Protein AF-A0AAD9DCM7-F1 (afdb_monomer)

Mean predicted aligned error: 10.01 Å

Secondary structure (DSSP, 8-state):
----PPPPPP-----TT-GGGS-HHHHHHHHTTS-HHHHHHHHHHHHHT--STTHHHHHHHHH-S--SEEEGGGS-HHHHTT--HHHHHHHHHHTTHHHH-SEEE-TT-TT--SGGGGGGTT-SS--EEE---S-TTS-S--SSPP---HHHHHHHHHHHHTSTT----EEEPPTHHHHSS-HHHHHHHHHHHHHHHHHT---B-TTT-PBPPTTS-SB-SSSSS-PBSSB-TTT--B--TT-B-TTS-BSEEE-TTT--EEETTT--EEEBTTT--EEETTT--EEEPPSTT---EEEHHHHHH-SSEEEBTTT--EEETTTS---EE-TTT--EE-HHHHHTSSSPPPB-TTT--B--HHHHHHHGGGS-EEETTTTEEE-HHHHHHHHH-TT-TT--HHHHHHHHHHHHHHHHHHHHHHHHHHHHHHHHHHHHHHHHHHHHHHHHHHHHHHHHHHTT-

Foldseek 3Di:
DDDPDDDDDDDDPPPPDDPLPDDLVVLLVVLVVDDLVVLLLSLLVSVVVDPDPVSQVSLCSSNDQAAQEDALVVPDLVVLCPDELSSLLSSCVSNLCLERYQEYASASNQAYQALSCQSVQQRQRHAEYEPLNHDQQAFSDDVPHGNHDCVRHLNRVCRQLPDDNRNHLYYHHRLVVLVDPPLPSVVVSQVSVQVSVLVVDFAAAPQPRDTEDSPDRQQDSPDSLRAGPQAANPPRHGHHQCDADPVSHGQWDAAPGHRGIHGCVVFDWAAAPQPRGIHTCSNFDWAQADAPPRRHTHTPVCVVVVPQWAAAPPPRGIHGPPPHDQPDAQPPPRHTHYPVVQVVDPDHFQAQPPPRGGHDPVRQVVCPLQHFDAQPQPRGTHGQVVLLVVVPPPPPPPPGPSSCVSNVVVVVVVVVVVVVVVVVVVVVVVVVVVVVVVVVVVVVVVVVVVVVVVVVVVVVD

Sequence (461 aa):
MISKRRRLLSDASLDAGCLSGLPNGILTHVANYLDAPSRLFFAAALATHQNTTASDERNTAIVGNEWSTLDFGDIEEHLAIKLSDGDISAVLTCIDAVNRLKTLKLTNCINIIGVGLEPLRGSTIIEQIDLSLVEKYQSPWLSPKPPISCELVLPILDSIIEREGCSLRHVQFPSVWSERGERVQFEQFIGRYNEMISRGGIINCAKCNTRLPEYVSWIDNSGIDRIQNYTCYECLKYYCEFCTDDNDRCMLRYCSLCERKLCLGCQNYEECIGCGIYTCVGCTDFTDCSGSGCDADICEDCIASGEYSEKCWKCERYFCHENCVLSNRCDSCKKNCCDDCEEEYEYDWPYCTDCGDRFCDDCNEKKGTDAIQICDGCDTSCCGDCRVSICKEEESNEKCGGCFQLAGPLLLKENKKVQKENTEVKAENKTLKDQIGGLKDYNNFLKEQLRWAQVKEQSRK

Organism: NCBI:txid267567

pLDDT: mean 88.78, std 11.37, range [37.81, 98.69]

Nearest PDB structures (foldseek):
  6o60-assembly1_C  TM=4.100E-01  e=1.387E-02  Homo sapiens
  1zbd-assembly1_B  TM=6.931E-01  e=3.114E-01  Rattus norvegicus
  3fc3-assembly1_B  TM=2.364E-01  e=2.685E+00  Helicobacter pylori J99

Radius of gyration: 41.9 Å; Cα contacts (8 Å, |Δi|>4): 709; chains: 1; bounding box: 140×84×94 Å

Solvent-accessible surface area (backbone atoms only — not comparable to full-atom values): 25791 Å² total; per-residue (Å²): 138,86,82,82,78,79,82,79,85,78,85,72,89,64,74,88,78,54,76,78,74,56,57,64,73,58,51,28,56,56,25,72,76,42,57,70,65,57,17,37,52,53,36,28,62,50,45,76,75,44,98,48,92,75,46,61,68,52,30,41,58,35,57,52,90,85,50,46,64,48,55,38,65,81,39,64,58,83,56,27,42,69,40,42,30,68,53,47,27,41,40,36,52,60,64,44,28,29,79,46,27,26,32,44,32,40,15,35,36,48,60,27,42,34,69,20,53,55,52,44,50,55,21,40,54,31,31,35,42,35,52,40,31,39,55,89,42,35,55,44,81,57,87,74,71,62,63,57,35,64,86,52,34,47,66,35,55,48,40,19,64,72,37,84,77,39,43,67,74,48,69,44,66,39,56,68,64,64,75,42,90,65,46,67,65,53,53,51,47,50,52,53,51,38,50,46,58,64,69,74,51,92,55,45,15,74,85,81,62,48,70,55,72,89,84,59,62,43,45,41,89,84,57,81,75,59,46,55,51,52,39,19,73,82,81,68,45,36,43,47,86,87,38,51,49,101,82,71,44,52,41,58,42,61,17,75,55,39,66,45,32,36,24,59,92,79,44,58,71,46,54,18,70,62,78,70,47,36,32,40,65,78,50,53,73,65,46,71,27,42,31,87,87,29,92,44,33,35,37,58,68,42,54,73,67,48,81,33,36,49,57,20,75,82,81,66,46,37,30,34,78,88,77,22,67,76,61,43,60,18,67,82,80,69,48,34,40,39,43,68,70,45,69,75,39,100,57,78,74,49,41,14,76,82,83,63,49,31,33,46,67,74,56,29,62,72,42,54,76,56,14,55,46,70,21,92,69,72,73,49,31,31,28,31,68,60,43,42,51,62,68,64,49,89,79,63,90,76,74,43,71,43,54,51,64,64,28,47,66,54,54,52,53,51,50,53,49,52,51,50,52,51,51,51,54,52,50,52,53,48,53,51,51,52,51,53,48,54,54,50,53,53,50,52,52,52,52,51,53,49,50,54,52,51,52,56,54,60,75,73,109

Structure (mmCIF, N/CA/C/O backbone):
data_AF-A0AAD9DCM7-F1
#
_entry.id   AF-A0AAD9DCM7-F1
#
loop_
_atom_site.group_PDB
_atom_site.id
_atom_site.type_symbol
_atom_site.label_atom_id
_atom_site.label_alt_id
_atom_site.label_comp_id
_atom_site.label_asym_id
_atom_site.label_entity_id
_atom_site.label_seq_id
_atom_site.pdbx_PDB_ins_code
_atom_site.Cartn_x
_atom_site.Cartn_y
_atom_site.Cartn_z
_atom_site.occupancy
_atom_site.B_iso_or_equiv
_atom_site.auth_seq_id
_atom_site.auth_comp_id
_atom_site.auth_asym_id
_atom_site.auth_atom_id
_atom_site.pdbx_PDB_model_num
ATOM 1 N N . MET A 1 1 ? -67.978 -12.266 26.313 1.00 41.12 1 MET A N 1
ATOM 2 C CA . MET A 1 1 ? -67.142 -11.410 25.443 1.00 41.12 1 MET A CA 1
ATOM 3 C C . MET A 1 1 ? -66.936 -10.066 26.134 1.00 41.12 1 MET A C 1
ATOM 5 O O . MET A 1 1 ? -67.815 -9.219 26.074 1.00 41.12 1 MET A O 1
ATOM 9 N N . ILE A 1 2 ? -65.837 -9.899 26.874 1.00 37.81 2 ILE A N 1
ATOM 10 C CA . ILE A 1 2 ? -65.522 -8.651 27.587 1.00 37.81 2 ILE A CA 1
ATOM 11 C C . ILE A 1 2 ? -64.537 -7.868 26.717 1.00 37.81 2 ILE A C 1
ATOM 13 O O . ILE A 1 2 ? -63.355 -8.195 26.650 1.00 37.81 2 ILE A O 1
ATOM 17 N N . SER A 1 3 ? -65.054 -6.864 26.008 1.00 46.50 3 SER A N 1
ATOM 18 C CA . SER A 1 3 ? -64.266 -5.925 25.209 1.00 46.50 3 SER A CA 1
ATOM 19 C C . SER A 1 3 ? -63.602 -4.912 26.143 1.00 46.50 3 SER A C 1
ATOM 21 O O . SER A 1 3 ? -64.242 -4.006 26.679 1.00 46.50 3 SER A O 1
ATOM 23 N N . LYS A 1 4 ? -62.308 -5.116 26.401 1.00 53.84 4 LYS A N 1
ATOM 24 C CA . LYS A 1 4 ? -61.486 -4.273 27.274 1.00 53.84 4 LYS A CA 1
ATOM 25 C C . LYS A 1 4 ? -61.055 -3.027 26.486 1.00 53.84 4 LYS A C 1
ATOM 27 O O . LYS A 1 4 ? -60.000 -3.009 25.860 1.00 53.84 4 LYS A O 1
ATOM 32 N N . ARG A 1 5 ? -61.901 -1.989 26.485 1.00 46.97 5 ARG A N 1
ATOM 33 C CA . ARG A 1 5 ? -61.580 -0.661 25.928 1.00 46.97 5 ARG A CA 1
ATOM 34 C C . ARG A 1 5 ? -60.418 -0.034 26.706 1.00 46.97 5 ARG A C 1
ATOM 36 O O . ARG A 1 5 ? -60.536 0.247 27.897 1.00 46.97 5 ARG A O 1
ATOM 43 N N . ARG A 1 6 ? -59.300 0.184 26.011 1.00 53.19 6 ARG A N 1
ATOM 44 C CA . ARG A 1 6 ? -58.124 0.919 26.488 1.00 53.19 6 ARG A CA 1
ATOM 45 C C . ARG A 1 6 ? -58.521 2.403 26.613 1.00 53.19 6 ARG A C 1
ATOM 47 O O . ARG A 1 6 ? -58.959 2.997 25.632 1.00 53.19 6 ARG A O 1
ATOM 54 N N . ARG A 1 7 ? -58.460 2.966 27.829 1.00 52.69 7 ARG A N 1
ATOM 55 C CA . ARG A 1 7 ? -58.708 4.398 28.090 1.00 52.69 7 ARG A CA 1
ATOM 56 C C . ARG A 1 7 ? -57.617 5.218 27.397 1.00 52.69 7 ARG A C 1
ATOM 58 O O . ARG A 1 7 ? -56.444 5.017 27.692 1.00 52.69 7 ARG A O 1
ATOM 65 N N . LEU A 1 8 ? -58.019 6.115 26.501 1.00 47.25 8 LEU A N 1
ATOM 66 C CA . LEU A 1 8 ? -57.182 7.203 26.003 1.00 47.25 8 LEU A CA 1
ATOM 67 C C . LEU A 1 8 ? -57.157 8.281 27.093 1.00 47.25 8 LEU A C 1
ATOM 69 O O . LEU A 1 8 ? -58.210 8.793 27.471 1.00 47.25 8 LEU A O 1
ATOM 73 N N . LEU A 1 9 ? -55.977 8.535 27.656 1.00 50.62 9 LEU A N 1
ATOM 74 C CA . LEU A 1 9 ? -55.740 9.654 28.563 1.00 50.62 9 LEU A CA 1
ATOM 75 C C . LEU A 1 9 ? -55.678 10.943 27.739 1.00 50.62 9 LEU A C 1
ATOM 77 O O . LEU A 1 9 ? -54.959 11.015 26.745 1.00 50.62 9 LEU A O 1
ATOM 81 N N . SER A 1 10 ? -56.475 11.916 28.162 1.00 56.56 10 SER A N 1
ATOM 82 C CA . SER A 1 10 ? -56.578 13.274 27.640 1.00 56.56 10 SER A CA 1
ATOM 83 C C . SER A 1 10 ? -55.504 14.194 28.231 1.00 56.56 10 SER A C 1
ATOM 85 O O . SER A 1 10 ? -55.254 14.141 29.435 1.00 56.56 10 SER A O 1
ATOM 87 N N . ASP A 1 11 ? -54.972 15.071 27.379 1.00 50.59 11 ASP A N 1
ATOM 88 C CA . ASP A 1 11 ? -54.426 16.404 27.674 1.00 50.59 11 ASP A CA 1
ATOM 89 C C . ASP A 1 11 ? -53.269 16.531 28.675 1.00 50.59 11 ASP A C 1
ATOM 91 O O . ASP A 1 11 ? -53.305 17.328 29.611 1.00 50.59 11 ASP A O 1
ATOM 95 N N . ALA A 1 12 ? -52.163 15.844 28.387 1.00 52.44 12 ALA A N 1
ATOM 96 C CA . ALA A 1 12 ? -50.858 16.466 28.582 1.00 52.44 12 ALA A CA 1
ATOM 97 C C . ALA A 1 12 ? -50.414 17.017 27.226 1.00 52.44 12 ALA A C 1
ATOM 99 O O . ALA A 1 12 ? -50.459 16.294 26.231 1.00 52.44 12 ALA A O 1
ATOM 100 N N . SER A 1 13 ? -50.009 18.286 27.199 1.00 52.44 13 SER A N 1
ATOM 101 C CA . SER A 1 13 ? -49.301 18.939 26.096 1.00 52.44 13 SER A CA 1
ATOM 102 C C . SER A 1 13 ? -48.001 18.180 25.811 1.00 52.44 13 SER A C 1
ATOM 104 O O . SER A 1 13 ? -46.923 18.589 26.233 1.00 52.44 13 SER A O 1
ATOM 106 N N . LEU A 1 14 ? -48.118 17.021 25.164 1.00 53.78 14 LEU A N 1
ATOM 107 C CA . LEU A 1 14 ? -47.014 16.308 24.555 1.00 53.78 14 LEU A CA 1
ATOM 108 C C . LEU A 1 14 ? -46.424 17.280 23.548 1.00 53.78 14 LEU A C 1
ATOM 110 O O . LEU A 1 14 ? -47.112 17.690 22.614 1.00 53.78 14 LEU A O 1
ATOM 114 N N . ASP A 1 15 ? -45.176 17.663 23.772 1.00 58.38 15 ASP A N 1
ATOM 115 C CA . ASP A 1 15 ? -44.344 18.307 22.769 1.00 58.38 15 ASP A CA 1
ATOM 116 C C . ASP A 1 15 ? -44.228 17.300 21.610 1.00 58.38 15 ASP A C 1
ATOM 118 O O . ASP A 1 15 ? -43.404 16.384 21.616 1.00 58.38 15 ASP A O 1
ATOM 122 N N . ALA A 1 16 ? -45.204 17.351 20.699 1.00 55.16 16 ALA A N 1
ATOM 123 C CA . ALA A 1 16 ? -45.665 16.227 19.878 1.00 55.16 16 ALA A CA 1
ATOM 124 C C . ALA A 1 16 ? -44.704 15.841 18.739 1.00 55.16 16 ALA A C 1
ATOM 126 O O . ALA A 1 16 ? -45.111 15.201 17.772 1.00 55.16 16 ALA A O 1
ATOM 127 N N . GLY A 1 17 ? -43.433 16.221 18.841 1.00 72.06 17 GLY A N 1
ATOM 128 C CA . GLY A 1 17 ? -42.429 16.015 17.803 1.00 72.06 17 GLY A CA 1
ATOM 129 C C . GLY A 1 17 ? -41.129 15.366 18.267 1.00 72.06 17 GLY A C 1
ATOM 130 O O . GLY A 1 17 ? -40.273 15.120 17.424 1.00 72.06 17 GLY A O 1
ATOM 131 N N . CYS A 1 18 ? -40.933 15.082 19.560 1.00 85.00 18 CYS A N 1
ATOM 132 C CA . CYS A 1 18 ? -39.640 14.570 20.016 1.00 85.00 18 CYS A CA 1
ATOM 133 C C . CYS A 1 18 ? -39.575 13.034 19.975 1.00 85.00 18 CYS A C 1
ATOM 135 O O . CYS A 1 18 ? -40.264 12.348 20.733 1.00 85.00 18 CYS A O 1
ATOM 137 N N . LEU A 1 19 ? -38.681 12.493 19.136 1.00 88.12 19 LEU A N 1
ATOM 138 C CA . LEU A 1 19 ? -38.328 11.063 19.070 1.00 88.12 19 LEU A CA 1
ATOM 139 C C . LEU A 1 19 ? -37.982 10.475 20.449 1.00 88.12 19 LEU A C 1
ATOM 141 O O . LEU A 1 19 ? -38.237 9.301 20.720 1.00 88.12 19 LEU A O 1
ATOM 145 N N . SER A 1 20 ? -37.449 11.304 21.349 1.00 86.06 20 SER A N 1
ATOM 146 C CA . SER A 1 20 ? -37.069 10.902 22.701 1.00 86.06 20 SER A CA 1
ATOM 147 C C . SER A 1 20 ? -38.276 10.498 23.573 1.00 86.06 20 SER A C 1
ATOM 149 O O . SER A 1 20 ? -38.116 9.690 24.491 1.00 86.06 20 SER A O 1
ATOM 151 N N . GLY A 1 21 ? -39.491 10.953 23.240 1.00 87.62 21 GLY A N 1
ATOM 152 C CA . GLY A 1 21 ? -40.739 10.600 23.927 1.00 87.62 21 GLY A CA 1
ATOM 153 C C . GLY A 1 21 ? -41.370 9.272 23.490 1.00 87.62 21 GLY A C 1
ATOM 154 O O . GLY A 1 21 ? -42.356 8.841 24.091 1.00 87.62 21 GLY A O 1
ATOM 155 N N . LEU A 1 22 ? -40.834 8.610 22.458 1.00 90.50 22 LEU A N 1
ATOM 156 C CA . LEU A 1 22 ? -41.362 7.325 22.000 1.00 90.50 22 LEU A CA 1
ATOM 157 C C . LEU A 1 22 ? -41.047 6.195 23.003 1.00 90.50 22 LEU A C 1
ATOM 159 O O . LEU A 1 22 ? -39.959 6.175 23.583 1.00 90.50 22 LEU A O 1
ATOM 163 N N . PRO A 1 23 ? -41.959 5.218 23.191 1.00 91.88 23 PRO A N 1
ATOM 164 C CA . PRO A 1 23 ? -41.690 4.033 24.003 1.00 91.88 23 PRO A CA 1
ATOM 165 C C . PRO A 1 23 ? -40.478 3.240 23.497 1.00 91.88 23 PRO A C 1
ATOM 167 O O . PRO A 1 23 ? -40.344 3.034 22.289 1.00 91.88 23 PRO A O 1
ATOM 170 N N . ASN A 1 24 ? -39.672 2.694 24.418 1.00 90.81 24 ASN A N 1
ATOM 171 C CA . ASN A 1 24 ? -38.471 1.906 24.095 1.00 90.81 24 ASN A CA 1
ATOM 172 C C . ASN A 1 24 ? -38.749 0.799 23.067 1.00 90.81 24 ASN A C 1
ATOM 174 O O . ASN A 1 24 ? -37.969 0.622 22.144 1.00 90.81 24 ASN A O 1
ATOM 178 N N . GLY A 1 25 ? -39.899 0.120 23.153 1.00 93.56 25 GLY A N 1
ATOM 179 C CA . GLY A 1 25 ? -40.259 -0.933 22.198 1.00 93.56 25 GLY A CA 1
ATOM 180 C C . GLY A 1 25 ? -40.368 -0.460 20.742 1.00 93.56 25 GLY A C 1
ATOM 181 O O . GLY A 1 25 ? -40.024 -1.217 19.841 1.00 93.56 25 GLY A O 1
ATOM 182 N N . ILE A 1 26 ? -40.801 0.785 20.497 1.00 94.50 26 ILE A N 1
ATOM 183 C CA . ILE A 1 26 ? -40.846 1.353 19.138 1.00 94.50 26 ILE A CA 1
ATOM 184 C C . ILE A 1 26 ? -39.430 1.672 18.664 1.00 94.50 26 ILE A C 1
ATOM 186 O O . ILE A 1 26 ? -39.080 1.360 17.532 1.00 94.50 26 ILE A O 1
ATOM 190 N N . LEU A 1 27 ? -38.605 2.254 19.532 1.00 93.88 27 LEU A N 1
ATOM 191 C CA . LEU A 1 27 ? -37.237 2.644 19.191 1.00 93.88 27 LEU A CA 1
ATOM 192 C C . LEU A 1 27 ? -36.345 1.436 18.935 1.00 93.88 27 LEU A C 1
ATOM 194 O O . LEU A 1 27 ? -35.644 1.418 17.934 1.00 93.88 27 LEU A O 1
ATOM 198 N N . THR A 1 28 ? -36.434 0.402 19.771 1.00 94.69 28 THR A N 1
ATOM 199 C CA . THR A 1 28 ? -35.785 -0.892 19.534 1.00 94.69 28 THR A CA 1
ATOM 200 C C . THR A 1 28 ? -36.262 -1.512 18.222 1.00 94.69 28 THR A C 1
ATOM 202 O O . THR A 1 28 ? -35.458 -2.039 17.461 1.00 94.69 28 THR A O 1
ATOM 205 N N . HIS A 1 29 ? -37.562 -1.430 17.915 1.00 94.81 29 HIS A N 1
ATOM 206 C CA . HIS A 1 29 ? -38.079 -1.950 16.652 1.00 94.81 29 HIS A CA 1
ATOM 207 C C . HIS A 1 29 ? -37.510 -1.201 15.441 1.00 94.81 29 HIS A C 1
ATOM 209 O O . HIS A 1 29 ? -37.085 -1.855 14.497 1.00 94.81 29 HIS A O 1
ATOM 215 N N . VAL A 1 30 ? -37.446 0.135 15.486 1.00 94.88 30 VAL A N 1
ATOM 216 C CA . VAL A 1 30 ? -36.814 0.958 14.438 1.00 94.88 30 VAL A CA 1
ATOM 217 C C . VAL A 1 30 ? -35.326 0.638 14.318 1.00 94.88 30 VAL A C 1
ATOM 219 O O . VAL A 1 30 ? -34.834 0.442 13.212 1.00 94.88 30 VAL A O 1
ATOM 222 N N . ALA A 1 31 ? -34.625 0.523 15.446 1.00 94.56 31 ALA A N 1
ATOM 223 C CA . ALA A 1 31 ? -33.201 0.221 15.484 1.00 94.56 31 ALA A CA 1
ATOM 224 C C . ALA A 1 31 ? -32.876 -1.114 14.809 1.00 94.56 31 ALA A C 1
ATOM 226 O O . ALA A 1 31 ? -31.879 -1.208 14.113 1.00 94.56 31 ALA A O 1
ATOM 227 N N . ASN A 1 32 ? -33.740 -2.124 14.917 1.00 94.56 32 ASN A N 1
ATOM 228 C CA . ASN A 1 32 ? -33.523 -3.412 14.251 1.00 94.56 32 ASN A CA 1
ATOM 229 C C . ASN A 1 32 ? -33.534 -3.350 12.710 1.00 94.56 32 ASN A C 1
ATOM 231 O O . ASN A 1 32 ? -33.184 -4.344 12.079 1.00 94.56 32 ASN A O 1
ATOM 235 N N . TYR A 1 33 ? -33.938 -2.226 12.106 1.00 94.88 33 TYR A N 1
ATOM 236 C CA . TYR A 1 33 ? -33.823 -1.987 10.661 1.00 94.88 33 TYR A CA 1
ATOM 237 C C . TYR A 1 33 ? -32.547 -1.238 10.265 1.00 94.88 33 TYR A C 1
ATOM 239 O O . TYR A 1 33 ? -32.288 -1.081 9.075 1.00 94.88 33 TYR A O 1
ATOM 247 N N . LEU A 1 34 ? -31.782 -0.751 11.240 1.00 91.81 34 LEU A N 1
ATOM 248 C CA . LEU A 1 34 ? -30.513 -0.074 11.026 1.00 91.81 34 LEU A CA 1
ATOM 249 C C . LEU A 1 34 ? -29.375 -1.096 11.114 1.00 91.81 34 LEU A C 1
ATOM 251 O O . LEU A 1 34 ? -29.446 -2.054 11.892 1.00 91.81 34 LEU A O 1
ATOM 255 N N . ASP A 1 35 ? -28.311 -0.879 10.343 1.00 89.00 35 ASP A N 1
ATOM 256 C CA . ASP A 1 35 ? -27.053 -1.594 10.551 1.00 89.00 35 ASP A CA 1
ATOM 257 C C . ASP A 1 35 ? -26.491 -1.320 11.959 1.00 89.00 35 ASP A C 1
ATOM 259 O O . ASP A 1 35 ? -26.980 -0.462 12.704 1.00 89.00 35 ASP A O 1
ATOM 263 N N . ALA A 1 36 ? -25.482 -2.094 12.364 1.00 90.19 36 ALA A N 1
ATOM 264 C CA . ALA A 1 36 ? -24.915 -1.959 13.696 1.00 90.19 36 ALA A CA 1
ATOM 265 C C . ALA A 1 36 ? -24.455 -0.511 13.978 1.00 90.19 36 ALA A C 1
ATOM 267 O O . ALA A 1 36 ? -25.058 0.095 14.872 1.00 90.19 36 ALA A O 1
ATOM 268 N N . PRO A 1 37 ? -23.495 0.084 13.246 1.00 88.06 37 PRO A N 1
ATOM 269 C CA . PRO A 1 37 ? -23.051 1.452 13.520 1.00 88.06 37 PRO A CA 1
ATOM 270 C C . PRO A 1 37 ? -24.189 2.480 13.578 1.00 88.06 37 PRO A C 1
ATOM 272 O O . PRO A 1 37 ? -24.259 3.279 14.513 1.00 88.06 37 PRO A O 1
ATOM 275 N N . SER A 1 38 ? -25.144 2.415 12.651 1.00 89.56 38 SER A N 1
ATOM 276 C CA . SER A 1 38 ? -26.306 3.303 12.591 1.00 89.56 38 SER A CA 1
ATOM 277 C C . SER A 1 38 ? -27.196 3.199 13.833 1.00 89.56 38 SER A C 1
ATOM 279 O O . SER A 1 38 ? -27.680 4.222 14.325 1.00 89.56 38 SER A O 1
ATOM 281 N N . ARG A 1 39 ? -27.385 1.998 14.407 1.00 93.31 39 ARG A N 1
ATOM 282 C CA . ARG A 1 39 ? -28.079 1.837 15.706 1.00 93.31 39 ARG A CA 1
ATOM 283 C C . ARG A 1 39 ? -27.366 2.575 16.826 1.00 93.31 39 ARG A C 1
ATOM 285 O O . ARG A 1 39 ? -28.019 3.133 17.709 1.00 93.31 39 ARG A O 1
ATOM 292 N N . LEU A 1 40 ? -26.041 2.561 16.792 1.00 91.75 40 LEU A N 1
ATOM 293 C CA . LEU A 1 40 ? -25.211 3.171 17.811 1.00 91.75 40 LEU A CA 1
ATOM 294 C C . LEU A 1 40 ? -25.327 4.700 17.747 1.00 91.75 40 LEU A C 1
ATOM 296 O O . LEU A 1 40 ? -25.637 5.318 18.764 1.00 91.75 40 LEU A O 1
ATOM 300 N N . PHE A 1 41 ? -25.223 5.309 16.562 1.00 91.69 41 PHE A N 1
ATOM 301 C CA . PHE A 1 41 ? -25.473 6.751 16.413 1.00 91.69 41 PHE A CA 1
ATOM 302 C C . PHE A 1 41 ? -26.903 7.136 16.759 1.00 91.69 41 PHE A C 1
ATOM 304 O O . PHE A 1 41 ? -27.122 8.170 17.386 1.00 91.69 41 PHE A O 1
ATOM 311 N N . PHE A 1 42 ? -27.879 6.303 16.398 1.00 92.75 42 PHE A N 1
ATOM 312 C CA . PHE A 1 42 ? -29.267 6.536 16.775 1.00 92.75 42 PHE A CA 1
ATOM 313 C C . PHE A 1 42 ? -29.439 6.571 18.301 1.00 92.75 42 PHE A C 1
ATOM 315 O O . PHE A 1 42 ? -30.091 7.473 18.829 1.00 92.75 42 PHE A O 1
ATOM 322 N N . ALA A 1 43 ? -28.813 5.641 19.026 1.00 92.81 43 ALA A N 1
ATOM 323 C CA . ALA A 1 43 ? -28.828 5.635 20.485 1.00 92.81 43 ALA A CA 1
ATOM 324 C C . ALA A 1 43 ? -28.056 6.818 21.089 1.00 92.81 43 ALA A C 1
ATOM 326 O O . ALA A 1 43 ? -28.580 7.492 21.974 1.00 92.81 43 ALA A O 1
ATOM 327 N N . ALA A 1 44 ? -26.861 7.122 20.576 1.00 91.19 44 ALA A N 1
ATOM 328 C CA . ALA A 1 44 ? -26.052 8.252 21.028 1.00 91.19 44 ALA A CA 1
ATOM 329 C C . ALA A 1 44 ? -26.798 9.587 20.847 1.00 91.19 44 ALA A C 1
ATOM 331 O O . ALA A 1 44 ? -26.871 10.384 21.781 1.00 91.19 44 ALA A O 1
ATOM 332 N N . ALA A 1 45 ? -27.444 9.796 19.697 1.00 91.12 45 ALA A N 1
ATOM 333 C CA . ALA A 1 45 ? -28.259 10.979 19.429 1.00 91.12 45 ALA A CA 1
ATOM 334 C C . ALA A 1 45 ? -29.493 11.075 20.344 1.00 91.12 45 ALA A C 1
ATOM 336 O O . ALA A 1 45 ? -29.910 12.168 20.720 1.00 91.12 45 ALA A O 1
ATOM 337 N N . LEU A 1 46 ? -30.094 9.947 20.737 1.00 90.44 46 LEU A N 1
ATOM 338 C CA . LEU A 1 46 ? -31.179 9.949 21.724 1.00 90.44 46 LEU A CA 1
ATOM 339 C C . LEU A 1 46 ? -30.674 10.273 23.136 1.00 90.44 46 LEU A C 1
ATOM 341 O O . LEU A 1 46 ? -31.385 10.943 23.891 1.00 90.44 46 LEU A O 1
ATOM 345 N N . ALA A 1 47 ? -29.464 9.825 23.479 1.00 87.31 47 ALA A N 1
ATOM 346 C CA . ALA A 1 47 ? -28.847 10.044 24.781 1.00 87.31 47 ALA A CA 1
ATOM 347 C C . ALA A 1 47 ? -28.418 11.506 24.991 1.00 87.31 47 ALA A C 1
ATOM 349 O O . ALA A 1 47 ? -28.633 12.047 26.073 1.00 87.31 47 ALA A O 1
ATOM 350 N N . THR A 1 48 ? -27.899 12.189 23.963 1.00 82.94 48 THR A N 1
ATOM 351 C CA . THR A 1 48 ? -27.488 13.607 24.067 1.00 82.94 48 THR A CA 1
ATOM 352 C C . THR A 1 48 ? -28.646 14.549 24.407 1.00 82.94 48 THR A C 1
ATOM 354 O O . THR A 1 48 ? -28.434 15.607 24.998 1.00 82.94 48 THR A O 1
ATOM 357 N N . HIS A 1 49 ? -29.885 14.167 24.091 1.00 80.81 49 HIS A N 1
ATOM 358 C CA . HIS A 1 49 ? -31.081 14.939 24.432 1.00 80.81 49 HIS A CA 1
ATOM 359 C C . HIS A 1 49 ? -31.635 14.655 25.834 1.00 80.81 49 HIS A C 1
ATOM 361 O O . HIS A 1 49 ? -32.508 15.388 26.307 1.00 80.81 49 HIS A O 1
ATOM 367 N N . GLN A 1 50 ? -31.164 13.605 26.508 1.00 73.75 50 GLN A N 1
ATOM 368 C CA . GLN A 1 50 ? -31.686 13.163 27.795 1.00 73.75 50 GLN A CA 1
ATOM 369 C C . GLN A 1 50 ? -30.607 13.300 28.871 1.00 73.75 50 GLN A C 1
ATOM 371 O O . GLN A 1 50 ? -29.810 12.397 29.089 1.00 73.75 50 GLN A O 1
ATOM 376 N N . ASN A 1 51 ? -30.638 14.399 29.631 1.00 69.00 51 ASN A N 1
ATOM 377 C CA . ASN A 1 51 ? -29.796 14.615 30.825 1.00 69.00 51 ASN A CA 1
ATOM 378 C C . ASN A 1 51 ? -30.109 13.645 31.993 1.00 69.00 51 ASN A C 1
ATOM 380 O O . ASN A 1 51 ? -29.885 13.974 33.158 1.00 69.00 51 ASN A O 1
ATOM 384 N N . THR A 1 52 ? -30.705 12.481 31.732 1.00 60.00 52 THR A N 1
ATOM 385 C CA . THR A 1 52 ? -31.245 11.590 32.759 1.00 60.00 52 THR A CA 1
ATOM 386 C C . THR A 1 52 ? -30.506 10.264 32.822 1.00 60.00 52 THR A C 1
ATOM 388 O O . THR A 1 52 ? -30.349 9.575 31.821 1.00 60.00 52 THR A O 1
ATOM 391 N N . THR A 1 53 ? -30.180 9.855 34.045 1.00 58.81 53 THR A N 1
ATOM 392 C CA . THR A 1 53 ? -29.545 8.583 34.430 1.00 58.81 53 THR A CA 1
ATOM 393 C C . THR A 1 53 ? -30.359 7.321 34.095 1.00 58.81 53 THR A C 1
ATOM 395 O O . THR A 1 53 ? -29.860 6.219 34.265 1.00 58.81 53 THR A O 1
ATOM 398 N N . ALA A 1 54 ? -31.589 7.450 33.579 1.00 57.50 54 ALA A N 1
ATOM 399 C CA . ALA A 1 54 ? -32.397 6.339 33.052 1.00 57.50 54 ALA A CA 1
ATOM 400 C C . ALA A 1 54 ? -31.966 5.873 31.636 1.00 57.50 54 ALA A C 1
ATOM 402 O O . ALA A 1 54 ? -32.648 5.060 31.012 1.00 57.50 54 ALA A O 1
ATOM 403 N N . SER A 1 55 ? -30.858 6.421 31.125 1.00 63.41 55 SER A N 1
ATOM 404 C CA . SER A 1 55 ? -30.303 6.216 29.780 1.00 63.41 55 SER A CA 1
ATOM 405 C C . SER A 1 55 ? -29.869 4.766 29.512 1.00 63.41 55 SER A C 1
ATOM 407 O O . SER A 1 55 ? -30.050 4.261 28.403 1.00 63.41 55 SER A O 1
ATOM 409 N N . ASP A 1 56 ? -29.384 4.050 30.530 1.00 73.75 56 ASP A N 1
ATOM 410 C CA . ASP A 1 56 ? -28.642 2.800 30.315 1.00 73.75 56 ASP A CA 1
ATOM 411 C C . ASP A 1 56 ? -29.518 1.640 29.823 1.00 73.75 56 ASP A C 1
ATOM 413 O O . ASP A 1 56 ? -29.158 0.956 28.862 1.00 73.75 56 ASP A O 1
ATOM 417 N N . GLU A 1 57 ? -30.706 1.434 30.404 1.00 84.50 57 GLU A N 1
ATOM 418 C CA . GLU A 1 57 ? -31.613 0.361 29.961 1.00 84.50 57 GLU A CA 1
ATOM 419 C C . GLU A 1 57 ? -32.122 0.603 28.535 1.00 84.50 57 GLU A C 1
ATOM 421 O O . GLU A 1 57 ? -32.265 -0.328 27.739 1.00 84.50 57 GLU A O 1
ATOM 426 N N . ARG A 1 58 ? -32.387 1.869 28.200 1.00 87.75 58 ARG A N 1
ATOM 427 C CA . ARG A 1 58 ? -32.896 2.259 26.885 1.00 87.75 58 ARG A CA 1
ATOM 428 C C . ARG A 1 58 ? -31.825 2.113 25.813 1.00 87.75 58 ARG A C 1
ATOM 430 O O . ARG A 1 58 ? -32.111 1.534 24.768 1.00 87.75 58 ARG A O 1
ATOM 437 N N . ASN A 1 59 ? -30.613 2.590 26.077 1.00 89.00 59 ASN A N 1
ATOM 438 C CA . ASN A 1 59 ? -29.490 2.451 25.156 1.00 89.00 59 ASN A CA 1
ATOM 439 C C . ASN A 1 59 ? -29.158 0.980 24.937 1.00 89.00 59 ASN A C 1
ATOM 441 O O . ASN A 1 59 ? -29.083 0.540 23.795 1.00 89.00 59 ASN A O 1
ATOM 445 N N . THR A 1 60 ? -29.104 0.186 26.008 1.00 88.81 60 THR A N 1
ATOM 446 C CA . THR A 1 60 ? -28.875 -1.261 25.905 1.00 88.81 60 THR A CA 1
ATOM 447 C C . THR A 1 60 ? -29.939 -1.943 25.038 1.00 88.81 60 THR A C 1
ATOM 449 O O . THR A 1 60 ? -29.611 -2.792 24.211 1.00 88.81 60 THR A O 1
ATOM 452 N N . ALA A 1 61 ? -31.210 -1.541 25.154 1.00 90.31 61 ALA A N 1
ATOM 453 C CA . ALA A 1 61 ? -32.298 -2.095 24.347 1.00 90.31 61 ALA A CA 1
ATOM 454 C C . ALA A 1 61 ? -32.263 -1.683 22.862 1.00 90.31 61 ALA A C 1
ATOM 456 O O . ALA A 1 61 ? -32.831 -2.389 22.031 1.00 90.31 61 ALA A O 1
ATOM 457 N N . ILE A 1 62 ? -31.664 -0.541 22.519 1.00 92.31 62 ILE A N 1
ATOM 458 C CA . ILE A 1 62 ? -31.547 -0.047 21.134 1.00 92.31 62 ILE A CA 1
ATOM 459 C C . ILE A 1 62 ? -30.295 -0.618 20.468 1.00 92.31 62 ILE A C 1
ATOM 461 O O . ILE A 1 62 ? -30.347 -1.106 19.341 1.00 92.31 62 ILE A O 1
ATOM 465 N N . VAL A 1 63 ? -29.177 -0.547 21.183 1.00 91.81 63 VAL A N 1
ATOM 466 C CA . VAL A 1 63 ? -27.838 -0.864 20.691 1.00 91.81 63 VAL A CA 1
ATOM 467 C C . VAL A 1 63 ? -27.610 -2.375 20.696 1.00 91.81 63 VAL A C 1
ATOM 469 O O . VAL A 1 63 ? -27.008 -2.918 19.773 1.00 91.81 63 VAL A O 1
ATOM 472 N N . GLY A 1 64 ? -28.154 -3.085 21.686 1.00 89.88 64 GLY A N 1
ATOM 473 C CA . GLY A 1 64 ? -27.990 -4.525 21.848 1.00 89.88 64 GLY A CA 1
ATOM 474 C C . GLY A 1 64 ? -26.755 -4.916 22.666 1.00 89.88 64 GLY A C 1
ATOM 475 O O . GLY A 1 64 ? -26.022 -4.083 23.208 1.00 89.88 64 GLY A O 1
ATOM 476 N N . ASN A 1 65 ? -26.533 -6.228 22.781 1.00 85.19 65 ASN A N 1
ATOM 477 C CA . ASN A 1 65 ? -25.542 -6.779 23.708 1.00 85.19 65 ASN A CA 1
ATOM 478 C C . ASN A 1 65 ? -24.166 -7.082 23.086 1.00 85.19 65 ASN A C 1
ATOM 480 O O . ASN A 1 65 ? -23.207 -7.309 23.824 1.00 85.19 65 ASN A O 1
ATOM 484 N N . GLU A 1 66 ? -24.033 -7.034 21.764 1.00 86.88 66 GLU A N 1
ATOM 485 C CA . GLU A 1 66 ? -22.880 -7.586 21.044 1.00 86.88 66 GLU A CA 1
ATOM 486 C C . GLU A 1 66 ? -22.028 -6.476 20.418 1.00 86.88 66 GLU A C 1
ATOM 488 O O . GLU A 1 66 ? -22.185 -6.143 19.250 1.00 86.88 66 GLU A O 1
ATOM 493 N N . TRP A 1 67 ? -21.130 -5.896 21.223 1.00 93.56 67 TRP A N 1
ATOM 494 C CA . TRP A 1 67 ? -20.269 -4.769 20.831 1.00 93.56 67 TRP A CA 1
ATOM 495 C C . TRP A 1 67 ? -18.803 -5.011 21.176 1.00 93.56 67 TRP A C 1
ATOM 497 O O . TRP A 1 67 ? -18.123 -4.154 21.731 1.00 93.56 67 TRP A O 1
ATOM 507 N N . SER A 1 68 ? -18.309 -6.211 20.868 1.00 96.50 68 SER A N 1
ATOM 508 C CA . SER A 1 68 ? -16.889 -6.524 21.043 1.00 96.50 68 SER A CA 1
ATOM 509 C C . SER A 1 68 ? -16.003 -5.804 20.028 1.00 96.50 68 SER A C 1
ATOM 511 O O . SER A 1 68 ? -14.828 -5.592 20.304 1.00 96.50 68 SER A O 1
ATOM 513 N N . THR A 1 69 ? -16.548 -5.419 18.877 1.00 96.69 69 THR A N 1
ATOM 514 C CA . THR A 1 69 ? -15.817 -4.750 17.801 1.00 96.69 69 THR A CA 1
ATOM 515 C C . THR A 1 69 ? -16.604 -3.529 17.357 1.00 96.69 69 THR A C 1
ATOM 517 O O . THR A 1 69 ? -17.810 -3.617 17.140 1.00 96.69 69 THR A O 1
ATOM 520 N N . LEU A 1 70 ? -15.913 -2.400 17.240 1.00 96.56 70 LEU A N 1
ATOM 521 C CA . LEU A 1 70 ? -16.432 -1.161 16.686 1.00 96.56 70 LEU A CA 1
ATOM 522 C C . LEU A 1 70 ? -15.432 -0.663 15.648 1.00 96.56 70 LEU A C 1
ATOM 524 O O . LEU A 1 70 ? -14.332 -0.229 15.997 1.00 96.56 70 LEU A O 1
ATOM 528 N N . ASP A 1 71 ? -15.828 -0.749 14.385 1.00 96.81 71 ASP A N 1
ATOM 529 C CA . ASP A 1 71 ? -15.079 -0.232 13.250 1.00 96.81 71 ASP A CA 1
ATOM 530 C C . ASP A 1 71 ? -15.888 0.892 12.601 1.00 96.81 71 ASP A C 1
ATOM 532 O O . ASP A 1 71 ? -17.022 0.689 12.169 1.00 96.81 71 ASP A O 1
ATOM 536 N N . PHE A 1 72 ? -15.330 2.101 12.570 1.00 96.31 72 PHE A N 1
ATOM 537 C CA . PHE A 1 72 ? -15.989 3.237 11.926 1.00 96.31 72 PHE A CA 1
ATOM 538 C C . PHE A 1 72 ? -15.937 3.158 10.389 1.00 96.31 72 PHE A C 1
ATOM 540 O O . PHE A 1 72 ? -16.655 3.903 9.726 1.00 96.31 72 PHE A O 1
ATOM 547 N N . GLY A 1 73 ? -15.173 2.215 9.824 1.00 95.25 73 GLY A N 1
ATOM 548 C CA . GLY A 1 73 ? -15.217 1.868 8.403 1.00 95.25 73 GLY A CA 1
ATOM 549 C C . GLY A 1 73 ? -16.514 1.173 7.976 1.00 95.25 73 GLY A C 1
ATOM 550 O O . GLY A 1 73 ? -16.840 1.182 6.794 1.00 95.25 73 GLY A O 1
ATOM 551 N N . ASP A 1 74 ? -17.297 0.641 8.923 1.00 94.94 74 ASP A N 1
ATOM 552 C CA . ASP A 1 74 ? -18.634 0.090 8.649 1.00 94.94 74 ASP A CA 1
ATOM 553 C C . ASP A 1 74 ? -19.695 1.193 8.425 1.00 94.94 74 ASP A C 1
ATOM 555 O O . ASP A 1 74 ? -20.860 0.902 8.149 1.00 94.94 74 ASP A O 1
ATOM 559 N N . ILE A 1 75 ? -19.312 2.466 8.567 1.00 93.31 75 ILE A N 1
ATOM 560 C CA . ILE A 1 75 ? -20.154 3.640 8.324 1.00 93.31 75 ILE A CA 1
ATOM 561 C C . ILE A 1 75 ? -19.762 4.248 6.980 1.00 93.31 75 ILE A C 1
ATOM 563 O O . ILE A 1 75 ? -18.595 4.250 6.597 1.00 93.31 75 ILE A O 1
ATOM 567 N N . GLU A 1 76 ? -20.729 4.848 6.287 1.00 94.38 76 GLU A N 1
ATOM 568 C CA . GLU A 1 76 ? -20.456 5.628 5.082 1.00 94.38 76 GLU A CA 1
ATOM 569 C C . GLU A 1 76 ? -19.366 6.686 5.345 1.00 94.38 76 GLU A C 1
ATOM 571 O O . GLU A 1 76 ? -19.495 7.529 6.237 1.00 94.38 76 GLU A O 1
ATOM 576 N N . GLU A 1 77 ? -18.305 6.669 4.535 1.00 95.38 77 GLU A N 1
ATOM 577 C CA . GLU A 1 77 ? -17.102 7.504 4.695 1.00 95.38 77 GLU A CA 1
ATOM 578 C C . GLU A 1 77 ? -17.433 8.988 4.938 1.00 95.38 77 GLU A C 1
ATOM 580 O O . GLU A 1 77 ? -16.922 9.629 5.857 1.00 95.38 77 GLU A O 1
ATOM 585 N N . HIS A 1 78 ? -18.375 9.537 4.168 1.00 95.88 78 HIS A N 1
ATOM 586 C CA . HIS A 1 78 ? -18.779 10.940 4.260 1.00 95.88 78 HIS A CA 1
ATOM 587 C C . HIS A 1 78 ? -19.501 11.314 5.571 1.00 95.88 78 HIS A C 1
ATOM 589 O O . HIS A 1 78 ? -19.648 12.508 5.868 1.00 95.88 78 HIS A O 1
ATOM 595 N N . LEU A 1 79 ? -19.995 10.328 6.326 1.00 94.50 79 LEU A N 1
ATOM 596 C CA . LEU A 1 79 ? -20.521 10.499 7.680 1.00 94.50 79 LEU A CA 1
ATOM 597 C C . LEU A 1 79 ? -19.403 10.350 8.710 1.00 94.50 79 LEU A C 1
ATOM 599 O O . LEU A 1 79 ? -19.298 11.213 9.579 1.00 94.50 79 LEU A O 1
ATOM 603 N N . ALA A 1 80 ? -18.547 9.330 8.578 1.00 95.75 80 ALA A N 1
ATOM 604 C CA . ALA A 1 80 ? -17.407 9.104 9.472 1.00 95.75 80 ALA A CA 1
ATOM 605 C C . ALA A 1 80 ? -16.478 10.329 9.540 1.00 95.75 80 ALA A C 1
ATOM 607 O O . ALA A 1 80 ? -16.120 10.786 10.626 1.00 95.75 80 ALA A O 1
ATOM 608 N N . ILE A 1 81 ? -16.209 10.960 8.391 1.00 96.06 81 ILE A N 1
ATOM 609 C CA . ILE A 1 81 ? -15.411 12.191 8.306 1.00 96.06 81 ILE A CA 1
ATOM 610 C C . ILE A 1 81 ? -16.036 13.338 9.118 1.00 96.06 81 ILE A C 1
ATOM 612 O O . ILE A 1 81 ? -15.318 14.207 9.602 1.00 96.06 81 ILE A O 1
ATOM 616 N N . LYS A 1 82 ? -17.361 13.386 9.298 1.00 96.62 82 LYS A N 1
ATOM 617 C CA . LYS A 1 82 ? -18.038 14.473 10.033 1.00 96.62 82 LYS A CA 1
ATOM 618 C C . LYS A 1 82 ? -18.058 14.269 11.544 1.00 96.62 82 LYS A C 1
ATOM 620 O O . LYS A 1 82 ? -18.470 15.188 12.251 1.00 96.62 82 LYS A O 1
ATOM 625 N N . LEU A 1 83 ? -17.657 13.097 12.028 1.00 96.12 83 LEU A N 1
ATOM 626 C CA . LEU A 1 83 ? -17.697 12.786 13.449 1.00 96.12 83 LEU A CA 1
ATOM 627 C C . LEU A 1 83 ? -16.670 13.618 14.214 1.00 96.12 83 LEU A C 1
ATOM 629 O O . LEU A 1 83 ? -15.504 13.731 13.832 1.00 96.12 83 LEU A O 1
ATOM 633 N N . SER A 1 84 ? -17.130 14.195 15.317 1.00 97.00 84 SER A N 1
ATOM 634 C CA . SER A 1 84 ? -16.309 14.905 16.289 1.00 97.00 84 SER A CA 1
ATOM 635 C C . SER A 1 84 ? -15.946 14.000 17.464 1.00 97.00 84 SER A C 1
ATOM 637 O O . SER A 1 84 ? -16.596 12.985 17.715 1.00 97.00 84 SER A O 1
ATOM 639 N N . ASP A 1 85 ? -14.966 14.403 18.271 1.00 98.12 85 ASP A N 1
ATOM 640 C CA . ASP A 1 85 ? -14.661 13.744 19.546 1.00 98.12 85 ASP A CA 1
ATOM 641 C C . ASP A 1 85 ? -15.882 13.600 20.470 1.00 98.12 85 ASP A C 1
ATOM 643 O O . ASP A 1 85 ? -15.977 12.623 21.210 1.00 98.12 85 ASP A O 1
ATOM 647 N N . GLY A 1 86 ? -16.829 14.544 20.418 1.00 96.38 86 GLY A N 1
ATOM 648 C CA . GLY A 1 86 ? -18.076 14.462 21.179 1.00 96.38 86 GLY A CA 1
ATOM 649 C C . GLY A 1 86 ? -18.954 13.297 20.723 1.00 96.38 86 GLY A C 1
ATOM 650 O O . GLY A 1 86 ? -19.491 12.573 21.562 1.00 96.38 86 GLY A O 1
ATOM 651 N N . ASP A 1 87 ? -19.036 13.074 19.410 1.00 95.31 87 ASP A N 1
ATOM 652 C CA . ASP A 1 87 ? -19.782 11.956 18.832 1.00 95.31 87 ASP A CA 1
ATOM 653 C C . ASP A 1 87 ? -19.118 10.624 19.198 1.00 95.31 87 ASP A C 1
ATOM 655 O O . ASP A 1 87 ? -19.791 9.726 19.700 1.00 95.31 87 ASP A O 1
ATOM 659 N N . ILE A 1 88 ? -17.790 10.518 19.048 1.00 97.25 88 ILE A N 1
ATOM 660 C CA . ILE A 1 88 ? -17.024 9.318 19.426 1.00 97.25 88 ILE A CA 1
ATOM 661 C C . ILE A 1 88 ? -17.178 9.013 20.923 1.00 97.25 88 ILE A C 1
ATOM 663 O O . ILE A 1 88 ? -17.442 7.872 21.300 1.00 97.25 88 ILE A O 1
ATOM 667 N N . SER A 1 89 ? -17.082 10.028 21.785 1.00 96.44 89 SER A N 1
ATOM 668 C CA . SER A 1 89 ? -17.250 9.863 23.232 1.00 96.44 89 SER A CA 1
ATOM 669 C C . SER A 1 89 ? -18.658 9.384 23.594 1.00 96.44 89 SER A C 1
ATOM 671 O O . SER A 1 89 ? -18.814 8.450 24.387 1.00 96.44 89 SER A O 1
ATOM 673 N N . ALA A 1 90 ? -19.691 9.969 22.978 1.00 93.75 90 ALA A N 1
ATOM 674 C CA . ALA A 1 90 ? -21.079 9.567 23.193 1.00 93.75 90 ALA A CA 1
ATOM 675 C C . ALA A 1 90 ? -21.311 8.114 22.756 1.00 93.75 90 ALA A C 1
ATOM 677 O O . ALA A 1 90 ? -21.929 7.342 23.487 1.00 93.75 90 ALA A O 1
ATOM 678 N N . VAL A 1 91 ? -20.754 7.733 21.605 1.00 95.06 91 VAL A N 1
ATOM 679 C CA . VAL A 1 91 ? -20.779 6.377 21.048 1.00 95.06 91 VAL A CA 1
ATOM 680 C C . VAL A 1 91 ? -20.132 5.374 22.008 1.00 95.06 91 VAL A C 1
ATOM 682 O O . VAL A 1 91 ? -20.785 4.420 22.431 1.00 95.06 91 VAL A O 1
ATOM 685 N N . LEU A 1 92 ? -18.881 5.611 22.414 1.00 96.25 92 LEU A N 1
ATOM 686 C CA . LEU A 1 92 ? -18.136 4.710 23.299 1.00 96.25 92 LEU A CA 1
ATOM 687 C C . LEU A 1 92 ? -18.776 4.596 24.691 1.00 96.25 92 LEU A C 1
ATOM 689 O O . LEU A 1 92 ? -18.821 3.509 25.265 1.00 96.25 92 LEU A O 1
ATOM 693 N N . THR A 1 93 ? -19.326 5.694 25.214 1.00 94.06 93 THR A N 1
ATOM 694 C CA . THR A 1 93 ? -20.081 5.688 26.477 1.00 94.06 93 THR A CA 1
ATOM 695 C C . THR A 1 93 ? -21.363 4.866 26.347 1.00 94.06 93 THR A C 1
ATOM 697 O O . THR A 1 93 ? -21.676 4.071 27.229 1.00 94.06 93 THR A O 1
ATOM 700 N N . CYS A 1 94 ? -22.091 5.006 25.234 1.00 92.50 94 CYS A N 1
ATOM 701 C CA . CYS A 1 94 ? -23.360 4.316 24.996 1.00 92.50 94 CYS A CA 1
ATOM 702 C C . CYS A 1 94 ? -23.221 2.783 25.014 1.00 92.50 94 CYS A C 1
ATOM 704 O O . CYS A 1 94 ? -24.126 2.090 25.480 1.00 92.50 94 CYS A O 1
ATOM 706 N N . ILE A 1 95 ? -22.083 2.256 24.549 1.00 94.44 95 ILE A N 1
ATOM 707 C CA . ILE A 1 95 ? -21.795 0.813 24.546 1.00 94.44 95 ILE A CA 1
ATOM 708 C C . ILE A 1 95 ? -21.028 0.321 25.772 1.00 94.44 95 ILE A C 1
ATOM 710 O O . ILE A 1 95 ? -20.700 -0.863 25.821 1.00 94.44 95 ILE A O 1
ATOM 714 N N . ASP A 1 96 ? -20.744 1.191 26.747 1.00 94.56 96 ASP A N 1
ATOM 715 C CA . ASP A 1 96 ? -19.877 0.875 27.888 1.00 94.56 96 ASP A CA 1
ATOM 716 C C . ASP A 1 96 ? -18.529 0.286 27.421 1.00 94.56 96 ASP A C 1
ATOM 718 O O . ASP A 1 96 ? -18.109 -0.814 27.798 1.00 94.56 96 ASP A O 1
ATOM 722 N N . ALA A 1 97 ? -17.866 1.013 26.511 1.00 96.50 97 ALA A N 1
ATOM 723 C CA . ALA A 1 97 ? -16.692 0.525 25.793 1.00 96.50 97 ALA A CA 1
ATOM 724 C C . ALA A 1 97 ? -15.563 0.070 26.729 1.00 96.50 97 ALA A C 1
ATOM 726 O O . ALA A 1 97 ? -14.910 -0.930 26.440 1.00 96.50 97 ALA A O 1
ATOM 727 N N . VAL A 1 98 ? -15.386 0.735 27.878 1.00 97.56 98 VAL A N 1
ATOM 728 C CA . VAL A 1 98 ? -14.378 0.375 28.888 1.00 97.56 98 VAL A CA 1
ATOM 729 C C . VAL A 1 98 ? -14.481 -1.088 29.335 1.00 97.56 98 VAL A C 1
ATOM 731 O O . VAL A 1 98 ? -13.445 -1.723 29.543 1.00 97.56 98 VAL A O 1
ATOM 734 N N . ASN A 1 99 ? -15.699 -1.635 29.422 1.00 96.75 99 ASN A N 1
ATOM 735 C CA . ASN A 1 99 ? -15.962 -2.991 29.909 1.00 96.75 99 ASN A CA 1
ATOM 736 C C . ASN A 1 99 ? -16.354 -3.986 28.808 1.00 96.75 99 ASN A C 1
ATOM 738 O O . ASN A 1 99 ? -16.388 -5.190 29.074 1.00 96.75 99 ASN A O 1
ATOM 742 N N . ARG A 1 100 ? -16.700 -3.521 27.598 1.00 96.50 100 ARG A N 1
ATOM 743 C CA . ARG A 1 100 ? -17.309 -4.375 26.557 1.00 96.50 100 ARG A CA 1
ATOM 744 C C . ARG A 1 100 ? -16.597 -4.384 25.204 1.00 96.50 100 ARG A C 1
ATOM 746 O O . ARG A 1 100 ? -16.689 -5.390 24.500 1.00 96.50 100 ARG A O 1
ATOM 753 N N . LEU A 1 101 ? -15.874 -3.322 24.854 1.00 97.94 101 LEU A N 1
ATOM 754 C CA . LEU A 1 101 ? -15.207 -3.190 23.562 1.00 97.94 101 LEU A CA 1
ATOM 755 C C . LEU A 1 101 ? -13.804 -3.820 23.551 1.00 97.94 101 LEU A C 1
ATOM 757 O O . LEU A 1 101 ? -12.907 -3.383 24.268 1.00 97.94 101 LEU A O 1
ATOM 761 N N . LYS A 1 102 ? -13.597 -4.818 22.687 1.00 98.38 102 LYS A N 1
ATOM 762 C CA . LYS A 1 102 ? -12.303 -5.486 22.472 1.00 98.38 102 LYS A CA 1
ATOM 763 C C . LYS A 1 102 ? -11.495 -4.870 21.333 1.00 98.38 102 LYS A C 1
ATOM 765 O O . LYS A 1 102 ? -10.276 -4.797 21.426 1.00 98.38 102 LYS A O 1
ATOM 770 N N . THR A 1 103 ? -12.154 -4.419 20.273 1.00 98.44 103 THR A N 1
ATOM 771 C CA . THR A 1 103 ? -11.489 -3.849 19.096 1.00 98.44 103 THR A CA 1
ATOM 772 C C . THR A 1 103 ? -12.124 -2.518 18.747 1.00 98.44 103 THR A C 1
ATOM 774 O O . THR A 1 103 ? -13.316 -2.471 18.453 1.00 98.44 103 THR A O 1
ATOM 777 N N . LEU A 1 104 ? -11.322 -1.457 18.743 1.00 98.31 104 LEU A N 1
ATOM 778 C CA . LEU A 1 104 ? -11.704 -0.148 18.225 1.00 98.31 104 LEU A CA 1
ATOM 779 C C . LEU A 1 104 ? -10.879 0.166 16.978 1.00 98.31 104 LEU A C 1
ATOM 781 O O . LEU A 1 104 ? -9.652 0.134 17.045 1.00 98.31 104 LEU A O 1
ATOM 785 N N . LYS A 1 105 ? -11.533 0.531 15.874 1.00 98.31 105 LYS A N 1
ATOM 786 C CA . LYS A 1 105 ? -10.874 1.048 14.670 1.00 98.31 105 LYS A CA 1
ATOM 787 C C . LYS A 1 105 ? -11.506 2.370 14.253 1.00 98.31 105 LYS A C 1
ATOM 789 O O . LYS A 1 105 ? -12.701 2.427 13.987 1.00 98.31 105 LYS A O 1
ATOM 794 N N . LEU A 1 106 ? -10.710 3.437 14.213 1.00 98.00 106 LEU A N 1
ATOM 795 C CA . LEU A 1 106 ? -11.165 4.803 13.912 1.00 98.00 106 LEU A CA 1
ATOM 796 C C . LEU A 1 106 ? -11.119 5.123 12.412 1.00 98.00 106 LEU A C 1
ATOM 798 O O . LEU A 1 106 ? -10.855 6.261 12.025 1.00 98.00 106 LEU A O 1
ATOM 802 N N . THR A 1 107 ? -11.329 4.116 11.567 1.00 97.56 107 THR A N 1
ATOM 803 C CA . THR A 1 107 ? -11.306 4.244 10.109 1.00 97.56 107 THR A CA 1
ATOM 804 C C . THR A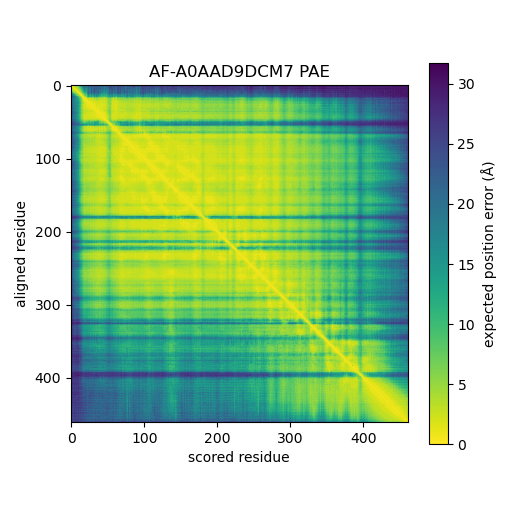 1 107 ? -12.224 5.378 9.646 1.00 97.56 107 THR A C 1
ATOM 806 O O . THR A 1 107 ? -13.356 5.502 10.108 1.00 97.56 107 THR A O 1
ATOM 809 N N . ASN A 1 108 ? -11.704 6.241 8.769 1.00 97.56 108 ASN A N 1
ATOM 810 C CA . ASN A 1 108 ? -12.367 7.418 8.198 1.00 97.56 108 ASN A CA 1
ATOM 811 C C . ASN A 1 108 ? -12.733 8.548 9.194 1.00 97.56 108 ASN A C 1
ATOM 813 O O . ASN A 1 108 ? -13.208 9.605 8.773 1.00 97.56 108 ASN A O 1
ATOM 817 N N . CYS A 1 109 ? -12.442 8.419 10.497 1.00 97.56 109 CYS A N 1
ATOM 818 C CA . CYS A 1 109 ? -12.669 9.463 11.513 1.00 97.56 109 CYS A CA 1
ATOM 819 C C . CYS A 1 109 ? -11.569 10.546 11.510 1.00 97.56 109 CYS A C 1
ATOM 821 O O . CYS A 1 109 ? -10.928 10.812 12.526 1.00 97.56 109 CYS A O 1
ATOM 823 N N . ILE A 1 110 ? -11.331 11.194 10.368 1.00 97.38 110 ILE A N 1
ATOM 824 C CA . ILE A 1 110 ? -10.159 12.065 10.146 1.00 97.38 110 ILE A CA 1
ATOM 825 C C . ILE A 1 110 ? -10.167 13.401 10.914 1.00 97.38 110 ILE A C 1
ATOM 827 O O . ILE A 1 110 ? -9.144 14.081 10.947 1.00 97.38 110 ILE A O 1
ATOM 831 N N . ASN A 1 111 ? -11.296 13.799 11.514 1.00 97.44 111 ASN A N 1
ATOM 832 C CA . ASN A 1 111 ? -11.466 15.098 12.186 1.00 97.44 111 ASN A CA 1
ATOM 833 C C . ASN A 1 111 ? -11.311 15.053 13.716 1.00 97.44 111 ASN A C 1
ATOM 835 O O . ASN A 1 111 ? -11.480 16.079 14.379 1.00 97.44 111 ASN A O 1
ATOM 839 N N . ILE A 1 112 ? -10.978 13.894 14.285 1.00 98.19 112 ILE A N 1
ATOM 840 C CA . ILE A 1 112 ? -10.838 13.735 15.735 1.00 98.19 112 ILE A CA 1
ATOM 841 C C . ILE A 1 112 ? -9.482 14.246 16.237 1.00 98.19 112 ILE A C 1
ATOM 843 O O . ILE A 1 112 ? -8.450 14.071 15.586 1.00 98.19 112 ILE A O 1
ATOM 847 N N . ILE A 1 113 ? -9.471 14.832 17.433 1.00 98.06 113 ILE A N 1
ATOM 848 C CA . ILE A 1 113 ? -8.251 15.284 18.118 1.00 98.06 113 ILE A CA 1
ATOM 849 C C . ILE A 1 113 ? -7.756 14.289 19.176 1.00 98.06 113 ILE A C 1
ATOM 851 O O . ILE A 1 113 ? -6.581 14.330 19.540 1.00 98.06 113 ILE A O 1
ATOM 855 N N . GLY A 1 114 ? -8.620 13.385 19.652 1.00 97.94 114 GLY A N 1
ATOM 856 C CA . GLY A 1 114 ? -8.284 12.292 20.571 1.00 97.94 114 GLY A CA 1
ATOM 857 C C . GLY A 1 114 ? -9.015 12.313 21.919 1.00 97.94 114 GLY A C 1
ATOM 858 O O . GLY A 1 114 ? -9.036 11.295 22.606 1.00 97.94 114 GLY A O 1
ATOM 859 N N . VAL A 1 115 ? -9.667 13.423 22.290 1.00 98.31 115 VAL A N 1
ATOM 860 C CA . VAL A 1 115 ? -10.475 13.551 23.525 1.00 98.31 115 VAL A CA 1
ATOM 861 C C . VAL A 1 115 ? -11.648 12.570 23.539 1.00 98.31 115 VAL A C 1
ATOM 863 O O . VAL A 1 115 ? -12.060 12.094 24.595 1.00 98.31 115 VAL A O 1
ATOM 866 N N . GLY A 1 116 ? -12.174 12.230 22.363 1.00 98.19 116 GLY A N 1
ATOM 867 C CA . GLY A 1 116 ? -13.301 11.321 22.203 1.00 98.19 116 GLY A CA 1
ATOM 868 C C . GLY A 1 116 ? -13.022 9.910 22.712 1.00 98.19 116 GLY A C 1
ATOM 869 O O . GLY A 1 116 ? -13.962 9.175 22.991 1.00 98.19 116 GLY A O 1
ATOM 870 N N . LEU A 1 117 ? -11.746 9.547 22.884 1.00 98.50 117 LEU A N 1
ATOM 871 C CA . LEU A 1 117 ? -11.311 8.242 23.378 1.00 98.50 117 LEU A CA 1
ATOM 872 C C . LEU A 1 117 ? -11.333 8.126 24.907 1.00 98.50 117 LEU A C 1
ATOM 874 O O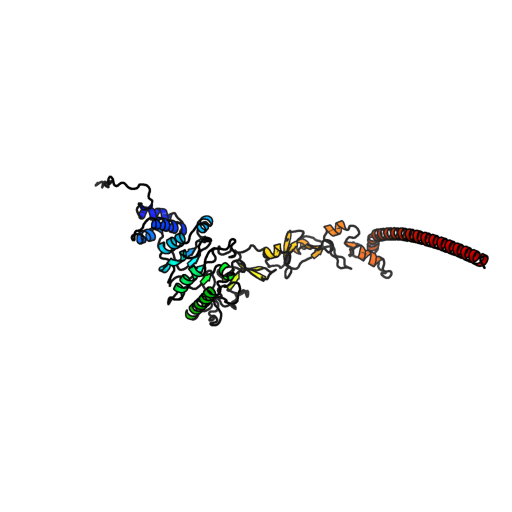 . LEU A 1 117 ? -11.092 7.041 25.432 1.00 98.50 117 LEU A O 1
ATOM 878 N N . GLU A 1 118 ? -11.637 9.207 25.631 1.00 98.50 118 GLU A N 1
ATOM 879 C CA . GLU A 1 118 ? -11.675 9.230 27.099 1.00 98.50 118 GLU A CA 1
ATOM 880 C C . GLU A 1 118 ? -12.510 8.090 27.726 1.00 98.50 118 GLU A C 1
ATOM 882 O O . GLU A 1 118 ? -12.055 7.521 28.720 1.00 98.50 118 GLU A O 1
ATOM 887 N N . PRO A 1 119 ? -13.657 7.656 27.157 1.00 98.38 119 PRO A N 1
ATOM 888 C CA . PRO A 1 119 ? -14.415 6.525 27.695 1.00 98.38 119 PRO A CA 1
ATOM 889 C C . PRO A 1 119 ? -13.683 5.174 27.678 1.00 98.38 119 PRO A C 1
ATOM 891 O O . PRO A 1 119 ? -14.186 4.228 28.269 1.00 98.38 119 PRO A O 1
ATOM 894 N N . LEU A 1 120 ? -12.523 5.045 27.024 1.00 98.56 120 LEU A N 1
ATOM 895 C CA . LEU A 1 120 ? -11.684 3.840 27.096 1.00 98.56 120 LEU A CA 1
ATOM 896 C C . LEU A 1 120 ? -10.718 3.835 28.285 1.00 98.56 120 LEU A C 1
ATOM 898 O O . LEU A 1 120 ? -10.067 2.817 28.537 1.00 98.56 120 LEU A O 1
ATOM 902 N N . ARG A 1 121 ? -10.587 4.957 29.003 1.00 98.56 121 ARG A N 1
ATOM 903 C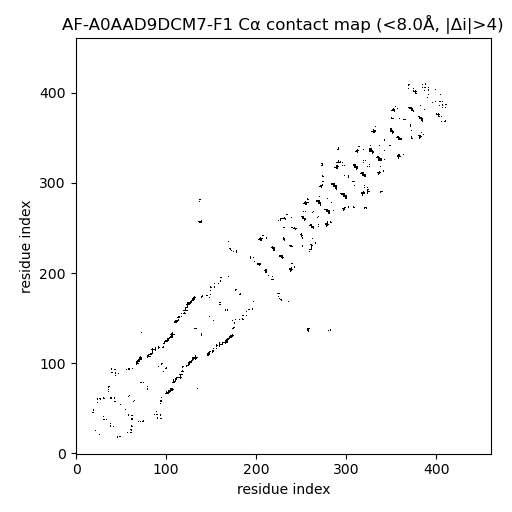 CA . ARG A 1 121 ? -9.617 5.123 30.088 1.00 98.56 121 ARG A CA 1
ATOM 904 C C . ARG A 1 121 ? -9.740 3.993 31.112 1.00 98.56 121 ARG A C 1
ATOM 906 O O . ARG A 1 121 ? -10.789 3.780 31.714 1.00 98.56 121 ARG A O 1
ATOM 913 N N . GLY A 1 122 ? -8.629 3.298 31.352 1.00 98.25 122 GLY A N 1
ATOM 914 C CA . GLY A 1 122 ? -8.555 2.201 32.314 1.00 98.25 122 GLY A CA 1
ATOM 915 C C . GLY A 1 122 ? -9.245 0.904 31.890 1.00 98.25 122 GLY A C 1
ATOM 916 O O . GLY A 1 122 ? -9.466 0.058 32.756 1.00 98.25 122 GLY A O 1
ATOM 917 N N . SER A 1 123 ? -9.581 0.733 30.608 1.00 98.50 123 SER A N 1
ATOM 918 C CA . SER A 1 123 ? -10.093 -0.540 30.097 1.00 98.50 123 SER A CA 1
ATOM 919 C C . SER A 1 123 ? -9.089 -1.671 30.331 1.00 98.50 123 SER A C 1
ATOM 921 O O . SER A 1 123 ? -7.894 -1.514 30.098 1.00 98.50 123 SER A O 1
ATOM 923 N N . THR A 1 124 ? -9.581 -2.827 30.774 1.00 98.12 124 THR A N 1
ATOM 924 C CA . THR A 1 124 ? -8.785 -4.058 30.932 1.00 98.12 124 THR A CA 1
ATOM 925 C C . THR A 1 124 ? -9.080 -5.097 29.852 1.00 98.12 124 THR A C 1
ATOM 927 O O . THR A 1 124 ? -8.362 -6.089 29.735 1.00 98.12 124 THR A O 1
ATOM 930 N N . ILE A 1 125 ? -10.129 -4.879 29.059 1.00 98.38 125 ILE A N 1
ATOM 931 C CA . ILE A 1 125 ? -10.672 -5.856 28.107 1.00 98.38 125 ILE A CA 1
ATOM 932 C C . ILE A 1 125 ? -10.373 -5.513 26.646 1.00 98.38 125 ILE A C 1
ATOM 934 O O . ILE A 1 125 ? -10.519 -6.383 25.790 1.00 98.38 125 ILE A O 1
ATOM 938 N N . ILE A 1 126 ? -9.957 -4.276 26.357 1.00 98.62 126 ILE A N 1
ATOM 939 C CA . ILE A 1 126 ? -9.586 -3.868 25.004 1.00 98.62 126 ILE A CA 1
ATOM 940 C C . ILE A 1 126 ? -8.329 -4.617 24.550 1.00 98.62 126 ILE A C 1
ATOM 942 O O . ILE A 1 126 ? -7.350 -4.701 25.283 1.00 98.62 126 ILE A O 1
ATOM 946 N N . GLU A 1 127 ? -8.376 -5.191 23.351 1.00 98.56 127 GLU A N 1
ATOM 947 C CA . GLU A 1 127 ? -7.327 -6.015 22.743 1.00 98.56 127 GLU A CA 1
ATOM 948 C C . GLU A 1 127 ? -6.635 -5.283 21.582 1.00 98.56 127 GLU A C 1
ATOM 950 O O . GLU A 1 127 ? -5.433 -5.459 21.375 1.00 98.56 127 GLU A O 1
ATOM 955 N N . GLN A 1 128 ? -7.360 -4.433 20.847 1.00 98.62 128 GLN A N 1
ATOM 956 C CA . GLN A 1 128 ? -6.834 -3.693 19.700 1.00 98.62 128 GLN A CA 1
ATOM 957 C C . GLN A 1 128 ? -7.398 -2.274 19.612 1.00 98.62 128 GLN A C 1
ATOM 959 O O . GLN A 1 128 ? -8.606 -2.064 19.735 1.00 98.62 128 GLN A O 1
ATOM 964 N N . ILE A 1 129 ? -6.514 -1.318 19.324 1.00 98.62 129 ILE A N 1
ATOM 965 C CA . ILE A 1 129 ? -6.864 0.069 19.004 1.00 98.62 129 ILE A CA 1
ATOM 966 C C . ILE A 1 129 ? -6.172 0.445 17.691 1.00 98.62 129 ILE A C 1
ATOM 968 O O . ILE A 1 129 ? -4.944 0.438 17.613 1.00 98.62 129 ILE A O 1
ATOM 972 N N . ASP A 1 130 ? -6.943 0.770 16.657 1.00 98.50 130 ASP A N 1
ATOM 973 C CA . ASP A 1 130 ? -6.426 1.315 15.400 1.00 98.50 130 ASP A CA 1
ATOM 974 C C . ASP A 1 130 ? -6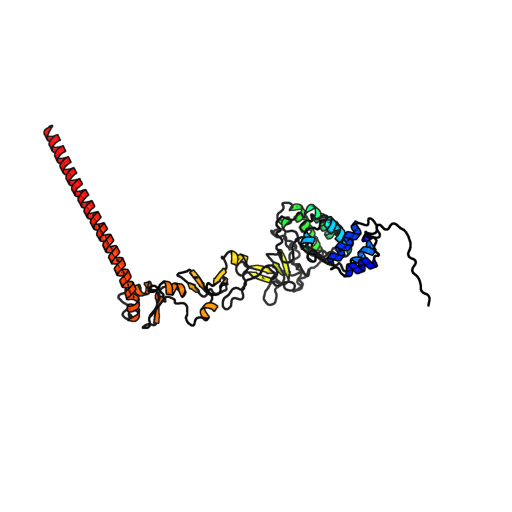.732 2.813 15.286 1.00 98.50 130 ASP A C 1
ATOM 976 O O . ASP A 1 130 ? -7.890 3.224 15.168 1.00 98.50 130 ASP A O 1
ATOM 980 N N . LEU A 1 131 ? -5.665 3.614 15.328 1.00 98.00 131 LEU A N 1
ATOM 981 C CA . LEU A 1 131 ? -5.679 5.071 15.225 1.00 98.00 131 LEU A CA 1
ATOM 982 C C . LEU A 1 131 ? -5.196 5.572 13.852 1.00 98.00 131 LEU A C 1
ATOM 984 O O . LEU A 1 131 ? -4.962 6.765 13.705 1.00 98.00 131 LEU A O 1
ATOM 988 N N . SER A 1 132 ? -5.008 4.707 12.851 1.00 96.81 132 SER A N 1
ATOM 989 C CA . SER A 1 132 ? -4.488 5.095 11.526 1.00 96.81 132 SER A CA 1
ATOM 990 C C . SER A 1 132 ? -5.431 6.010 10.734 1.00 96.81 132 SER A C 1
ATOM 992 O O . SER A 1 132 ? -4.983 6.700 9.824 1.00 96.81 132 SER A O 1
ATOM 994 N N . LEU A 1 133 ? -6.719 6.048 11.102 1.00 97.69 133 LEU A N 1
ATOM 995 C CA . LEU A 1 133 ? -7.795 6.840 10.480 1.00 97.69 133 LEU A CA 1
ATOM 996 C C . LEU A 1 133 ? -8.090 6.502 9.010 1.00 97.69 133 LEU A C 1
ATOM 998 O O . LEU A 1 133 ? -8.923 7.161 8.395 1.00 97.69 133 LEU A O 1
ATOM 1002 N N . VAL A 1 134 ? -7.456 5.463 8.468 1.00 97.25 134 VAL A N 1
ATOM 1003 C CA . VAL A 1 134 ? -7.621 5.003 7.085 1.00 97.25 134 VAL A CA 1
ATOM 1004 C C . VAL A 1 134 ? -8.204 3.599 7.048 1.00 97.25 134 VAL A C 1
ATOM 1006 O O . VAL A 1 134 ? -8.194 2.868 8.047 1.00 97.25 134 VAL A O 1
ATOM 1009 N N . GLU A 1 135 ? -8.710 3.198 5.889 1.00 96.94 135 GLU A N 1
ATOM 1010 C CA . GLU A 1 135 ? -9.173 1.829 5.687 1.00 96.94 135 GLU A CA 1
ATOM 1011 C C . GLU A 1 135 ? -8.015 0.819 5.727 1.00 96.94 135 GLU A C 1
ATOM 1013 O O . GLU A 1 135 ? -6.826 1.153 5.655 1.00 96.94 135 GLU A O 1
ATOM 1018 N N . LYS A 1 136 ? -8.365 -0.465 5.844 1.00 95.12 136 LYS A N 1
ATOM 1019 C CA . LYS A 1 136 ? -7.410 -1.574 6.001 1.00 95.12 136 LYS A CA 1
ATOM 1020 C C . LYS A 1 136 ? -6.350 -1.648 4.893 1.00 95.12 136 LYS A C 1
ATOM 1022 O O . LYS A 1 136 ? -5.218 -2.055 5.164 1.00 95.12 136 LYS A O 1
ATOM 1027 N N . TYR A 1 137 ? -6.707 -1.276 3.670 1.00 95.38 137 TYR A N 1
ATOM 1028 C CA . TYR A 1 137 ? -5.822 -1.369 2.506 1.00 95.38 137 TYR A CA 1
ATOM 1029 C C . TYR A 1 137 ? -5.388 -0.013 1.952 1.00 95.38 137 TYR A C 1
ATOM 1031 O O . TYR A 1 137 ? -4.759 0.060 0.904 1.00 95.38 137 TYR A O 1
ATOM 1039 N N . GLN A 1 138 ? -5.700 1.063 2.668 1.00 95.56 138 GLN A N 1
ATOM 1040 C CA . GLN A 1 138 ? -5.275 2.397 2.289 1.00 95.56 138 GLN A CA 1
ATOM 1041 C C . GLN A 1 138 ? -3.946 2.748 2.950 1.00 95.56 138 GLN A C 1
ATOM 1043 O O . GLN A 1 138 ? -3.618 2.279 4.045 1.00 95.56 138 GLN A O 1
ATOM 1048 N N . SER A 1 139 ? -3.198 3.603 2.260 1.00 95.25 139 SER A N 1
ATOM 1049 C CA . SER A 1 139 ? -1.993 4.223 2.791 1.00 95.25 139 SER A CA 1
ATOM 1050 C C . SER A 1 139 ? -2.331 5.105 3.997 1.00 95.25 139 SER A C 1
ATOM 1052 O O . SER A 1 139 ? -3.262 5.906 3.905 1.00 95.25 139 SER A O 1
ATOM 1054 N N . PRO A 1 140 ? -1.593 5.015 5.122 1.00 95.25 140 PRO A N 1
ATOM 1055 C CA . PRO A 1 140 ? -1.854 5.830 6.310 1.00 95.25 140 PRO A CA 1
ATOM 1056 C C . PRO A 1 140 ? -1.421 7.296 6.142 1.00 95.25 140 PRO A C 1
ATOM 1058 O O . PRO A 1 140 ? -1.527 8.090 7.080 1.00 95.25 140 PRO A O 1
ATOM 1061 N N . TRP A 1 141 ? -0.905 7.678 4.974 1.00 94.81 141 TRP A N 1
ATOM 1062 C CA . TRP A 1 141 ? -0.435 9.025 4.671 1.00 94.81 141 TRP A CA 1
ATOM 1063 C C . TRP A 1 141 ? -1.587 9.915 4.183 1.00 94.81 141 TRP A C 1
ATOM 1065 O O . TRP A 1 141 ? -1.895 9.988 2.996 1.00 94.81 141 TRP A O 1
ATOM 1075 N N . LEU A 1 142 ? -2.222 10.623 5.120 1.00 94.69 142 LEU A N 1
ATOM 1076 C CA . LEU A 1 142 ? -3.351 11.518 4.851 1.00 94.69 142 LEU A CA 1
ATOM 1077 C C . LEU A 1 142 ? -2.915 12.954 4.501 1.00 94.69 142 LEU A C 1
ATOM 1079 O O . LEU A 1 142 ? -2.034 13.534 5.143 1.00 94.69 142 LEU A O 1
ATOM 1083 N N . SER A 1 143 ? -3.595 13.558 3.518 1.00 95.00 143 SER A N 1
ATOM 1084 C CA . SER A 1 143 ? -3.442 14.967 3.128 1.00 95.00 143 SER A CA 1
ATOM 1085 C C . SER A 1 143 ? -4.817 15.659 3.068 1.00 95.00 143 SER A C 1
ATOM 1087 O O . SER A 1 143 ? -5.612 15.334 2.185 1.00 95.00 143 SER A O 1
ATOM 1089 N N . PRO A 1 144 ? -5.128 16.612 3.972 1.00 95.44 144 PRO A N 1
ATOM 1090 C CA . PRO A 1 144 ? -4.246 17.188 4.990 1.00 95.44 144 PRO A CA 1
ATOM 1091 C C . PRO A 1 144 ? -3.937 16.223 6.146 1.00 95.44 144 PRO A C 1
ATOM 1093 O O . PRO A 1 144 ? -4.671 15.271 6.399 1.00 95.44 144 PRO A O 1
ATOM 1096 N N . LYS A 1 145 ? -2.855 16.514 6.881 1.00 95.50 145 LYS A N 1
ATOM 1097 C CA . LYS A 1 145 ? -2.457 15.750 8.072 1.00 95.50 145 LYS A CA 1
ATOM 1098 C C . LYS A 1 145 ? -3.573 15.789 9.131 1.00 95.50 145 LYS A C 1
ATOM 1100 O O . LYS A 1 145 ? -4.003 16.897 9.470 1.00 95.50 145 LYS A O 1
ATOM 1105 N N . PRO A 1 146 ? -4.005 14.646 9.695 1.00 95.38 146 PRO A N 1
ATOM 1106 C CA . PRO A 1 146 ? -5.067 14.617 10.694 1.00 95.38 146 PRO A CA 1
ATOM 1107 C C . PRO A 1 146 ? -4.686 15.378 11.978 1.00 95.38 146 PRO A C 1
ATOM 1109 O O . PRO A 1 146 ? -3.501 15.460 12.334 1.00 95.38 146 PRO A O 1
ATOM 1112 N N . PRO A 1 147 ? -5.677 15.935 12.700 1.00 96.88 147 PRO A N 1
ATOM 1113 C CA . PRO A 1 147 ? -5.448 16.754 13.884 1.00 96.88 147 PRO A CA 1
ATOM 1114 C C . PRO A 1 147 ? -5.275 15.936 15.178 1.00 96.88 147 PRO A C 1
ATOM 1116 O O . PRO A 1 147 ? -5.072 16.534 16.234 1.00 96.88 147 PRO A O 1
ATOM 1119 N N . ILE A 1 148 ? -5.323 14.599 15.113 1.00 97.19 148 ILE A N 1
ATOM 1120 C CA . ILE A 1 148 ? -5.169 13.704 16.267 1.00 97.19 148 ILE A CA 1
ATOM 1121 C C . ILE A 1 148 ? -3.852 13.960 17.022 1.00 97.19 148 ILE A C 1
ATOM 1123 O O . ILE A 1 148 ? -2.760 13.938 16.447 1.00 97.19 148 ILE A O 1
ATOM 1127 N N . SER A 1 149 ? -3.957 14.225 18.325 1.00 96.19 149 SER A N 1
ATOM 1128 C CA . SER A 1 149 ? -2.850 14.684 19.170 1.00 96.19 149 SER A CA 1
ATOM 1129 C C . SER A 1 149 ? -2.296 13.568 20.054 1.00 96.19 149 SER A C 1
ATOM 1131 O O . SER A 1 149 ? -3.054 12.929 20.790 1.00 96.19 149 SER A O 1
ATOM 1133 N N . CYS A 1 150 ? -0.969 13.388 20.056 1.00 95.94 150 CYS A N 1
ATOM 1134 C CA . CYS A 1 150 ? -0.301 12.478 20.991 1.00 95.94 150 CYS A CA 1
ATOM 1135 C C . CYS A 1 150 ? -0.618 12.865 22.442 1.00 95.94 150 CYS A C 1
ATOM 1137 O O . CYS A 1 150 ? -0.956 12.009 23.254 1.00 95.94 150 CYS A O 1
ATOM 1139 N N . GLU A 1 151 ? -0.562 14.161 22.764 1.00 96.25 151 GLU A N 1
ATOM 1140 C CA . GLU A 1 151 ? -0.726 14.672 24.133 1.00 96.25 151 GLU A CA 1
ATOM 1141 C C . GLU A 1 151 ? -2.099 14.344 24.737 1.00 96.25 151 GLU A C 1
ATOM 1143 O O . GLU A 1 151 ? -2.231 14.225 25.954 1.00 96.25 151 GLU A O 1
ATOM 1148 N N . LEU A 1 152 ? -3.122 14.189 23.892 1.00 97.38 152 LEU A N 1
ATOM 1149 C CA . LEU A 1 152 ? -4.481 13.862 24.321 1.00 97.38 152 LEU A CA 1
ATOM 1150 C C . LEU A 1 152 ? -4.709 12.349 24.397 1.00 97.38 152 LEU A C 1
ATOM 1152 O O . LEU A 1 152 ? -5.381 11.876 25.312 1.00 97.38 152 LEU A O 1
ATOM 1156 N N . VAL A 1 153 ? -4.134 11.586 23.463 1.00 98.00 153 VAL A N 1
ATOM 1157 C CA . VAL A 1 153 ? -4.374 10.141 23.357 1.00 98.00 153 VAL A CA 1
ATOM 1158 C C . VAL A 1 153 ? -3.452 9.325 24.266 1.00 98.00 153 VAL A C 1
ATOM 1160 O O . VAL A 1 153 ? -3.914 8.379 24.906 1.00 98.00 153 VAL A O 1
ATOM 1163 N N . LEU A 1 154 ? -2.166 9.676 24.375 1.00 97.62 154 LEU A N 1
ATOM 1164 C CA . LEU A 1 154 ? -1.198 8.897 25.156 1.00 97.62 154 LEU A CA 1
ATOM 1165 C C . LEU A 1 154 ? -1.601 8.732 26.631 1.00 97.62 154 LEU A C 1
ATOM 1167 O O . LEU A 1 154 ? -1.547 7.599 27.099 1.00 97.62 154 LEU A O 1
ATOM 1171 N N . PRO A 1 155 ? -2.111 9.753 27.354 1.00 98.31 155 PRO A N 1
ATOM 1172 C CA . PRO A 1 155 ? -2.579 9.561 28.729 1.00 98.31 155 PRO A CA 1
ATOM 1173 C C . PRO A 1 155 ? -3.735 8.561 28.865 1.00 98.31 155 PRO A C 1
ATOM 1175 O O . PRO A 1 155 ? -3.942 7.998 29.942 1.00 98.31 155 PRO A O 1
ATOM 1178 N N . ILE A 1 156 ? -4.541 8.369 27.816 1.00 98.69 156 ILE A N 1
ATOM 1179 C CA . ILE A 1 156 ? -5.620 7.372 27.794 1.00 98.69 156 ILE A CA 1
ATOM 1180 C C . ILE A 1 156 ? -5.009 5.983 27.600 1.00 98.69 156 ILE A C 1
ATOM 1182 O O . ILE A 1 156 ? -5.308 5.077 28.377 1.00 98.69 156 ILE A O 1
ATOM 1186 N N . LEU A 1 157 ? -4.104 5.826 26.631 1.00 98.50 157 LEU A N 1
ATOM 1187 C CA . LEU A 1 157 ? -3.404 4.562 26.395 1.00 98.50 157 LEU A CA 1
ATOM 1188 C C . LEU A 1 157 ? -2.549 4.141 27.600 1.00 98.50 157 LEU A C 1
ATOM 1190 O O . LEU A 1 157 ? -2.585 2.976 27.988 1.00 98.50 157 LEU A O 1
ATOM 1194 N N . ASP A 1 158 ? -1.854 5.081 28.245 1.00 98.50 158 ASP A N 1
ATOM 1195 C CA . ASP A 1 158 ? -1.099 4.849 29.482 1.00 98.50 158 ASP A CA 1
ATOM 1196 C C . ASP A 1 158 ? -1.993 4.258 30.571 1.00 98.50 158 ASP A C 1
ATOM 1198 O O . ASP A 1 158 ? -1.674 3.233 31.168 1.00 98.50 158 ASP A O 1
ATOM 1202 N N . SER A 1 159 ? -3.178 4.839 30.765 1.00 98.62 159 SER A N 1
ATOM 1203 C CA . SER A 1 159 ? -4.119 4.349 31.771 1.00 98.62 159 SER A CA 1
ATOM 1204 C C . SER A 1 159 ? -4.611 2.922 31.520 1.00 98.62 159 SER A C 1
ATOM 1206 O O . SER A 1 159 ? -5.061 2.276 32.461 1.00 98.62 159 SER A O 1
ATOM 1208 N N . ILE A 1 160 ? -4.582 2.456 30.266 1.00 98.62 160 ILE A N 1
ATOM 1209 C CA . ILE A 1 160 ? -4.971 1.100 29.868 1.00 98.62 160 ILE A CA 1
ATOM 1210 C C . ILE A 1 160 ? -3.818 0.141 30.176 1.00 98.62 160 ILE A C 1
ATOM 1212 O O . ILE A 1 160 ? -4.027 -0.878 30.831 1.00 98.62 160 ILE A O 1
ATOM 1216 N N . ILE A 1 161 ? -2.589 0.477 29.772 1.00 98.19 161 ILE A N 1
ATOM 1217 C CA . ILE A 1 161 ? -1.416 -0.394 29.967 1.00 98.19 161 ILE A CA 1
ATOM 1218 C C . ILE A 1 161 ? -0.934 -0.457 31.423 1.00 98.19 161 ILE A C 1
ATOM 1220 O O . ILE A 1 161 ? -0.298 -1.429 31.820 1.00 98.19 161 ILE A O 1
ATOM 1224 N N . GLU A 1 162 ? -1.249 0.554 32.239 1.00 97.75 162 GLU A N 1
ATOM 1225 C CA . GLU A 1 162 ? -0.958 0.566 33.679 1.00 97.75 162 GLU A CA 1
ATOM 1226 C C . GLU A 1 162 ? -1.866 -0.378 34.483 1.00 97.75 162 GLU A C 1
ATOM 1228 O O . GLU A 1 162 ? -1.574 -0.681 35.645 1.00 97.75 162 GLU A O 1
ATOM 1233 N N . ARG A 1 163 ? -2.975 -0.855 33.901 1.00 97.81 163 ARG A N 1
ATOM 1234 C CA . ARG A 1 163 ? -3.881 -1.782 34.584 1.00 97.81 163 ARG A CA 1
ATOM 1235 C C . ARG A 1 163 ? -3.323 -3.195 34.573 1.00 97.81 163 ARG A C 1
ATOM 1237 O O . ARG A 1 163 ? -2.979 -3.756 33.535 1.00 97.81 163 ARG A O 1
ATOM 1244 N N . GLU A 1 164 ? -3.318 -3.810 35.750 1.00 95.81 164 GLU A N 1
ATOM 1245 C CA . GLU A 1 164 ? -3.026 -5.231 35.880 1.00 95.81 164 GLU A CA 1
ATOM 1246 C C . GLU A 1 164 ? -4.059 -6.061 35.103 1.00 95.81 164 GLU A C 1
ATOM 1248 O O . GLU A 1 164 ? -5.264 -5.818 35.190 1.00 95.81 164 GLU A O 1
ATOM 1253 N N . GLY A 1 165 ? -3.578 -7.036 34.329 1.00 95.00 165 GLY A N 1
ATOM 1254 C CA . GLY A 1 165 ? -4.435 -7.880 33.498 1.00 95.00 165 GLY A CA 1
ATOM 1255 C C . GLY A 1 165 ? -5.014 -7.178 32.266 1.00 95.00 165 GLY A C 1
ATOM 1256 O O . GLY A 1 165 ? -6.011 -7.654 31.729 1.00 95.00 165 GLY A O 1
ATOM 1257 N N . CYS A 1 166 ? -4.420 -6.064 31.823 1.00 96.88 166 CYS A N 1
ATOM 1258 C CA . CYS A 1 166 ? -4.775 -5.440 30.554 1.00 96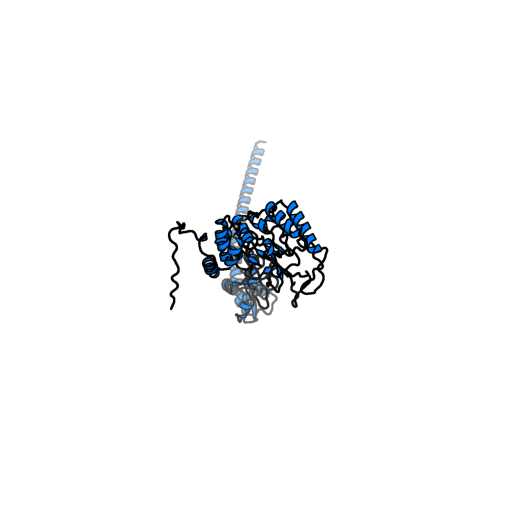.88 166 CYS A CA 1
ATOM 1259 C C . CYS A 1 166 ? -4.666 -6.439 29.391 1.00 96.88 166 CYS A C 1
ATOM 1261 O O . CYS A 1 166 ? -3.686 -7.178 29.273 1.00 96.88 166 CYS A O 1
ATOM 1263 N N . SER A 1 167 ? -5.687 -6.454 28.533 1.00 97.50 167 SER A N 1
ATOM 1264 C CA . SER A 1 167 ? -5.771 -7.350 27.378 1.00 97.50 167 SER A CA 1
ATOM 1265 C C . SER A 1 167 ? -5.189 -6.750 26.100 1.00 97.50 167 SER A C 1
ATOM 1267 O O . SER A 1 167 ? -5.237 -7.421 25.072 1.00 97.50 167 SER A O 1
ATOM 1269 N N . LEU A 1 168 ? -4.653 -5.524 26.136 1.00 98.12 168 LEU A N 1
ATOM 1270 C CA . LEU A 1 168 ? -4.210 -4.799 24.947 1.00 98.12 168 LEU A CA 1
ATOM 1271 C C . LEU A 1 168 ? -3.038 -5.526 24.285 1.00 98.12 168 LEU A C 1
ATOM 1273 O O . LEU A 1 168 ? -1.989 -5.737 24.893 1.00 98.12 168 LEU A O 1
ATOM 1277 N N . ARG A 1 169 ? -3.226 -5.905 23.022 1.00 97.56 169 ARG A N 1
ATOM 1278 C CA . ARG A 1 169 ? -2.244 -6.652 22.229 1.00 97.56 169 ARG A CA 1
ATOM 1279 C C . ARG A 1 169 ? -1.717 -5.874 21.055 1.00 97.56 169 ARG A C 1
ATOM 1281 O O . ARG A 1 169 ? -0.626 -6.207 20.618 1.00 97.56 169 ARG A O 1
ATOM 1288 N N . HIS A 1 170 ? -2.483 -4.939 20.499 1.00 98.06 170 HIS A N 1
ATOM 1289 C CA . HIS A 1 170 ? -2.090 -4.219 19.296 1.00 98.06 170 HIS A CA 1
ATOM 1290 C C . HIS A 1 170 ? -2.537 -2.761 19.332 1.00 98.06 170 HIS A C 1
ATOM 1292 O O . HIS A 1 170 ? -3.711 -2.470 19.571 1.00 98.06 170 HIS A O 1
ATOM 1298 N N . VAL A 1 171 ? -1.622 -1.855 18.994 1.00 97.62 171 VAL A N 1
ATOM 1299 C CA . VAL A 1 171 ? -1.939 -0.448 18.737 1.00 97.62 171 VAL A CA 1
ATOM 1300 C C . VAL A 1 171 ? -1.372 -0.058 17.378 1.00 97.62 171 VAL A C 1
ATOM 1302 O O . VAL A 1 171 ? -0.171 -0.174 17.158 1.00 97.62 171 VAL A O 1
ATOM 1305 N N . GLN A 1 172 ? -2.236 0.388 16.465 1.00 97.44 172 GLN A N 1
ATOM 1306 C CA . GLN A 1 172 ? -1.802 1.028 15.221 1.00 97.44 172 GLN A CA 1
ATOM 1307 C C . GLN A 1 172 ? -1.784 2.539 15.450 1.00 97.44 172 GLN A C 1
ATOM 1309 O O . GLN A 1 172 ? -2.824 3.115 15.770 1.00 97.44 172 GLN A O 1
ATOM 1314 N N . PHE A 1 173 ? -0.625 3.177 15.296 1.00 96.44 173 PHE A N 1
ATOM 1315 C CA . PHE A 1 173 ? -0.487 4.622 15.489 1.00 96.44 173 PHE A CA 1
ATOM 1316 C C . PHE A 1 173 ? -0.765 5.399 14.197 1.00 96.44 173 PHE A C 1
ATOM 1318 O O . PHE A 1 173 ? -0.570 4.859 13.106 1.00 96.44 173 PHE A O 1
ATOM 1325 N N . PRO A 1 174 ? -1.180 6.674 14.297 1.00 95.44 174 PRO A N 1
ATOM 1326 C CA . PRO A 1 174 ? -1.209 7.568 13.148 1.00 95.44 174 PRO A CA 1
ATOM 1327 C C . PRO A 1 174 ? 0.213 7.809 12.614 1.00 95.44 174 PRO A C 1
ATOM 1329 O O . PRO A 1 174 ? 1.108 8.158 13.387 1.00 95.44 174 PRO A O 1
ATOM 1332 N N . SER A 1 175 ? 0.409 7.724 11.296 1.00 93.44 175 SER A N 1
ATOM 1333 C CA . SER A 1 175 ? 1.697 8.003 10.621 1.00 93.44 175 SER A CA 1
ATOM 1334 C C . SER A 1 175 ? 2.268 9.386 10.978 1.00 93.44 175 SER A C 1
ATOM 1336 O O . SER A 1 175 ? 3.471 9.558 11.179 1.00 93.44 175 SER A O 1
ATOM 1338 N N . VAL A 1 176 ? 1.390 10.377 11.174 1.00 93.25 176 VAL A N 1
ATOM 1339 C CA . VAL A 1 176 ? 1.759 11.749 11.558 1.00 93.25 176 VAL A CA 1
ATOM 1340 C C . VAL A 1 176 ? 2.496 11.851 12.897 1.00 93.25 176 VAL A C 1
ATOM 1342 O O . VAL A 1 176 ? 3.182 12.848 13.133 1.00 93.25 176 VAL A O 1
ATOM 1345 N N . TRP A 1 177 ? 2.384 10.856 13.782 1.00 93.06 177 TRP A N 1
ATOM 1346 C CA . TRP A 1 177 ? 3.112 10.841 15.056 1.00 93.06 177 TRP A CA 1
ATOM 1347 C C . TRP A 1 177 ? 4.598 10.502 14.874 1.00 93.06 177 TRP A C 1
ATOM 1349 O O . TRP A 1 177 ? 5.420 10.931 15.683 1.00 93.06 177 TRP A O 1
ATOM 1359 N N . SER A 1 178 ? 4.970 9.818 13.787 1.00 88.12 178 SER A N 1
ATOM 1360 C CA . SER A 1 178 ? 6.373 9.546 13.444 1.00 88.12 178 SER A CA 1
ATOM 1361 C C . SER A 1 178 ? 7.106 10.793 12.933 1.00 88.12 178 SER A C 1
ATOM 1363 O O . SER A 1 178 ? 8.313 10.950 13.144 1.00 88.12 178 SER A O 1
ATOM 1365 N N . GLU A 1 179 ? 6.384 11.717 12.293 1.00 84.50 179 GLU A N 1
ATOM 1366 C CA . GLU A 1 179 ? 6.956 12.937 11.712 1.00 84.50 179 GLU A CA 1
ATOM 1367 C C . GLU A 1 179 ? 7.133 14.077 12.725 1.00 84.50 179 GLU A C 1
ATOM 1369 O O . GLU A 1 179 ? 8.031 14.913 12.581 1.00 84.50 179 GLU A O 1
ATOM 1374 N N . ARG A 1 180 ? 6.253 14.168 13.731 1.00 69.31 180 ARG A N 1
ATOM 1375 C CA . ARG A 1 180 ? 6.240 15.294 14.672 1.00 69.31 180 ARG A CA 1
ATOM 1376 C C . ARG A 1 180 ? 7.376 15.176 15.687 1.00 69.31 180 ARG A C 1
ATOM 1378 O O . ARG A 1 180 ? 7.699 14.108 16.196 1.00 69.31 180 ARG A O 1
ATOM 1385 N N . GLY A 1 181 ? 7.961 16.320 16.045 1.00 65.06 181 GLY A N 1
ATOM 1386 C CA . GLY A 1 181 ? 8.998 16.439 17.080 1.00 65.06 181 GLY A CA 1
ATOM 1387 C C . GLY A 1 181 ? 8.539 16.094 18.506 1.00 65.06 181 GLY A C 1
ATOM 1388 O O . GLY A 1 181 ? 9.319 16.248 19.440 1.00 65.06 181 GLY A O 1
ATOM 1389 N N . GLU A 1 182 ? 7.316 15.588 18.689 1.00 70.06 182 GLU A N 1
ATOM 1390 C CA . GLU A 1 182 ? 6.718 15.120 19.955 1.00 70.06 182 GLU A CA 1
ATOM 1391 C C . GLU A 1 182 ? 7.304 13.770 20.431 1.00 70.06 182 GLU A C 1
ATOM 1393 O O . GLU A 1 182 ? 6.717 13.050 21.241 1.00 70.06 182 GLU A O 1
ATOM 1398 N N . ARG A 1 183 ? 8.507 13.435 19.950 1.00 80.06 183 ARG A N 1
ATOM 1399 C CA . ARG A 1 183 ? 9.159 12.132 20.100 1.00 80.06 183 ARG A CA 1
ATOM 1400 C C . ARG A 1 183 ? 9.275 11.671 21.544 1.00 80.06 183 ARG A C 1
ATOM 1402 O O . ARG A 1 183 ? 9.092 10.495 21.798 1.00 80.06 183 ARG A O 1
ATOM 1409 N N . VAL A 1 184 ? 9.523 12.568 22.498 1.00 91.50 184 VAL A N 1
ATOM 1410 C CA . VAL A 1 184 ? 9.865 12.155 23.869 1.00 91.50 184 VAL A CA 1
ATOM 1411 C C . VAL A 1 184 ? 8.701 11.461 24.580 1.00 91.50 184 VAL A C 1
ATOM 1413 O O . VAL A 1 184 ? 8.896 10.388 25.142 1.00 91.50 184 VAL A O 1
ATOM 1416 N N . GLN A 1 185 ? 7.496 12.041 24.569 1.00 92.62 185 GLN A N 1
ATOM 1417 C CA . GLN A 1 185 ? 6.345 11.427 25.248 1.00 92.62 185 GLN A CA 1
ATOM 1418 C C . GLN A 1 185 ? 5.920 10.137 24.547 1.00 92.62 185 GLN A C 1
ATOM 1420 O O . GLN A 1 185 ? 5.617 9.144 25.208 1.00 92.62 185 GLN A O 1
ATOM 1425 N N . PHE A 1 186 ? 5.959 10.139 23.213 1.00 93.88 186 PHE A N 1
ATOM 1426 C CA . PHE A 1 186 ? 5.614 8.968 22.424 1.00 93.88 186 PHE A CA 1
ATOM 1427 C C . PHE A 1 186 ? 6.621 7.826 22.618 1.00 93.88 186 PHE A C 1
ATOM 1429 O O . PHE A 1 186 ? 6.221 6.715 22.938 1.00 93.88 186 PHE A O 1
ATOM 1436 N N . GLU A 1 187 ? 7.927 8.089 22.555 1.00 93.50 187 GLU A N 1
ATOM 1437 C CA . GLU A 1 187 ? 8.984 7.097 22.812 1.00 93.50 187 GLU A CA 1
ATOM 1438 C C . GLU A 1 187 ? 8.922 6.540 24.240 1.00 93.50 187 GLU A C 1
ATOM 1440 O O . GLU A 1 187 ? 9.143 5.346 24.452 1.00 93.50 187 GLU A O 1
ATOM 1445 N N . GLN A 1 188 ? 8.580 7.381 25.223 1.00 95.19 188 GLN A N 1
ATOM 1446 C CA . GLN A 1 188 ? 8.338 6.935 26.595 1.00 95.19 188 GLN A CA 1
ATOM 1447 C C . GLN A 1 188 ? 7.131 5.996 26.684 1.00 95.19 188 GLN A C 1
ATOM 1449 O O . GLN A 1 188 ? 7.217 4.971 27.362 1.00 95.19 188 GLN A O 1
ATOM 1454 N N . PHE A 1 189 ? 6.031 6.323 25.997 1.00 96.31 189 PHE A N 1
ATOM 1455 C CA . PHE A 1 189 ? 4.871 5.441 25.902 1.00 96.31 189 PHE A CA 1
ATOM 1456 C C . PHE A 1 189 ? 5.242 4.106 25.244 1.00 96.31 189 PHE A C 1
ATOM 1458 O O . PHE A 1 189 ? 4.951 3.058 25.813 1.00 96.31 189 PHE A O 1
ATOM 1465 N N . ILE A 1 190 ? 5.951 4.121 24.109 1.00 95.94 190 ILE A N 1
ATOM 1466 C CA . ILE A 1 190 ? 6.409 2.900 23.427 1.00 95.94 190 ILE A CA 1
ATOM 1467 C C . ILE A 1 190 ? 7.264 2.034 24.360 1.00 95.94 190 ILE A C 1
ATOM 1469 O O . ILE A 1 190 ? 7.073 0.820 24.423 1.00 95.94 190 ILE A O 1
ATOM 1473 N N . GLY A 1 191 ? 8.157 2.646 25.145 1.00 95.62 191 GLY A N 1
ATOM 1474 C CA . GLY A 1 191 ? 8.931 1.941 26.168 1.00 95.62 191 GLY A CA 1
ATOM 1475 C C . GLY A 1 191 ? 8.048 1.223 27.195 1.00 95.62 191 GLY A C 1
ATOM 1476 O O . GLY A 1 191 ? 8.252 0.035 27.450 1.00 95.62 191 GLY A O 1
ATOM 1477 N N . ARG A 1 192 ? 7.032 1.911 27.737 1.00 96.94 192 ARG A N 1
ATOM 1478 C CA . ARG A 1 192 ? 6.072 1.328 28.694 1.00 96.94 192 ARG A CA 1
ATOM 1479 C C . ARG A 1 192 ? 5.199 0.244 28.062 1.00 96.94 192 ARG A C 1
ATOM 1481 O O . ARG A 1 192 ? 4.972 -0.790 28.684 1.00 96.94 192 ARG A O 1
ATOM 1488 N N . TYR A 1 193 ? 4.743 0.447 26.830 1.00 96.81 193 TYR A N 1
ATOM 1489 C CA . TYR A 1 193 ? 3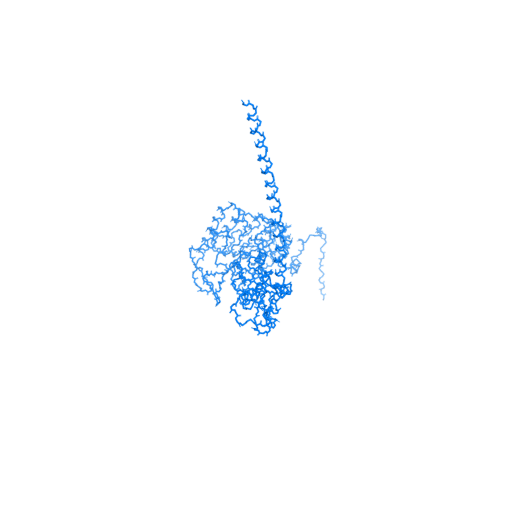.950 -0.530 26.086 1.00 96.81 193 TYR A CA 1
ATOM 1490 C C . TYR A 1 193 ? 4.745 -1.816 25.820 1.00 96.81 193 TYR A C 1
ATOM 1492 O O . TYR A 1 193 ? 4.265 -2.914 26.102 1.00 96.81 193 TYR A O 1
ATOM 1500 N N . ASN A 1 194 ? 5.993 -1.690 25.358 1.00 95.38 194 ASN A N 1
ATOM 1501 C CA . ASN A 1 194 ? 6.886 -2.829 25.148 1.00 95.38 194 ASN A CA 1
ATOM 1502 C C . ASN A 1 194 ? 7.143 -3.587 26.461 1.00 95.38 194 ASN A C 1
ATOM 1504 O O . ASN A 1 194 ? 7.135 -4.817 26.473 1.00 95.38 194 ASN A O 1
ATOM 1508 N N . GLU A 1 195 ? 7.330 -2.869 27.573 1.00 94.94 195 GLU A N 1
ATOM 1509 C CA . GLU A 1 195 ? 7.477 -3.478 28.895 1.00 94.94 195 GLU A CA 1
ATOM 1510 C C . GLU A 1 195 ? 6.206 -4.223 29.333 1.00 94.94 195 GLU A C 1
ATOM 1512 O O . GLU A 1 195 ? 6.297 -5.343 29.840 1.00 94.94 195 GLU A O 1
ATOM 1517 N N . MET A 1 196 ? 5.024 -3.638 29.111 1.00 95.56 196 MET A N 1
ATOM 1518 C CA . MET A 1 196 ? 3.740 -4.273 29.412 1.00 95.56 196 MET A CA 1
ATOM 1519 C C . MET A 1 196 ? 3.585 -5.599 28.654 1.00 95.56 196 MET A C 1
ATOM 1521 O O . MET A 1 196 ? 3.279 -6.611 29.287 1.00 95.56 196 MET A O 1
ATOM 1525 N N . ILE A 1 197 ? 3.850 -5.634 27.341 1.00 94.31 197 ILE A N 1
ATOM 1526 C CA . ILE A 1 197 ? 3.760 -6.886 26.569 1.00 94.31 197 ILE A CA 1
ATOM 1527 C C . ILE A 1 197 ? 4.741 -7.930 27.116 1.00 94.31 197 ILE A C 1
ATOM 1529 O O . ILE A 1 197 ? 4.357 -9.080 27.331 1.00 94.31 197 ILE A O 1
ATOM 1533 N N . SER A 1 198 ? 5.984 -7.540 27.411 1.00 92.31 198 SER A N 1
ATOM 1534 C CA . SER A 1 198 ? 6.994 -8.461 27.949 1.00 92.31 198 SER A CA 1
ATOM 1535 C C . SER A 1 198 ? 6.637 -9.014 29.337 1.00 92.31 198 SER A C 1
ATOM 1537 O O . SER A 1 198 ? 6.977 -10.155 29.649 1.00 92.31 198 SER A O 1
ATOM 1539 N N . ARG A 1 199 ? 5.906 -8.256 30.166 1.00 91.75 199 ARG A N 1
ATOM 1540 C CA . ARG A 1 199 ? 5.379 -8.729 31.462 1.00 91.75 199 ARG A CA 1
ATOM 1541 C C . ARG A 1 199 ? 4.185 -9.679 31.319 1.00 91.75 199 ARG A C 1
ATOM 1543 O O . ARG A 1 199 ? 3.935 -10.457 32.237 1.00 91.75 199 ARG A O 1
ATOM 1550 N N . GLY A 1 200 ? 3.479 -9.649 30.186 1.00 88.56 200 GLY A N 1
ATOM 1551 C CA . GLY A 1 200 ? 2.288 -10.462 29.896 1.00 88.56 200 GLY A CA 1
ATOM 1552 C C . GLY A 1 200 ? 2.524 -11.978 29.830 1.00 88.56 200 GLY A C 1
ATOM 1553 O O . GLY A 1 200 ? 1.576 -12.744 29.660 1.00 88.56 200 GLY A O 1
ATOM 1554 N N . GLY A 1 201 ? 3.769 -12.429 29.998 1.00 89.56 201 GLY A N 1
ATOM 1555 C CA . GLY A 1 201 ? 4.148 -13.834 30.072 1.00 89.56 201 GLY A CA 1
ATOM 1556 C C . GLY A 1 201 ? 4.851 -14.332 28.814 1.00 89.56 201 GLY A C 1
ATOM 1557 O O . GLY A 1 201 ? 5.317 -13.572 27.970 1.00 89.56 201 GLY A O 1
ATOM 1558 N N . ILE A 1 202 ? 4.976 -15.655 28.707 1.00 91.81 202 ILE A N 1
ATOM 1559 C CA . ILE A 1 202 ? 5.651 -16.292 27.575 1.00 91.81 202 ILE A CA 1
ATOM 1560 C C . ILE A 1 202 ? 4.738 -16.218 26.350 1.00 91.81 202 ILE A C 1
ATOM 1562 O O . ILE A 1 202 ? 3.736 -16.928 26.271 1.00 91.81 202 ILE A O 1
ATOM 1566 N N . ILE A 1 203 ? 5.120 -15.392 25.378 1.00 95.19 203 ILE A N 1
ATOM 1567 C CA . ILE A 1 203 ? 4.452 -15.326 24.081 1.00 95.19 203 ILE A CA 1
ATOM 1568 C C . ILE A 1 203 ? 5.105 -16.335 23.136 1.00 95.19 203 ILE A C 1
ATOM 1570 O O . ILE A 1 203 ? 6.308 -16.281 22.868 1.00 95.19 203 ILE A O 1
ATOM 1574 N N . ASN A 1 204 ? 4.296 -17.263 22.628 1.00 96.69 204 ASN A N 1
ATOM 1575 C CA . ASN A 1 204 ? 4.728 -18.278 21.675 1.00 96.69 204 ASN A CA 1
ATOM 1576 C C . ASN A 1 204 ? 4.239 -17.935 20.271 1.00 96.69 204 ASN A C 1
ATOM 1578 O O . ASN A 1 204 ? 3.118 -17.463 20.077 1.00 96.69 204 ASN A O 1
ATOM 1582 N N . CYS A 1 205 ? 5.073 -18.236 19.282 1.00 97.50 205 CYS A N 1
ATOM 1583 C CA . CYS A 1 205 ? 4.674 -18.190 17.889 1.00 97.50 205 CYS A CA 1
ATOM 1584 C C . CYS A 1 205 ? 3.526 -19.176 17.621 1.00 97.50 205 CYS A C 1
ATOM 1586 O O . CYS A 1 205 ? 3.641 -20.369 17.896 1.00 97.50 205 CYS A O 1
ATOM 1588 N N . ALA A 1 206 ? 2.451 -18.707 16.992 1.00 97.44 206 ALA A N 1
ATOM 1589 C CA . ALA A 1 206 ? 1.273 -19.503 16.675 1.00 97.44 206 ALA A CA 1
ATOM 1590 C C . ALA A 1 206 ? 1.532 -20.637 15.663 1.00 97.44 206 ALA A C 1
ATOM 1592 O O . ALA A 1 206 ? 0.723 -21.558 15.577 1.00 97.44 206 ALA A O 1
ATOM 1593 N N . LYS A 1 207 ? 2.630 -20.582 14.890 1.00 97.06 207 LYS A N 1
ATOM 1594 C CA . LYS A 1 207 ? 2.992 -21.608 13.893 1.00 97.06 207 LYS A CA 1
ATOM 1595 C C . LYS A 1 207 ? 3.934 -22.677 14.451 1.00 97.06 207 LYS A C 1
ATOM 1597 O O . LYS A 1 207 ? 3.641 -23.858 14.316 1.00 97.06 207 LYS A O 1
ATOM 1602 N N . CYS A 1 208 ? 5.061 -22.281 15.045 1.00 97.06 208 CYS A N 1
ATOM 1603 C CA . CYS A 1 208 ? 6.106 -23.216 15.492 1.00 97.06 208 CYS A CA 1
ATOM 1604 C C . CYS A 1 208 ? 6.135 -23.440 17.010 1.00 97.06 208 CYS A C 1
ATOM 1606 O O . CYS A 1 208 ? 6.920 -24.252 17.490 1.00 97.06 208 CYS A O 1
ATOM 1608 N N . ASN A 1 209 ? 5.308 -22.714 17.770 1.00 97.06 209 ASN A N 1
ATOM 1609 C CA . ASN A 1 209 ? 5.277 -22.725 19.234 1.00 97.06 209 ASN A CA 1
ATOM 1610 C C . ASN A 1 209 ? 6.611 -22.339 19.911 1.00 97.06 209 ASN A C 1
ATOM 1612 O O . ASN A 1 209 ? 6.758 -22.489 21.122 1.00 97.06 209 ASN A O 1
ATOM 1616 N N . THR A 1 210 ? 7.581 -21.816 19.155 1.00 96.25 210 THR A N 1
ATOM 1617 C CA . THR A 1 210 ? 8.816 -21.258 19.710 1.00 96.25 210 THR A CA 1
ATOM 1618 C C . THR A 1 210 ? 8.501 -19.976 20.471 1.00 96.25 210 THR A C 1
ATOM 1620 O O . THR A 1 210 ? 7.725 -19.135 20.003 1.00 96.25 210 THR A O 1
ATOM 1623 N N . ARG A 1 211 ? 9.132 -19.821 21.637 1.00 95.38 211 ARG A N 1
ATOM 1624 C CA . ARG A 1 211 ? 9.080 -18.599 22.441 1.00 95.38 211 ARG A CA 1
ATOM 1625 C C . ARG A 1 211 ? 9.660 -17.427 21.648 1.00 95.38 211 ARG A C 1
ATOM 1627 O O . ARG A 1 211 ? 10.773 -17.531 21.133 1.00 95.38 211 ARG A O 1
ATOM 1634 N N . LEU A 1 212 ? 8.920 -16.324 21.559 1.00 94.00 212 LEU A N 1
ATOM 1635 C CA . LEU A 1 212 ? 9.417 -15.112 20.914 1.00 94.00 212 LEU A CA 1
ATOM 1636 C C . LEU A 1 212 ? 10.536 -14.459 21.746 1.00 94.00 212 LEU A C 1
ATOM 1638 O O . LEU A 1 212 ? 10.539 -14.605 22.974 1.00 94.00 212 LEU A O 1
ATOM 1642 N N . PRO A 1 213 ? 11.503 -13.776 21.102 1.00 85.56 213 PRO A N 1
ATOM 1643 C CA . PRO A 1 213 ? 12.628 -13.168 21.801 1.00 85.56 213 PRO A CA 1
ATOM 1644 C C . PRO A 1 213 ? 12.165 -12.172 22.867 1.00 85.56 213 PRO A C 1
ATOM 1646 O O . PRO A 1 213 ? 11.419 -11.245 22.578 1.00 85.56 213 PRO A O 1
ATOM 1649 N N . GLU A 1 214 ? 12.666 -12.326 24.092 1.00 81.25 214 GLU A N 1
ATOM 1650 C CA . GLU A 1 214 ? 12.367 -11.408 25.202 1.00 81.25 214 GLU A CA 1
ATOM 1651 C C . GLU A 1 214 ? 13.065 -10.042 25.037 1.00 81.25 214 GLU A C 1
ATOM 1653 O O . GLU A 1 214 ? 12.653 -9.053 25.633 1.00 81.25 214 GLU A O 1
ATOM 1658 N N . TYR A 1 215 ? 14.110 -9.980 24.201 1.00 77.00 215 TYR A N 1
ATOM 1659 C CA . TYR A 1 215 ? 14.974 -8.807 24.025 1.00 77.00 215 TYR A CA 1
ATOM 1660 C C . TYR A 1 215 ? 14.674 -7.962 22.781 1.00 77.00 215 TYR A C 1
ATOM 1662 O O . TYR A 1 215 ? 15.400 -6.998 22.535 1.00 77.00 215 TYR A O 1
ATOM 1670 N N . VAL A 1 216 ? 13.656 -8.299 21.983 1.00 80.81 216 VAL A N 1
ATOM 1671 C CA . VAL A 1 216 ? 13.327 -7.503 20.791 1.00 80.81 216 VAL A CA 1
ATOM 1672 C C . VAL A 1 216 ? 12.188 -6.539 21.098 1.00 80.81 216 VAL A C 1
ATOM 1674 O O . VAL A 1 216 ? 11.229 -6.873 21.789 1.00 80.81 216 VAL A O 1
ATOM 1677 N N . SER A 1 217 ? 12.320 -5.314 20.594 1.00 90.06 217 SER A N 1
ATOM 1678 C CA . SER A 1 217 ? 11.320 -4.263 20.741 1.00 90.06 217 SER A CA 1
ATOM 1679 C C . SER A 1 217 ? 10.027 -4.663 20.022 1.00 90.06 217 SER A C 1
ATOM 1681 O O . SER A 1 217 ? 10.034 -4.867 18.804 1.00 90.06 217 SER A O 1
ATOM 1683 N N . TRP A 1 218 ? 8.915 -4.767 20.760 1.00 93.19 218 TRP A N 1
ATOM 1684 C CA . TRP A 1 218 ? 7.602 -5.068 20.174 1.00 93.19 218 TRP A CA 1
ATOM 1685 C C . TRP A 1 218 ? 7.165 -3.989 19.200 1.00 93.19 218 TRP A C 1
ATOM 1687 O O . TRP A 1 218 ? 6.592 -4.311 18.174 1.00 93.19 218 TRP A O 1
ATOM 1697 N N . ILE A 1 219 ? 7.490 -2.733 19.471 1.00 93.56 219 ILE A N 1
ATOM 1698 C CA . ILE A 1 219 ? 7.443 -1.650 18.492 1.00 93.56 219 ILE A CA 1
ATOM 1699 C C . ILE A 1 219 ? 8.854 -1.107 18.352 1.00 93.56 219 ILE A C 1
ATOM 1701 O O . ILE A 1 219 ? 9.475 -0.756 19.359 1.00 93.56 219 ILE A O 1
ATOM 1705 N N . ASP A 1 220 ? 9.386 -1.074 17.132 1.00 86.50 220 ASP A N 1
ATOM 1706 C CA . ASP A 1 220 ? 10.755 -0.619 16.904 1.00 86.50 220 ASP A CA 1
ATOM 1707 C C . ASP A 1 220 ? 10.906 0.879 17.217 1.00 86.50 220 ASP A C 1
ATOM 1709 O O . ASP A 1 220 ? 10.226 1.743 16.653 1.00 86.50 220 ASP A O 1
ATOM 1713 N N . ASN A 1 221 ? 11.831 1.183 18.131 1.00 80.25 221 ASN A N 1
ATOM 1714 C CA . ASN A 1 221 ? 12.152 2.550 18.513 1.00 80.25 221 ASN A CA 1
ATOM 1715 C C . ASN A 1 221 ? 13.166 3.228 17.567 1.00 80.25 221 ASN A C 1
ATOM 1717 O O . ASN A 1 221 ? 13.396 4.432 17.688 1.00 80.25 221 ASN A O 1
ATOM 1721 N N . SER A 1 222 ? 13.767 2.483 16.641 1.00 75.62 222 SER A N 1
ATOM 1722 C CA . SER A 1 222 ? 14.810 2.970 15.733 1.00 75.62 222 SER A CA 1
ATOM 1723 C C . SER A 1 222 ? 14.326 3.237 14.303 1.00 75.62 222 SER A C 1
ATOM 1725 O O . SER A 1 222 ? 14.895 4.094 13.626 1.00 75.62 222 SER A O 1
ATOM 1727 N N . GLY A 1 223 ? 13.267 2.553 13.866 1.00 69.25 223 GLY A N 1
ATOM 1728 C CA . GLY A 1 223 ? 12.680 2.699 12.537 1.00 69.25 223 GLY A CA 1
ATOM 1729 C C . GLY A 1 223 ? 11.783 3.928 12.364 1.00 69.25 223 GLY A C 1
ATOM 1730 O O . GLY A 1 223 ? 11.246 4.483 13.326 1.00 69.25 223 GLY A O 1
ATOM 1731 N N . ILE A 1 224 ? 11.606 4.322 11.101 1.00 68.12 224 ILE A N 1
ATOM 1732 C CA . ILE A 1 224 ? 10.723 5.419 10.675 1.00 68.12 224 ILE A CA 1
ATOM 1733 C C . ILE A 1 224 ? 9.248 5.064 10.938 1.00 68.12 224 ILE A C 1
ATOM 1735 O O . ILE A 1 224 ? 8.459 5.936 11.301 1.00 68.12 224 ILE A O 1
ATOM 1739 N N . ASP A 1 225 ? 8.904 3.777 10.875 1.00 70.00 225 ASP A N 1
ATOM 1740 C CA . ASP A 1 225 ? 7.509 3.382 10.668 1.00 70.00 225 ASP A CA 1
ATOM 1741 C C . ASP A 1 225 ? 6.773 2.971 11.959 1.00 70.00 225 ASP A C 1
ATOM 1743 O O . ASP A 1 225 ? 5.566 2.769 11.940 1.00 70.00 225 ASP A O 1
ATOM 1747 N N . ARG A 1 226 ? 7.456 2.882 13.118 1.00 87.38 226 ARG A N 1
ATOM 1748 C CA . ARG A 1 226 ? 6.841 2.592 14.446 1.00 87.38 226 ARG A CA 1
ATOM 1749 C C . ARG A 1 226 ? 5.840 1.419 14.429 1.00 87.38 226 ARG A C 1
ATOM 1751 O O . ARG A 1 226 ? 4.852 1.406 15.163 1.00 87.38 226 ARG A O 1
ATOM 1758 N N . ILE A 1 227 ? 6.117 0.416 13.600 1.00 91.31 227 ILE A N 1
ATOM 1759 C CA . ILE A 1 227 ? 5.241 -0.735 13.374 1.00 91.31 227 ILE A CA 1
ATOM 1760 C C . ILE A 1 227 ? 5.392 -1.730 14.519 1.00 91.31 227 ILE A C 1
ATOM 1762 O O . ILE A 1 227 ? 6.503 -2.017 14.979 1.00 91.31 227 ILE A O 1
ATOM 1766 N N . GLN A 1 228 ? 4.275 -2.327 14.928 1.00 94.44 228 GLN A N 1
ATOM 1767 C CA . GLN A 1 228 ? 4.302 -3.430 15.871 1.00 94.44 228 GLN A CA 1
ATOM 1768 C C . GLN A 1 228 ? 4.803 -4.730 15.215 1.00 94.44 228 GLN A C 1
ATOM 1770 O O . GLN A 1 228 ? 4.245 -5.250 14.250 1.00 94.44 228 GLN A O 1
ATOM 1775 N N . ASN A 1 229 ? 5.868 -5.286 15.777 1.00 93.94 229 ASN A N 1
ATOM 1776 C CA . ASN A 1 229 ? 6.493 -6.541 15.406 1.00 93.94 229 ASN A CA 1
ATOM 1777 C C . ASN A 1 229 ? 5.720 -7.758 15.923 1.00 93.94 229 ASN A C 1
ATOM 1779 O O . ASN A 1 229 ? 4.956 -7.703 16.891 1.00 93.94 229 ASN A O 1
ATOM 1783 N N . TYR A 1 230 ? 5.950 -8.887 15.251 1.00 95.94 230 TYR A N 1
ATOM 1784 C CA . TYR A 1 230 ? 5.485 -10.224 15.627 1.00 95.94 230 TYR A CA 1
ATOM 1785 C C . TYR A 1 230 ? 3.977 -10.421 15.758 1.00 95.94 230 TYR A C 1
ATOM 1787 O O . TYR A 1 230 ? 3.569 -11.540 16.022 1.00 95.94 230 TYR A O 1
ATOM 1795 N N . THR A 1 231 ? 3.140 -9.403 15.576 1.00 97.12 231 THR A N 1
ATOM 1796 C CA . THR A 1 231 ? 1.696 -9.476 15.821 1.00 97.12 231 THR A CA 1
ATOM 1797 C C . THR A 1 231 ? 0.956 -9.303 14.505 1.00 97.12 231 THR A C 1
ATOM 1799 O O . THR A 1 231 ? 1.176 -8.324 13.801 1.00 97.12 231 THR A O 1
ATOM 1802 N N . CYS A 1 232 ? 0.089 -10.251 14.155 1.00 98.19 232 CYS A N 1
ATOM 1803 C CA . CYS A 1 232 ? -0.808 -10.081 13.017 1.00 98.19 232 CYS A CA 1
ATOM 1804 C C . CYS A 1 232 ? -1.906 -9.076 13.378 1.00 98.19 232 CYS A C 1
ATOM 1806 O O . CYS A 1 232 ? -2.658 -9.312 14.322 1.00 98.19 232 CYS A O 1
ATOM 1808 N N . TYR A 1 233 ? -2.025 -8.005 12.598 1.00 97.75 233 TYR A N 1
ATOM 1809 C CA . TYR A 1 233 ? -3.014 -6.942 12.766 1.00 97.75 233 TYR A CA 1
ATOM 1810 C C . TYR A 1 233 ? -4.461 -7.462 12.819 1.00 97.75 233 TYR A C 1
ATOM 1812 O O . TYR A 1 233 ? -5.280 -6.917 13.549 1.00 97.75 233 TYR A O 1
ATOM 1820 N N . GLU A 1 234 ? -4.786 -8.521 12.069 1.00 97.31 234 GLU A N 1
ATOM 1821 C CA . GLU A 1 234 ? -6.166 -9.011 11.954 1.00 97.31 234 GLU A CA 1
ATOM 1822 C C . GLU A 1 234 ? -6.534 -10.005 13.063 1.00 97.31 234 GLU A C 1
ATOM 1824 O O . GLU A 1 234 ? -7.507 -9.817 13.782 1.00 97.31 234 GLU A O 1
ATOM 1829 N N . CYS A 1 235 ? -5.763 -11.087 13.222 1.00 98.19 235 CYS A N 1
ATOM 1830 C CA . CYS A 1 235 ? -6.108 -12.143 14.182 1.00 98.19 235 CYS A CA 1
ATOM 1831 C C . CYS A 1 235 ? -5.448 -11.986 15.556 1.00 98.19 235 CYS A C 1
ATOM 1833 O O . CYS A 1 235 ? -5.653 -12.843 16.419 1.00 98.19 235 CYS A O 1
ATOM 1835 N N . LEU A 1 236 ? -4.612 -10.957 15.743 1.00 97.81 236 LEU A N 1
ATOM 1836 C CA . LEU A 1 236 ? -3.864 -10.667 16.975 1.00 97.81 236 LEU A CA 1
ATOM 1837 C C . LEU A 1 236 ? -2.986 -11.829 17.473 1.00 97.81 236 LEU A C 1
ATOM 1839 O O . LEU A 1 236 ? -2.582 -11.870 18.636 1.00 97.81 236 LEU A O 1
ATOM 1843 N N . LYS A 1 237 ? -2.696 -12.804 16.601 1.00 98.00 237 LYS A N 1
ATOM 1844 C CA . LYS A 1 237 ? -1.780 -13.911 16.885 1.00 98.00 237 LYS A CA 1
ATOM 1845 C C . LYS A 1 237 ? -0.343 -13.475 16.664 1.00 98.00 237 LYS A C 1
ATOM 1847 O O . LYS A 1 237 ? -0.059 -12.651 15.792 1.00 98.00 237 LYS A O 1
ATOM 1852 N N . TYR A 1 238 ? 0.552 -14.112 17.410 1.00 97.38 238 TYR A N 1
ATOM 1853 C CA . TYR A 1 238 ? 1.972 -13.827 17.347 1.00 97.38 238 TYR A CA 1
ATOM 1854 C C . TYR A 1 238 ? 2.719 -14.796 16.427 1.00 97.38 238 TYR A C 1
ATOM 1856 O O . TYR A 1 238 ? 2.423 -15.990 16.415 1.00 97.38 238 TYR A O 1
ATOM 1864 N N . TYR A 1 239 ? 3.705 -14.309 15.680 1.00 96.94 239 TYR A N 1
ATOM 1865 C CA . TYR A 1 239 ? 4.504 -15.090 14.735 1.00 96.94 239 TYR A CA 1
ATOM 1866 C C . TYR A 1 239 ? 5.979 -14.716 14.844 1.00 96.94 239 TYR A C 1
ATOM 1868 O O . TYR A 1 239 ? 6.309 -13.550 15.023 1.00 96.94 239 TYR A O 1
ATOM 1876 N N . CYS A 1 240 ? 6.863 -15.708 14.732 1.00 95.19 240 CYS A N 1
ATOM 1877 C CA . CYS A 1 240 ? 8.304 -15.480 14.695 1.00 95.19 240 CYS A CA 1
ATOM 1878 C C . CYS A 1 240 ? 8.752 -14.987 13.310 1.00 95.19 240 CYS A C 1
ATOM 1880 O O . CYS A 1 240 ? 8.129 -15.343 12.314 1.00 95.19 240 CYS A O 1
ATOM 1882 N N . GLU A 1 241 ? 9.840 -14.216 13.237 1.00 91.38 241 GLU A N 1
ATOM 1883 C CA . GLU A 1 241 ? 10.402 -13.725 11.961 1.00 91.38 241 GLU A CA 1
ATOM 1884 C C . GLU A 1 241 ? 10.845 -14.854 11.023 1.00 91.38 241 GLU A C 1
ATOM 1886 O O . GLU A 1 241 ? 10.660 -14.761 9.817 1.00 91.38 241 GLU A O 1
ATOM 1891 N N . PHE A 1 242 ? 11.377 -15.942 11.581 1.00 92.75 242 PHE A N 1
ATOM 1892 C CA . PHE A 1 242 ? 11.914 -17.078 10.819 1.00 92.75 242 PHE A CA 1
ATOM 1893 C C . PHE A 1 242 ? 10.864 -18.127 10.452 1.00 92.75 242 PHE A C 1
ATOM 1895 O O . PHE A 1 242 ? 11.192 -19.209 9.975 1.00 92.75 242 PHE A O 1
ATOM 1902 N N . CYS A 1 243 ? 9.600 -17.867 10.767 1.00 95.44 243 CYS A N 1
ATOM 1903 C CA . CYS A 1 243 ? 8.541 -18.822 10.527 1.00 95.44 243 CYS A CA 1
ATOM 1904 C C . CYS A 1 243 ? 8.087 -18.674 9.083 1.00 95.44 243 CYS A C 1
ATOM 1906 O O . CYS A 1 243 ? 7.510 -17.641 8.752 1.00 95.44 243 CYS A O 1
ATOM 1908 N N . THR A 1 244 ? 8.295 -19.702 8.265 1.00 96.06 244 THR A N 1
ATOM 1909 C CA . THR A 1 244 ? 7.844 -19.741 6.873 1.00 96.06 244 THR A CA 1
ATOM 1910 C C . THR A 1 244 ? 6.741 -20.783 6.651 1.00 96.06 244 THR A C 1
ATOM 1912 O O . THR A 1 244 ? 6.486 -21.638 7.512 1.00 96.06 244 THR A O 1
ATOM 1915 N N . ASP A 1 245 ? 5.991 -20.641 5.557 1.00 93.12 245 ASP A N 1
ATOM 1916 C CA . ASP A 1 245 ? 5.098 -21.682 5.048 1.00 93.12 245 ASP A CA 1
ATOM 1917 C C . ASP A 1 245 ? 5.878 -22.743 4.249 1.00 93.12 245 ASP A C 1
ATOM 1919 O O . ASP A 1 245 ? 7.106 -22.716 4.186 1.00 93.12 245 ASP A O 1
ATOM 1923 N N . ASP A 1 246 ? 5.169 -23.701 3.649 1.00 94.12 246 ASP A N 1
ATOM 1924 C CA . ASP A 1 246 ? 5.799 -24.793 2.893 1.00 94.12 246 ASP A CA 1
ATOM 1925 C C . ASP A 1 246 ? 6.501 -24.305 1.603 1.00 94.12 246 ASP A C 1
ATOM 1927 O O . ASP A 1 246 ? 7.293 -25.045 1.024 1.00 94.12 246 ASP A O 1
ATOM 1931 N N . ASN A 1 247 ? 6.249 -23.057 1.186 1.00 91.62 247 ASN A N 1
ATOM 1932 C CA . ASN A 1 247 ? 6.868 -22.389 0.039 1.00 91.62 247 ASN A CA 1
ATOM 1933 C C . ASN A 1 247 ? 7.946 -21.375 0.473 1.00 91.62 247 ASN A C 1
ATOM 1935 O O . ASN A 1 247 ? 8.270 -20.461 -0.279 1.00 91.62 247 ASN A O 1
ATOM 1939 N N . ASP A 1 248 ? 8.459 -21.496 1.700 1.00 93.94 248 ASP A N 1
ATOM 1940 C CA . ASP A 1 248 ? 9.459 -20.603 2.296 1.00 93.94 248 ASP A CA 1
ATOM 1941 C C . ASP A 1 248 ? 9.024 -19.125 2.420 1.00 93.94 248 ASP A C 1
ATOM 1943 O O . ASP A 1 248 ? 9.837 -18.212 2.563 1.00 93.94 248 ASP A O 1
ATOM 1947 N N . ARG A 1 249 ? 7.712 -18.846 2.425 1.00 91.00 249 ARG A N 1
ATOM 1948 C CA . ARG A 1 249 ? 7.196 -17.481 2.606 1.00 91.00 249 ARG A CA 1
ATOM 1949 C C . ARG A 1 249 ? 7.012 -17.172 4.082 1.00 91.00 249 ARG A C 1
ATOM 1951 O O . ARG A 1 249 ? 6.344 -17.925 4.788 1.00 91.00 249 ARG A O 1
ATOM 1958 N N . CYS A 1 250 ? 7.527 -16.033 4.553 1.00 94.06 250 CYS A N 1
ATOM 1959 C CA . CYS A 1 250 ? 7.351 -15.627 5.951 1.00 94.06 250 CYS A CA 1
ATOM 1960 C C . CYS A 1 250 ? 5.868 -15.578 6.342 1.00 94.06 250 CYS A C 1
ATOM 1962 O O . CYS A 1 250 ? 5.050 -14.944 5.677 1.00 94.06 250 CYS A O 1
ATOM 1964 N N . MET A 1 251 ? 5.537 -16.202 7.471 1.00 96.38 251 MET A N 1
ATOM 1965 C CA . MET A 1 251 ? 4.178 -16.321 7.993 1.00 96.38 251 MET A CA 1
ATOM 1966 C C . MET A 1 251 ? 3.566 -14.980 8.380 1.00 96.38 251 MET A C 1
ATOM 1968 O O . MET A 1 251 ? 2.344 -14.907 8.452 1.00 96.38 251 MET A O 1
ATOM 1972 N N . LEU A 1 252 ? 4.385 -13.965 8.664 1.00 96.69 252 LEU A N 1
ATOM 1973 C CA . LEU A 1 252 ? 3.989 -12.597 8.988 1.00 96.69 252 LEU A CA 1
ATOM 1974 C C . LEU A 1 252 ? 4.780 -11.651 8.087 1.00 96.69 252 LEU A C 1
ATOM 1976 O O . LEU A 1 252 ? 6.009 -11.627 8.148 1.00 96.69 252 LEU A O 1
ATOM 1980 N N . ARG A 1 253 ? 4.082 -10.876 7.260 1.00 95.88 253 ARG A N 1
ATOM 1981 C CA . ARG A 1 253 ? 4.695 -9.949 6.304 1.00 95.88 253 ARG A CA 1
ATOM 1982 C C . ARG A 1 253 ? 4.248 -8.529 6.598 1.00 95.88 253 ARG A C 1
ATOM 1984 O O . ARG A 1 253 ? 3.141 -8.295 7.076 1.00 95.88 253 ARG A O 1
ATOM 1991 N N . TYR A 1 254 ? 5.140 -7.590 6.332 1.00 95.62 254 TYR A N 1
ATOM 1992 C CA . TYR A 1 254 ? 4.846 -6.167 6.367 1.00 95.62 254 TYR A CA 1
ATOM 1993 C C . TYR A 1 254 ? 4.342 -5.730 4.994 1.00 95.62 254 TYR A C 1
ATOM 1995 O O . TYR A 1 254 ? 4.976 -6.054 3.995 1.00 95.62 254 TYR A O 1
ATOM 2003 N N . CYS A 1 255 ? 3.216 -5.022 4.952 1.00 96.50 255 CYS A N 1
ATOM 2004 C CA . CYS A 1 255 ? 2.768 -4.346 3.743 1.00 96.50 255 CYS A CA 1
ATOM 2005 C C . CYS A 1 255 ? 3.322 -2.923 3.720 1.00 96.50 255 CYS A C 1
ATOM 2007 O O . CYS A 1 255 ? 2.982 -2.135 4.598 1.00 96.50 255 CYS A O 1
ATOM 2009 N N . SER A 1 256 ? 4.111 -2.588 2.699 1.00 94.69 256 SER A N 1
ATOM 2010 C CA . SER A 1 256 ? 4.702 -1.250 2.547 1.00 94.69 256 SER A CA 1
ATOM 2011 C C . SER A 1 256 ? 3.686 -0.145 2.252 1.00 94.69 256 SER A C 1
ATOM 2013 O O . SER A 1 256 ? 3.983 1.017 2.491 1.00 94.69 256 SER A O 1
ATOM 2015 N N . LEU A 1 257 ? 2.499 -0.490 1.745 1.00 93.88 257 LEU A N 1
ATOM 2016 C CA . LEU A 1 257 ? 1.466 0.487 1.399 1.00 93.88 257 LEU A CA 1
ATOM 2017 C C . LEU A 1 257 ? 0.584 0.849 2.589 1.00 93.88 257 LEU A C 1
ATOM 2019 O O . LEU A 1 257 ? 0.482 2.017 2.936 1.00 93.88 257 LEU A O 1
ATOM 2023 N N . CYS A 1 258 ? -0.050 -0.137 3.230 1.00 96.06 258 CYS A N 1
ATOM 2024 C CA . CYS A 1 258 ? -0.956 0.125 4.354 1.00 96.06 258 CYS A CA 1
ATOM 2025 C C . CYS A 1 258 ? -0.265 0.096 5.726 1.00 96.06 258 CYS A C 1
ATOM 2027 O O . CYS A 1 258 ? -0.931 0.251 6.747 1.00 96.06 258 CYS A O 1
ATOM 2029 N N . GLU A 1 259 ? 1.048 -0.144 5.744 1.00 95.56 259 GLU A N 1
ATOM 2030 C CA . GLU A 1 259 ? 1.928 -0.157 6.918 1.00 95.56 259 GLU A CA 1
ATOM 2031 C C . GLU A 1 259 ? 1.485 -1.101 8.053 1.00 95.56 259 GLU A C 1
ATOM 2033 O O . GLU A 1 259 ? 1.702 -0.851 9.242 1.00 95.56 259 GLU A O 1
ATOM 2038 N N . ARG A 1 260 ? 0.863 -2.230 7.694 1.00 96.00 260 ARG A N 1
ATOM 2039 C CA . ARG A 1 260 ? 0.383 -3.254 8.638 1.00 96.00 260 ARG A CA 1
ATOM 2040 C C . ARG A 1 260 ? 1.139 -4.566 8.462 1.00 96.00 260 ARG A C 1
ATOM 2042 O O . ARG A 1 260 ? 1.488 -4.961 7.346 1.00 96.00 260 ARG A O 1
ATOM 2049 N N . LYS A 1 261 ? 1.346 -5.288 9.570 1.00 96.75 261 LYS A N 1
ATOM 2050 C CA . LYS A 1 261 ? 1.816 -6.680 9.543 1.00 96.75 261 LYS A CA 1
ATOM 2051 C C . LYS A 1 261 ? 0.635 -7.637 9.623 1.00 96.75 261 LYS A C 1
ATOM 2053 O O . LYS A 1 261 ? -0.083 -7.641 10.618 1.00 96.75 261 LYS A O 1
ATOM 2058 N N . LEU A 1 262 ? 0.431 -8.472 8.612 1.00 96.94 262 LEU A N 1
ATOM 2059 C CA . LEU A 1 262 ? -0.603 -9.512 8.612 1.00 96.94 262 LEU A CA 1
ATOM 2060 C C . LEU A 1 262 ? 0.038 -10.869 8.349 1.00 96.94 262 LEU A C 1
ATOM 2062 O O . LEU A 1 262 ? 1.130 -10.989 7.786 1.00 96.94 262 LEU A O 1
ATOM 2066 N N . CYS A 1 263 ? -0.613 -11.913 8.850 1.00 97.75 263 CYS A N 1
ATOM 2067 C CA . CYS A 1 263 ? -0.161 -13.266 8.602 1.00 97.75 263 CYS A CA 1
ATOM 2068 C C . CYS A 1 263 ? -0.752 -13.818 7.306 1.00 97.75 263 CYS A C 1
ATOM 2070 O O . CYS A 1 263 ? -1.849 -13.418 6.915 1.00 97.75 263 CYS A O 1
ATOM 2072 N N . LEU A 1 264 ? -0.079 -14.804 6.708 1.00 95.81 264 LEU A N 1
ATOM 2073 C CA . LEU A 1 264 ? -0.536 -15.477 5.481 1.00 95.81 264 LEU A CA 1
ATOM 2074 C C . LEU A 1 264 ? -1.933 -16.111 5.614 1.00 95.81 264 LEU A C 1
ATOM 2076 O O . LEU A 1 264 ? -2.620 -16.321 4.625 1.00 95.81 264 LEU A O 1
ATOM 2080 N N . GLY A 1 265 ? -2.376 -16.413 6.841 1.00 96.50 265 GLY A N 1
ATOM 2081 C CA . GLY A 1 265 ? -3.728 -16.923 7.094 1.00 96.50 265 GLY A CA 1
ATOM 2082 C C . GLY A 1 265 ? -4.821 -15.847 7.110 1.00 96.50 265 GLY A C 1
ATOM 2083 O O . GLY A 1 265 ? -5.996 -16.188 7.036 1.00 96.50 265 GLY A O 1
ATOM 2084 N N . CYS A 1 266 ? -4.451 -14.573 7.246 1.00 97.00 266 CYS A N 1
ATOM 2085 C CA . CYS A 1 266 ? -5.382 -13.444 7.261 1.00 97.00 266 CYS A CA 1
ATOM 2086 C C . CYS A 1 266 ? -5.369 -12.654 5.954 1.00 97.00 266 CYS A C 1
ATOM 2088 O O . CYS A 1 266 ? -6.384 -12.053 5.616 1.00 97.00 266 CYS A O 1
ATOM 2090 N N . GLN A 1 267 ? -4.232 -12.612 5.260 1.00 96.19 267 GLN A N 1
ATOM 2091 C CA . GLN A 1 267 ? -4.070 -11.849 4.032 1.00 96.19 267 GLN A CA 1
ATOM 2092 C C . GLN A 1 267 ? -2.964 -12.466 3.172 1.00 96.19 267 GLN A C 1
ATOM 2094 O O . GLN A 1 267 ? -1.900 -12.815 3.684 1.00 96.19 267 GLN A O 1
ATOM 2099 N N . ASN A 1 268 ? -3.220 -12.570 1.867 1.00 94.81 268 ASN A N 1
ATOM 2100 C CA . ASN A 1 268 ? -2.190 -12.900 0.887 1.00 94.81 268 ASN A CA 1
ATOM 2101 C C . ASN A 1 268 ? -1.370 -11.658 0.539 1.00 94.81 268 ASN A C 1
ATOM 2103 O O . ASN A 1 268 ? -1.863 -10.526 0.617 1.00 94.81 268 ASN A O 1
ATOM 2107 N N . TYR A 1 269 ? -0.133 -11.912 0.136 1.00 93.94 269 TYR A N 1
ATOM 2108 C CA . TYR A 1 269 ? 0.834 -10.900 -0.241 1.00 93.94 269 TYR A CA 1
ATOM 2109 C C . TYR A 1 269 ? 1.342 -11.166 -1.639 1.00 93.94 269 TYR A C 1
ATOM 2111 O O . TYR A 1 269 ? 1.559 -12.325 -1.996 1.00 93.94 269 TYR A O 1
ATOM 2119 N N . GLU A 1 270 ? 1.598 -10.078 -2.341 1.00 94.44 270 GLU A N 1
ATOM 2120 C CA . GLU A 1 270 ? 2.288 -10.057 -3.619 1.00 94.44 270 GLU A CA 1
ATOM 2121 C C . GLU A 1 270 ? 3.593 -9.278 -3.434 1.00 94.44 270 GLU A C 1
ATOM 2123 O O . GLU A 1 270 ? 3.685 -8.345 -2.623 1.00 94.44 270 GLU A O 1
ATOM 2128 N N . GLU A 1 271 ? 4.639 -9.749 -4.104 1.00 94.19 271 GLU A N 1
ATOM 2129 C CA . GLU A 1 271 ? 5.964 -9.142 -4.100 1.00 94.19 271 GLU A CA 1
ATOM 2130 C C . GLU A 1 271 ? 6.176 -8.483 -5.454 1.00 94.19 271 GLU A C 1
ATOM 2132 O O . GLU A 1 271 ? 6.118 -9.151 -6.482 1.00 94.19 271 GLU A O 1
ATOM 2137 N N . CYS A 1 272 ? 6.439 -7.179 -5.457 1.00 93.94 272 CYS A N 1
ATOM 2138 C CA . CYS A 1 272 ? 6.821 -6.507 -6.689 1.00 93.94 272 CYS A CA 1
ATOM 2139 C C . CYS A 1 272 ? 8.232 -6.942 -7.068 1.00 93.94 272 CYS A C 1
ATOM 2141 O O . CYS A 1 272 ? 9.182 -6.609 -6.360 1.00 93.94 272 CYS A O 1
ATOM 2143 N N . ILE A 1 273 ? 8.391 -7.599 -8.213 1.00 92.06 273 ILE A N 1
ATOM 2144 C CA . ILE A 1 273 ? 9.708 -8.050 -8.667 1.00 92.06 273 ILE A CA 1
ATOM 2145 C C . ILE A 1 273 ? 10.665 -6.891 -8.977 1.00 92.06 273 ILE A C 1
ATOM 2147 O O . ILE A 1 273 ? 11.874 -7.052 -8.884 1.00 92.06 273 ILE A O 1
ATOM 2151 N N . GLY A 1 274 ? 10.134 -5.712 -9.322 1.00 89.94 274 GLY A N 1
ATOM 2152 C CA . GLY A 1 274 ? 10.946 -4.537 -9.640 1.00 89.94 274 GLY A CA 1
ATOM 2153 C C . GLY A 1 274 ? 11.623 -3.920 -8.417 1.00 89.94 274 GLY A C 1
ATOM 2154 O O . GLY A 1 274 ? 12.805 -3.602 -8.455 1.00 89.94 274 GLY A O 1
ATOM 2155 N N . CYS A 1 275 ? 10.891 -3.757 -7.314 1.00 93.06 275 CYS A N 1
ATOM 2156 C CA . CYS A 1 275 ? 11.401 -3.066 -6.123 1.00 93.06 275 CYS A CA 1
ATOM 2157 C C . CYS A 1 275 ? 11.500 -3.942 -4.865 1.00 93.06 275 CYS A C 1
ATOM 2159 O O . CYS A 1 275 ? 11.912 -3.447 -3.816 1.00 93.06 275 CYS A O 1
ATOM 2161 N N . GLY A 1 276 ? 11.114 -5.219 -4.938 1.00 92.81 276 GLY A N 1
ATOM 2162 C CA . GLY A 1 276 ? 11.143 -6.176 -3.825 1.00 92.81 276 GLY A CA 1
ATOM 2163 C C . GLY A 1 276 ? 10.187 -5.840 -2.675 1.00 92.81 276 GLY A C 1
ATOM 2164 O O . GLY A 1 276 ? 10.309 -6.392 -1.579 1.00 92.81 276 GLY A O 1
ATOM 2165 N N . ILE A 1 277 ? 9.264 -4.890 -2.869 1.00 93.44 277 ILE A N 1
ATOM 2166 C CA . ILE A 1 277 ? 8.303 -4.527 -1.826 1.00 93.44 277 ILE A CA 1
ATOM 2167 C C . ILE A 1 277 ? 7.181 -5.558 -1.773 1.00 93.44 277 ILE A C 1
ATOM 2169 O O . ILE A 1 277 ? 6.671 -6.000 -2.801 1.00 93.44 277 ILE A O 1
ATOM 2173 N N . TYR A 1 278 ? 6.755 -5.881 -0.556 1.00 94.88 278 TYR A N 1
ATOM 2174 C CA . TYR A 1 278 ? 5.589 -6.718 -0.315 1.00 94.88 278 TYR A CA 1
ATOM 2175 C C . TYR A 1 278 ? 4.377 -5.846 -0.025 1.00 94.88 278 TYR A C 1
ATOM 2177 O O . TYR A 1 278 ? 4.424 -4.959 0.836 1.00 94.88 278 TYR A O 1
ATOM 2185 N N . THR A 1 279 ? 3.259 -6.144 -0.670 1.00 95.38 279 THR A N 1
ATOM 2186 C CA . THR A 1 279 ? 1.988 -5.487 -0.375 1.00 95.38 279 THR A CA 1
ATOM 2187 C C . THR A 1 279 ? 0.886 -6.522 -0.193 1.00 95.38 279 THR A C 1
ATOM 2189 O O . THR A 1 279 ? 1.006 -7.678 -0.596 1.00 95.38 279 THR A O 1
ATOM 2192 N N . CYS A 1 280 ? -0.177 -6.141 0.513 1.00 95.94 280 CYS A N 1
ATOM 2193 C CA . CYS A 1 280 ? -1.369 -6.974 0.546 1.00 95.94 280 CYS A CA 1
ATOM 2194 C C . CYS A 1 280 ? -2.052 -6.894 -0.820 1.00 95.94 280 CYS A C 1
ATOM 2196 O O . CYS A 1 280 ? -2.166 -5.793 -1.348 1.00 95.94 280 CYS A O 1
ATOM 2198 N N . VAL A 1 281 ? -2.639 -7.998 -1.286 1.00 93.00 281 VAL A N 1
ATOM 2199 C CA . VAL A 1 281 ? -3.464 -8.045 -2.519 1.00 93.00 281 VAL A CA 1
ATOM 2200 C C . VAL A 1 281 ? -4.572 -6.973 -2.551 1.00 93.00 281 VAL A C 1
ATOM 2202 O O . VAL A 1 281 ? -5.028 -6.569 -3.606 1.00 93.00 281 VAL A O 1
ATOM 2205 N N . GLY A 1 282 ? -5.031 -6.480 -1.394 1.00 92.62 282 GLY A N 1
ATOM 2206 C CA . GLY A 1 282 ? -6.026 -5.401 -1.340 1.00 92.62 282 GLY A CA 1
ATOM 2207 C C . GLY A 1 282 ? -5.473 -3.976 -1.480 1.00 92.62 282 GLY A C 1
ATOM 2208 O O . GLY A 1 282 ? -6.270 -3.054 -1.606 1.00 92.62 282 GLY A O 1
ATOM 2209 N N . CYS A 1 283 ? -4.154 -3.767 -1.380 1.00 94.50 283 CYS A N 1
ATOM 2210 C CA . CYS A 1 283 ? -3.546 -2.430 -1.289 1.00 94.50 283 CYS A CA 1
ATOM 2211 C C . CYS A 1 283 ? -3.129 -1.833 -2.635 1.00 94.50 283 CYS A C 1
ATOM 2213 O O . CYS A 1 283 ? -2.977 -0.619 -2.731 1.00 94.50 283 CYS A O 1
ATOM 2215 N N . THR A 1 284 ? -2.864 -2.660 -3.637 1.00 91.50 284 THR A N 1
ATOM 2216 C CA . THR A 1 284 ? -2.448 -2.222 -4.971 1.00 91.50 284 THR A CA 1
ATOM 2217 C C . THR A 1 284 ? -2.813 -3.307 -5.955 1.00 91.50 284 THR A C 1
ATOM 2219 O O . THR A 1 284 ? -2.737 -4.489 -5.620 1.00 91.50 284 THR A O 1
ATOM 2222 N N . ASP A 1 285 ? -3.202 -2.890 -7.151 1.00 90.69 285 ASP A N 1
ATOM 2223 C CA . ASP A 1 285 ? -3.329 -3.802 -8.269 1.00 90.69 285 ASP A CA 1
ATOM 2224 C C . ASP A 1 285 ? -1.923 -4.090 -8.799 1.00 90.69 285 ASP A C 1
ATOM 2226 O O . ASP A 1 285 ? -1.149 -3.179 -9.108 1.00 90.69 285 ASP A O 1
ATOM 2230 N N . PHE A 1 286 ? -1.574 -5.367 -8.878 1.00 91.44 286 PHE A N 1
ATOM 2231 C CA . PHE A 1 286 ? -0.383 -5.788 -9.591 1.00 91.44 286 PHE A CA 1
ATOM 2232 C C . PHE A 1 286 ? -0.725 -6.093 -11.037 1.00 91.44 286 PHE A C 1
ATOM 2234 O O . PHE A 1 286 ? -1.846 -6.471 -11.379 1.00 91.44 286 PHE A O 1
ATOM 2241 N N . THR A 1 287 ? 0.264 -5.900 -11.901 1.00 92.44 287 THR A N 1
ATOM 2242 C CA . THR A 1 287 ? 0.186 -6.381 -13.273 1.00 92.44 287 THR A CA 1
ATOM 2243 C C . THR A 1 287 ? 1.101 -7.579 -13.427 1.00 92.44 287 THR A C 1
ATOM 2245 O O . THR A 1 287 ? 2.301 -7.466 -13.167 1.00 92.44 287 THR A O 1
ATOM 2248 N N . ASP A 1 288 ? 0.535 -8.681 -13.911 1.00 91.06 288 ASP A N 1
ATOM 2249 C CA . ASP A 1 288 ? 1.289 -9.866 -14.298 1.00 91.06 288 ASP A CA 1
ATOM 2250 C C . ASP A 1 288 ? 2.352 -9.476 -15.333 1.00 91.06 288 ASP A C 1
ATOM 2252 O O . ASP A 1 288 ? 2.062 -8.921 -16.408 1.00 91.06 288 ASP A O 1
ATOM 2256 N N . CYS A 1 289 ? 3.605 -9.772 -15.017 1.00 89.38 289 CYS A N 1
ATOM 2257 C CA . CYS A 1 289 ? 4.688 -9.657 -15.971 1.00 89.38 289 CYS A CA 1
ATOM 2258 C C . CYS A 1 289 ? 4.499 -10.737 -17.058 1.00 89.38 289 CYS A C 1
ATOM 2260 O O . CYS A 1 289 ? 4.161 -11.884 -16.791 1.00 89.38 289 CYS A O 1
ATOM 2262 N N . SER A 1 290 ? 4.687 -10.374 -18.323 1.00 85.50 290 SER A N 1
ATOM 2263 C CA . SER A 1 290 ? 4.549 -11.286 -19.461 1.00 85.50 290 SER A CA 1
ATOM 2264 C C . SER A 1 290 ? 5.846 -12.014 -19.788 1.00 85.50 290 SER A C 1
ATOM 2266 O O . SER A 1 290 ? 6.932 -11.552 -19.444 1.00 85.50 290 SER A O 1
ATOM 2268 N N . GLY A 1 291 ? 5.725 -13.117 -20.528 1.00 77.81 291 GLY A N 1
ATOM 2269 C CA . GLY A 1 291 ? 6.841 -13.945 -20.982 1.00 77.81 291 GLY A CA 1
ATOM 2270 C C . GLY A 1 291 ? 6.732 -15.378 -20.471 1.00 77.81 291 GLY A C 1
ATOM 2271 O O . GLY A 1 291 ? 6.185 -15.640 -19.397 1.00 77.81 291 GLY A O 1
ATOM 2272 N N . SER A 1 292 ? 7.256 -16.324 -21.245 1.00 76.50 292 SER A N 1
ATOM 2273 C CA . SER A 1 292 ? 7.205 -17.739 -20.891 1.00 76.50 292 SER A CA 1
ATOM 2274 C C . SER A 1 292 ? 7.960 -18.001 -19.581 1.00 76.50 292 SER A C 1
ATOM 2276 O O . SER A 1 292 ? 9.158 -17.734 -19.489 1.00 76.50 292 SER A O 1
ATOM 2278 N N . GLY A 1 293 ? 7.263 -18.534 -18.573 1.00 78.56 293 GLY A N 1
ATOM 2279 C CA . GLY A 1 293 ? 7.843 -18.866 -17.263 1.00 78.56 293 GLY A CA 1
ATOM 2280 C C . GLY A 1 293 ? 7.994 -17.686 -16.298 1.00 78.56 293 GLY A C 1
ATOM 2281 O O . GLY A 1 293 ? 8.671 -17.822 -15.281 1.00 78.56 293 GLY A O 1
ATOM 2282 N N . CYS A 1 294 ? 7.386 -16.541 -16.608 1.00 84.81 294 CYS A N 1
ATOM 2283 C CA . CYS A 1 294 ? 7.349 -15.380 -15.734 1.00 84.81 294 CYS A CA 1
ATOM 2284 C C . CYS A 1 294 ? 6.081 -15.425 -14.861 1.00 84.81 294 CYS A C 1
ATOM 2286 O O . CYS A 1 294 ? 5.027 -14.958 -15.271 1.00 84.81 294 CYS A O 1
ATOM 2288 N N . ASP A 1 295 ? 6.191 -15.986 -13.654 1.00 84.62 295 ASP A N 1
ATOM 2289 C CA . ASP A 1 295 ? 5.122 -15.963 -12.635 1.00 84.62 295 ASP A CA 1
ATOM 2290 C C . ASP A 1 295 ? 5.324 -14.783 -11.659 1.00 84.62 295 ASP A C 1
ATOM 2292 O O . ASP A 1 295 ? 5.168 -14.923 -10.446 1.00 84.62 295 ASP A O 1
ATOM 2296 N N . ALA A 1 296 ? 5.797 -13.646 -12.176 1.00 89.88 296 ALA A N 1
ATOM 2297 C CA . ALA A 1 296 ? 6.173 -12.484 -11.380 1.00 89.88 296 ALA A CA 1
ATOM 2298 C C . ALA A 1 296 ? 5.191 -11.329 -11.579 1.00 89.88 296 ALA A C 1
ATOM 2300 O O . ALA A 1 296 ? 4.656 -11.134 -12.669 1.00 89.88 296 ALA A O 1
ATOM 2301 N N . ASP A 1 297 ? 5.056 -10.516 -10.537 1.00 91.75 297 ASP A N 1
ATOM 2302 C CA . ASP A 1 297 ? 4.137 -9.388 -10.494 1.00 91.75 297 ASP A CA 1
ATOM 2303 C C . ASP A 1 297 ? 4.907 -8.074 -10.338 1.00 91.75 297 ASP A C 1
ATOM 2305 O O . ASP A 1 297 ? 5.933 -8.003 -9.651 1.00 91.75 297 ASP A O 1
ATOM 2309 N N . ILE A 1 298 ? 4.418 -7.003 -10.963 1.00 92.75 298 ILE A N 1
ATOM 2310 C CA . ILE A 1 298 ? 4.992 -5.660 -10.827 1.00 92.75 298 ILE A CA 1
ATOM 2311 C C . ILE A 1 298 ? 3.938 -4.653 -10.370 1.00 92.75 298 ILE A C 1
ATOM 2313 O O . ILE A 1 298 ? 2.802 -4.655 -10.843 1.00 92.75 298 ILE A O 1
ATOM 2317 N N . CYS A 1 299 ? 4.315 -3.794 -9.420 1.00 93.75 299 CYS A N 1
ATOM 2318 C CA . CYS A 1 299 ? 3.426 -2.759 -8.904 1.00 93.75 299 CYS A CA 1
ATOM 2319 C C . CYS A 1 299 ? 3.326 -1.562 -9.861 1.00 93.75 299 CYS A C 1
ATOM 2321 O O . CYS A 1 299 ? 4.250 -1.276 -10.632 1.00 93.75 299 CYS A O 1
ATOM 2323 N N . GLU A 1 300 ? 2.228 -0.811 -9.753 1.00 92.19 300 GLU A N 1
ATOM 2324 C CA . GLU A 1 300 ? 1.966 0.377 -10.577 1.00 92.19 300 GLU A CA 1
ATOM 2325 C C . GLU A 1 300 ? 3.079 1.429 -10.501 1.00 92.19 300 GLU A C 1
ATOM 2327 O O . GLU A 1 300 ? 3.415 2.033 -11.517 1.00 92.19 300 GLU A O 1
ATOM 2332 N N . ASP A 1 301 ? 3.711 1.616 -9.338 1.00 90.81 301 ASP A N 1
ATOM 2333 C CA . ASP A 1 301 ? 4.806 2.581 -9.177 1.00 90.81 301 ASP A CA 1
ATOM 2334 C C . ASP A 1 301 ? 6.034 2.205 -10.020 1.00 90.81 301 ASP A C 1
ATOM 2336 O O . ASP A 1 301 ? 6.662 3.063 -10.645 1.00 90.81 301 ASP A O 1
ATOM 2340 N N . CYS A 1 302 ? 6.365 0.911 -10.078 1.00 91.88 302 CYS A N 1
ATOM 2341 C CA . CYS A 1 302 ? 7.464 0.396 -10.898 1.00 91.88 302 CYS A CA 1
ATOM 2342 C C . CYS A 1 302 ? 7.130 0.412 -12.394 1.00 91.88 302 CYS A C 1
ATOM 2344 O O . CYS A 1 302 ? 8.023 0.570 -13.231 1.00 91.88 302 CYS A O 1
ATOM 2346 N N . ILE A 1 303 ? 5.845 0.295 -12.739 1.00 90.81 303 ILE A N 1
ATOM 2347 C CA . ILE A 1 303 ? 5.365 0.540 -14.101 1.00 90.81 303 ILE A CA 1
ATOM 2348 C C . ILE A 1 303 ? 5.523 2.021 -14.459 1.00 90.81 303 ILE A C 1
ATOM 2350 O O . ILE A 1 303 ? 6.078 2.354 -15.506 1.00 90.81 303 ILE A O 1
ATOM 2354 N N . ALA A 1 304 ? 5.071 2.918 -13.583 1.00 91.94 304 ALA A N 1
ATOM 2355 C CA . ALA A 1 304 ? 5.073 4.357 -13.808 1.00 91.94 304 ALA A CA 1
ATOM 2356 C C . ALA A 1 304 ? 6.489 4.944 -13.894 1.00 91.94 304 ALA A C 1
ATOM 2358 O O . ALA A 1 304 ? 6.713 5.882 -14.663 1.00 91.94 304 ALA A O 1
ATOM 2359 N N . SER A 1 305 ? 7.452 4.398 -13.141 1.00 91.31 305 SER A N 1
ATOM 2360 C CA . SER A 1 305 ? 8.852 4.827 -13.217 1.00 91.31 305 SER A CA 1
ATOM 2361 C C . SER A 1 305 ? 9.533 4.410 -14.525 1.00 91.31 305 SER A C 1
ATOM 2363 O O . SER A 1 305 ? 10.473 5.078 -14.960 1.00 91.31 305 SER A O 1
ATOM 2365 N N . GLY A 1 306 ? 9.075 3.318 -15.150 1.00 88.19 306 GLY A N 1
ATOM 2366 C CA . GLY A 1 306 ? 9.703 2.709 -16.326 1.00 88.19 306 GLY A CA 1
ATOM 2367 C C . GLY A 1 306 ? 11.105 2.145 -16.067 1.00 88.19 306 GLY A C 1
ATOM 2368 O O . GLY A 1 306 ? 11.799 1.794 -17.016 1.00 88.19 306 GLY A O 1
ATOM 2369 N N . GLU A 1 307 ? 11.547 2.087 -14.806 1.00 86.56 307 GLU A N 1
ATOM 2370 C CA . GLU A 1 307 ? 12.888 1.614 -14.435 1.00 86.56 307 GLU A CA 1
ATOM 2371 C C . GLU A 1 307 ? 12.964 0.083 -14.431 1.00 86.56 307 GLU A C 1
ATOM 2373 O O . GLU A 1 307 ? 13.982 -0.486 -14.815 1.00 86.56 307 GLU A O 1
ATOM 2378 N N . TYR A 1 308 ? 11.864 -0.578 -14.061 1.00 85.88 308 TYR A N 1
ATOM 2379 C CA . TYR A 1 308 ? 11.815 -2.031 -13.862 1.00 85.88 308 TYR A CA 1
ATOM 2380 C C . TYR A 1 308 ? 10.895 -2.753 -14.839 1.00 85.88 308 TYR A C 1
ATOM 2382 O O . TYR A 1 308 ? 10.788 -3.980 -14.785 1.00 85.88 308 TYR A O 1
ATOM 2390 N N . SER A 1 309 ? 10.225 -2.008 -15.723 1.00 88.56 309 SER A N 1
ATOM 2391 C CA . SER A 1 309 ? 9.327 -2.585 -16.712 1.00 88.56 309 SER A CA 1
ATOM 2392 C C . SER A 1 309 ? 9.505 -2.001 -18.102 1.00 88.56 309 SER A C 1
ATOM 2394 O O . SER A 1 309 ? 9.747 -0.809 -18.280 1.00 88.56 309 SER A O 1
ATOM 2396 N N . GLU A 1 310 ? 9.325 -2.853 -19.106 1.00 87.38 310 GLU A N 1
ATOM 2397 C CA . GLU A 1 310 ? 9.224 -2.438 -20.500 1.00 87.38 310 GLU A CA 1
ATOM 2398 C C . GLU A 1 310 ? 7.949 -3.001 -21.117 1.00 87.38 310 GLU A C 1
ATOM 2400 O O . GLU A 1 310 ? 7.573 -4.145 -20.881 1.00 87.38 310 GLU A O 1
ATOM 2405 N N . LYS A 1 311 ? 7.267 -2.195 -21.929 1.00 90.12 311 LYS A N 1
ATOM 2406 C CA . LYS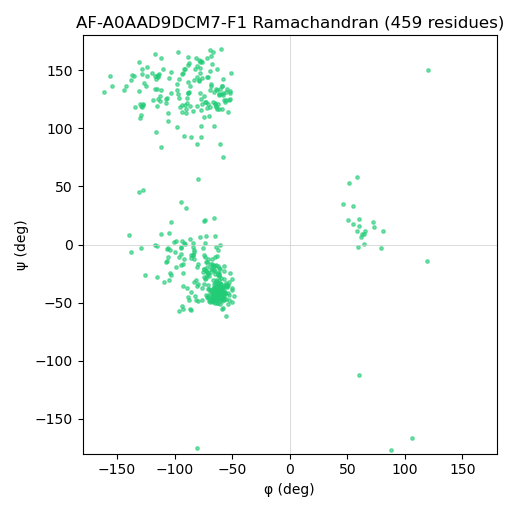 A 1 311 ? 6.028 -2.606 -22.588 1.00 90.12 311 LYS A CA 1
ATOM 2407 C C . LYS A 1 311 ? 6.340 -3.305 -23.912 1.00 90.12 311 LYS A C 1
ATOM 2409 O O . LYS A 1 311 ? 7.081 -2.764 -24.739 1.00 90.12 311 LYS A O 1
ATOM 2414 N N . CYS A 1 312 ? 5.730 -4.465 -24.146 1.00 87.62 312 CYS A N 1
ATOM 2415 C CA . CYS A 1 312 ? 5.708 -5.116 -25.448 1.00 87.62 312 CYS A CA 1
ATOM 2416 C C . CYS A 1 312 ? 5.112 -4.165 -26.476 1.00 87.62 312 CYS A C 1
ATOM 2418 O O . CYS A 1 312 ? 3.972 -3.719 -26.331 1.00 87.62 312 CYS A O 1
ATOM 2420 N N . TRP A 1 313 ? 5.839 -3.893 -27.556 1.00 86.69 313 TRP A N 1
ATOM 2421 C CA . TRP A 1 313 ? 5.321 -3.002 -28.590 1.00 86.69 313 TRP A CA 1
ATOM 2422 C C . TRP A 1 313 ? 4.131 -3.591 -29.365 1.00 86.69 313 TRP A C 1
ATOM 2424 O O . TRP A 1 313 ? 3.407 -2.821 -29.993 1.00 86.69 313 TRP A O 1
ATOM 2434 N N . LYS A 1 314 ? 3.949 -4.922 -29.337 1.00 85.50 314 LYS A N 1
ATOM 2435 C CA . LYS A 1 314 ? 2.907 -5.646 -30.086 1.00 85.50 314 LYS A CA 1
ATOM 2436 C C . LYS A 1 314 ? 1.660 -5.927 -29.239 1.00 85.50 314 LYS A C 1
ATOM 2438 O O . LYS A 1 314 ? 0.577 -5.505 -29.624 1.00 85.50 314 LYS A O 1
ATOM 2443 N N . CYS A 1 315 ? 1.792 -6.615 -28.099 1.00 88.25 315 CYS A N 1
ATOM 2444 C CA . CYS A 1 315 ? 0.643 -6.984 -27.253 1.00 88.25 315 CYS A CA 1
ATOM 2445 C C . CYS A 1 315 ? 0.348 -6.007 -26.115 1.00 88.25 315 CYS A C 1
ATOM 2447 O O . CYS A 1 315 ? -0.599 -6.224 -25.365 1.00 88.25 315 CYS A O 1
ATOM 2449 N N . GLU A 1 316 ? 1.167 -4.966 -25.955 1.00 89.38 316 GLU A N 1
ATOM 2450 C CA . GLU A 1 316 ? 1.016 -3.971 -24.898 1.00 89.38 316 GLU A CA 1
ATOM 2451 C C . GLU A 1 316 ? 1.145 -4.491 -23.452 1.00 89.38 316 GLU A C 1
ATOM 2453 O O . GLU A 1 316 ? 0.916 -3.731 -22.514 1.00 89.38 316 GLU A O 1
ATOM 2458 N N . ARG A 1 317 ? 1.561 -5.741 -23.237 1.00 89.62 317 ARG A N 1
ATOM 2459 C CA . ARG A 1 317 ? 1.836 -6.256 -21.888 1.00 89.62 317 ARG A CA 1
ATOM 2460 C C . ARG A 1 317 ? 3.226 -5.847 -21.385 1.00 89.62 317 ARG A C 1
ATOM 2462 O O . ARG A 1 317 ? 4.077 -5.481 -22.193 1.00 89.62 317 ARG A O 1
ATOM 2469 N N . TYR A 1 318 ? 3.457 -5.894 -20.075 1.00 88.62 318 TYR A N 1
ATOM 2470 C CA . TYR A 1 318 ? 4.722 -5.480 -19.448 1.00 88.62 318 TYR A CA 1
ATOM 2471 C C . TYR A 1 318 ? 5.688 -6.654 -19.246 1.00 88.62 318 TYR A C 1
ATOM 2473 O O . TYR A 1 318 ? 5.250 -7.760 -18.965 1.00 88.62 318 TYR A O 1
ATOM 2481 N N . PHE A 1 319 ? 6.993 -6.400 -19.349 1.00 86.94 319 PHE A N 1
ATOM 2482 C CA . PHE A 1 319 ? 8.084 -7.314 -18.986 1.00 86.94 319 PHE A CA 1
ATOM 2483 C C . PHE A 1 319 ? 8.869 -6.757 -17.825 1.00 86.94 319 PHE A C 1
ATOM 2485 O O . PHE A 1 319 ? 9.111 -5.554 -17.788 1.00 86.94 319 PHE A O 1
ATOM 2492 N N . CYS A 1 320 ? 9.336 -7.639 -16.952 1.00 86.94 320 CYS A N 1
ATOM 2493 C CA . CYS A 1 320 ? 10.040 -7.266 -15.737 1.00 86.94 320 CYS A CA 1
ATOM 2494 C C . CYS A 1 320 ? 11.507 -7.714 -15.819 1.00 86.94 320 CYS A C 1
ATOM 2496 O O . CYS A 1 320 ? 11.790 -8.884 -16.068 1.00 86.94 320 CYS A O 1
ATOM 2498 N N . HIS A 1 321 ? 12.433 -6.759 -15.663 1.00 74.69 321 HIS A N 1
ATOM 2499 C CA . HIS A 1 321 ? 13.825 -6.826 -16.157 1.00 74.69 321 HIS A CA 1
ATOM 2500 C C . HIS A 1 321 ? 14.714 -7.952 -15.593 1.00 74.69 321 HIS A C 1
ATOM 2502 O O . HIS A 1 321 ? 15.716 -8.279 -16.223 1.00 74.69 321 HIS A O 1
ATOM 2508 N N . GLU A 1 322 ? 14.393 -8.551 -14.441 1.00 68.44 322 GLU A N 1
ATOM 2509 C CA . GLU A 1 322 ? 15.356 -9.417 -13.733 1.00 68.44 322 GLU A CA 1
ATOM 2510 C C . GLU A 1 322 ? 15.112 -10.925 -13.859 1.00 68.44 322 GLU A C 1
ATOM 2512 O O . GLU A 1 322 ? 16.062 -11.695 -13.746 1.00 68.44 322 GLU A O 1
ATOM 2517 N N . ASN A 1 323 ? 13.882 -11.366 -14.132 1.00 69.25 323 ASN A N 1
ATOM 2518 C CA . ASN A 1 323 ? 13.554 -12.802 -14.184 1.00 69.25 323 ASN A CA 1
ATOM 2519 C C . ASN A 1 323 ? 12.646 -13.196 -15.349 1.00 69.25 323 ASN A C 1
ATOM 2521 O O . ASN A 1 323 ? 12.426 -14.382 -15.583 1.00 69.25 323 ASN A O 1
ATOM 2525 N N . CYS A 1 324 ? 12.143 -12.216 -16.094 1.00 76.12 324 CYS A N 1
ATOM 2526 C CA . CYS A 1 324 ? 11.288 -12.455 -17.241 1.00 76.12 324 CYS A CA 1
ATOM 2527 C C . CYS A 1 324 ? 12.144 -12.190 -18.471 1.00 76.12 324 CYS A C 1
ATOM 2529 O O . CYS A 1 324 ? 12.542 -11.053 -18.726 1.00 76.12 324 CYS A O 1
ATOM 2531 N N . VAL A 1 325 ? 12.527 -13.270 -19.156 1.00 67.75 325 VAL A N 1
ATOM 2532 C CA . VAL A 1 325 ? 13.409 -13.212 -20.322 1.00 67.75 325 VAL A CA 1
ATOM 2533 C C . VAL A 1 325 ? 12.802 -12.228 -21.322 1.00 67.75 325 VAL A C 1
ATOM 2535 O O . VAL A 1 325 ? 11.706 -12.426 -21.835 1.00 67.75 325 VAL A O 1
ATOM 2538 N N . LEU A 1 326 ? 13.496 -11.114 -21.557 1.00 60.94 326 LEU A N 1
ATOM 2539 C CA . LEU A 1 326 ? 13.186 -10.245 -22.683 1.00 60.94 326 LEU A CA 1
ATOM 2540 C C . LEU A 1 326 ? 13.597 -11.007 -23.937 1.00 60.94 326 LEU A C 1
ATOM 2542 O O . LEU A 1 326 ? 14.796 -11.200 -24.153 1.00 60.94 326 LEU A O 1
ATOM 2546 N N . SER A 1 327 ? 12.627 -11.438 -24.745 1.00 64.88 327 SER A N 1
ATOM 2547 C CA . SER A 1 327 ? 12.945 -12.253 -25.918 1.00 64.88 327 SER A CA 1
ATOM 2548 C C . SER A 1 327 ? 13.790 -11.483 -26.910 1.00 64.88 327 SER A C 1
ATOM 2550 O O . SER A 1 327 ? 14.808 -11.988 -27.376 1.00 64.88 327 SER A O 1
ATOM 2552 N N . ASN A 1 328 ? 13.435 -10.222 -27.188 1.00 74.25 328 ASN A N 1
ATOM 2553 C CA . ASN A 1 328 ? 14.076 -9.483 -28.263 1.00 74.25 328 ASN A CA 1
ATOM 2554 C C . ASN A 1 328 ? 13.907 -7.964 -28.181 1.00 74.25 328 ASN A C 1
ATOM 2556 O O . ASN A 1 328 ? 12.794 -7.436 -28.101 1.00 74.25 328 ASN A O 1
ATOM 2560 N N . ARG A 1 329 ? 15.028 -7.246 -28.328 1.00 83.19 329 ARG A N 1
ATOM 2561 C CA . ARG A 1 329 ? 15.073 -5.791 -28.522 1.00 83.19 329 ARG A CA 1
ATOM 2562 C C . ARG A 1 329 ? 15.463 -5.469 -29.956 1.00 83.19 329 ARG A C 1
ATOM 2564 O O . ARG A 1 329 ? 16.510 -5.893 -30.428 1.00 83.19 329 ARG A O 1
ATOM 2571 N N . CYS A 1 330 ? 14.650 -4.676 -30.648 1.00 83.62 330 CYS A N 1
ATOM 2572 C CA . CYS A 1 330 ? 14.976 -4.225 -31.999 1.00 83.62 330 CYS A CA 1
ATOM 2573 C C . CYS A 1 330 ? 16.115 -3.203 -31.938 1.00 83.62 330 CYS A C 1
ATOM 2575 O O . CYS A 1 330 ? 15.959 -2.131 -31.352 1.00 83.62 330 CYS A O 1
ATOM 2577 N N . ASP A 1 331 ? 17.237 -3.464 -32.600 1.00 85.12 331 ASP A N 1
ATOM 2578 C CA . ASP A 1 331 ? 18.408 -2.595 -32.534 1.00 85.12 331 ASP A CA 1
ATOM 2579 C C . ASP A 1 331 ? 18.206 -1.246 -33.214 1.00 85.12 331 ASP A C 1
ATOM 2581 O O . ASP A 1 331 ? 18.843 -0.263 -32.824 1.00 85.12 331 ASP A O 1
ATOM 2585 N N . SER A 1 332 ? 17.274 -1.165 -34.166 1.00 83.44 332 SER A N 1
ATOM 2586 C CA . SER A 1 332 ? 16.980 0.081 -34.872 1.00 83.44 332 SER A CA 1
ATOM 2587 C C . SER A 1 332 ? 16.049 1.010 -34.094 1.00 83.44 332 SER A C 1
ATOM 2589 O O . SER A 1 332 ? 16.321 2.206 -34.031 1.00 83.44 332 SER A O 1
ATOM 2591 N N . CYS A 1 333 ? 14.930 0.513 -33.555 1.00 86.19 333 CYS A N 1
ATOM 2592 C CA . CYS A 1 333 ? 13.941 1.360 -32.868 1.00 86.19 333 CYS A CA 1
ATOM 2593 C C . CYS A 1 333 ? 13.946 1.215 -31.347 1.00 86.19 333 CYS A C 1
ATOM 2595 O O . CYS A 1 333 ? 13.209 1.930 -30.673 1.00 86.19 333 CYS A O 1
ATOM 2597 N N . LYS A 1 334 ? 14.765 0.302 -30.817 1.00 87.81 334 LYS A N 1
ATOM 2598 C CA . LYS A 1 334 ? 14.912 -0.005 -29.390 1.00 87.81 334 LYS A CA 1
ATOM 2599 C C . LYS A 1 334 ? 13.630 -0.483 -28.698 1.00 87.81 334 LYS A C 1
ATOM 2601 O O . LYS A 1 334 ? 13.608 -0.503 -27.473 1.00 87.81 334 LYS A O 1
ATOM 2606 N N . LYS A 1 335 ? 12.606 -0.885 -29.465 1.00 86.50 335 LYS A N 1
ATOM 2607 C CA . LYS A 1 335 ? 11.363 -1.501 -28.970 1.00 86.50 335 LYS A CA 1
ATOM 2608 C C . LYS A 1 335 ? 11.578 -2.973 -28.608 1.00 86.50 335 LYS A C 1
ATOM 2610 O O . LYS A 1 335 ? 12.334 -3.652 -29.303 1.00 86.50 335 LYS A O 1
ATOM 2615 N N . ASN A 1 336 ? 10.846 -3.454 -27.603 1.00 84.50 336 ASN A N 1
ATOM 2616 C CA . ASN A 1 336 ? 10.944 -4.819 -27.072 1.00 84.50 336 ASN A CA 1
ATOM 2617 C C . ASN A 1 336 ? 9.677 -5.636 -27.330 1.00 84.50 336 ASN A C 1
ATOM 2619 O O . ASN A 1 336 ? 8.573 -5.079 -27.337 1.00 84.50 336 ASN A O 1
ATOM 2623 N N . CYS A 1 337 ? 9.832 -6.939 -27.539 1.00 84.19 337 CYS A N 1
ATOM 2624 C CA . CYS A 1 337 ? 8.742 -7.888 -27.776 1.00 84.19 337 CYS A CA 1
ATOM 2625 C C . CYS A 1 337 ? 8.843 -9.088 -26.823 1.00 84.19 337 CYS A C 1
ATOM 2627 O O . CYS A 1 337 ? 9.950 -9.407 -26.397 1.00 84.19 337 CYS A O 1
ATOM 2629 N N . CYS A 1 338 ? 7.706 -9.708 -26.472 1.00 82.50 338 CYS A N 1
ATOM 2630 C CA . CYS A 1 338 ? 7.703 -10.986 -25.742 1.00 82.50 338 CYS A CA 1
ATOM 2631 C C . CYS A 1 338 ? 8.044 -12.155 -26.649 1.00 82.50 338 CYS A C 1
ATOM 2633 O O . CYS A 1 338 ? 7.649 -12.144 -27.815 1.00 82.50 338 CYS A O 1
ATOM 2635 N N . ASP A 1 339 ? 8.517 -13.229 -26.007 1.00 80.12 339 ASP A N 1
ATOM 2636 C CA . ASP A 1 339 ? 8.548 -14.589 -26.554 1.00 80.12 339 ASP A CA 1
ATOM 2637 C C . ASP A 1 339 ? 7.157 -15.010 -27.059 1.00 80.12 339 ASP A C 1
ATOM 2639 O O . ASP A 1 339 ? 7.010 -15.410 -28.206 1.00 80.12 339 ASP A O 1
ATOM 2643 N N . ASP A 1 340 ? 6.092 -14.810 -26.268 1.00 78.94 340 ASP A N 1
ATOM 2644 C CA . ASP A 1 340 ? 4.717 -15.145 -26.681 1.00 78.94 340 ASP A CA 1
ATOM 2645 C C . ASP A 1 340 ? 4.294 -14.466 -27.997 1.00 78.94 340 ASP A C 1
ATOM 2647 O O . ASP A 1 340 ? 3.528 -15.015 -28.786 1.00 78.94 340 ASP A O 1
ATOM 2651 N N . CYS A 1 341 ? 4.752 -13.232 -28.233 1.00 80.19 341 CYS A N 1
ATOM 2652 C CA . CYS A 1 341 ? 4.449 -12.504 -29.466 1.00 80.19 341 CYS A CA 1
ATOM 2653 C C . CYS A 1 341 ? 5.330 -12.922 -30.642 1.00 80.19 341 CYS A C 1
ATOM 2655 O O . CYS A 1 341 ? 4.971 -12.604 -31.782 1.00 80.19 341 CYS A O 1
ATOM 2657 N N . GLU A 1 342 ? 6.463 -13.553 -30.351 1.00 75.06 342 GLU A N 1
ATOM 2658 C CA . GLU A 1 342 ? 7.415 -14.107 -31.302 1.00 75.06 342 GLU A CA 1
ATOM 2659 C C . GLU A 1 342 ? 6.964 -15.488 -31.779 1.00 75.06 342 GLU A C 1
ATOM 2661 O O . GLU A 1 342 ? 6.914 -15.693 -32.985 1.00 75.06 342 GLU A O 1
ATOM 2666 N N . GLU A 1 343 ? 6.507 -16.373 -30.883 1.00 68.38 343 GLU A N 1
ATOM 2667 C CA . GLU A 1 343 ? 6.020 -17.719 -31.242 1.00 68.38 343 GLU A CA 1
ATOM 2668 C C . GLU A 1 343 ? 4.785 -17.707 -32.161 1.00 68.38 343 GLU A C 1
ATOM 2670 O O . GLU A 1 343 ? 4.569 -18.641 -32.933 1.00 68.38 343 GLU A O 1
ATOM 2675 N N . GLU A 1 344 ? 3.967 -16.649 -32.123 1.00 66.75 344 GLU A N 1
ATOM 2676 C CA . GLU A 1 344 ? 2.869 -16.476 -33.086 1.00 66.75 344 GLU A CA 1
ATOM 2677 C C . GLU A 1 344 ? 3.353 -16.300 -34.536 1.00 66.75 344 GLU A C 1
ATOM 2679 O O . GLU A 1 344 ? 2.558 -16.452 -35.469 1.00 66.75 344 GLU A O 1
ATOM 2684 N N . TYR A 1 345 ? 4.627 -15.968 -34.749 1.00 63.72 345 TYR A N 1
ATOM 2685 C CA . TYR A 1 345 ? 5.223 -15.921 -36.072 1.00 63.72 345 TYR A CA 1
ATOM 2686 C C . TYR A 1 345 ? 5.949 -17.234 -36.358 1.00 63.72 345 TYR A C 1
ATOM 2688 O O . TYR A 1 345 ? 6.865 -17.631 -35.654 1.00 63.72 345 TYR A O 1
ATOM 2696 N N . GLU A 1 346 ? 5.614 -17.867 -37.484 1.00 63.19 346 GLU A N 1
ATOM 2697 C CA . GLU A 1 346 ? 6.392 -18.990 -38.035 1.00 63.19 346 GLU A CA 1
ATOM 2698 C C . GLU A 1 346 ? 7.853 -18.611 -38.388 1.00 63.19 346 GLU A C 1
ATOM 2700 O O . GLU A 1 346 ? 8.605 -19.461 -38.863 1.00 63.19 346 GLU A O 1
ATOM 2705 N N . TYR A 1 347 ? 8.267 -17.354 -38.181 1.00 65.19 347 TYR A N 1
ATOM 2706 C CA . TYR A 1 347 ? 9.574 -16.824 -38.554 1.00 65.19 347 TYR A CA 1
ATOM 2707 C C . TYR A 1 347 ? 10.182 -15.999 -37.411 1.00 65.19 347 TYR A C 1
ATOM 2709 O O . TYR A 1 347 ? 9.636 -14.958 -37.042 1.00 65.19 347 TYR A O 1
ATOM 2717 N N . ASP A 1 348 ? 11.336 -16.447 -36.905 1.00 70.19 348 ASP A N 1
ATOM 2718 C CA . ASP A 1 348 ? 12.183 -15.705 -35.962 1.00 70.19 348 ASP A CA 1
ATOM 2719 C C . ASP A 1 348 ? 12.464 -14.284 -36.478 1.00 70.19 348 ASP A C 1
ATOM 2721 O O . ASP A 1 348 ? 12.607 -14.065 -37.690 1.00 70.19 348 ASP A O 1
ATOM 2725 N N . TRP A 1 349 ? 12.601 -13.311 -35.567 1.00 75.62 349 TRP A N 1
ATOM 2726 C CA . TRP A 1 349 ? 12.984 -11.949 -35.949 1.00 75.62 349 TRP A CA 1
ATOM 2727 C C . TRP A 1 349 ? 14.246 -11.969 -36.818 1.00 75.62 349 TRP A C 1
ATOM 2729 O O . TRP A 1 349 ? 15.249 -12.580 -36.428 1.00 75.62 349 TRP A O 1
ATOM 2739 N N . PRO A 1 350 ? 14.249 -11.277 -37.974 1.00 78.06 350 PRO A N 1
ATOM 2740 C CA . PRO A 1 350 ? 15.409 -11.274 -38.842 1.00 78.06 350 PRO A CA 1
ATOM 2741 C C . PRO A 1 350 ? 16.593 -10.663 -38.086 1.00 78.06 350 PRO A C 1
ATOM 2743 O O . PRO A 1 350 ? 16.581 -9.487 -37.707 1.00 78.06 350 PRO A O 1
ATOM 2746 N N . TYR A 1 351 ? 17.623 -11.484 -37.871 1.00 86.25 351 TYR A N 1
ATOM 2747 C CA . TYR A 1 351 ? 18.877 -11.082 -37.249 1.00 86.25 351 TYR A CA 1
ATOM 2748 C C . TYR A 1 351 ? 20.034 -11.203 -38.240 1.00 86.25 351 TYR A C 1
ATOM 2750 O O . TYR A 1 351 ? 20.056 -12.075 -39.114 1.00 86.25 351 TYR A O 1
ATOM 2758 N N . CYS A 1 352 ? 20.991 -10.288 -38.141 1.00 85.19 352 CYS A N 1
ATOM 2759 C CA . CYS A 1 352 ? 22.206 -10.325 -38.934 1.00 85.19 352 CYS A CA 1
ATOM 2760 C C . CYS A 1 352 ? 23.173 -11.322 -38.295 1.00 85.19 352 CYS A C 1
ATOM 2762 O O . CYS A 1 352 ? 23.608 -11.120 -37.165 1.00 85.19 352 CYS A O 1
ATOM 2764 N N . THR A 1 353 ? 23.557 -12.376 -39.013 1.00 84.94 353 THR A N 1
ATOM 2765 C CA . THR A 1 353 ? 24.481 -13.398 -38.493 1.00 84.94 353 THR A CA 1
ATOM 2766 C C . THR A 1 353 ? 25.895 -12.872 -38.249 1.00 84.94 353 THR A C 1
ATOM 2768 O O . THR A 1 353 ? 26.663 -13.522 -37.552 1.00 84.94 353 THR A O 1
ATOM 2771 N N . ASP A 1 354 ? 26.245 -11.726 -38.840 1.00 84.56 354 ASP A N 1
ATOM 2772 C CA . ASP A 1 354 ? 27.583 -11.133 -38.765 1.00 84.56 354 ASP A CA 1
ATOM 2773 C C . ASP A 1 354 ? 27.712 -10.123 -37.609 1.00 84.56 354 ASP A C 1
ATOM 2775 O O . ASP A 1 354 ? 28.550 -10.298 -36.729 1.00 84.56 354 ASP A O 1
ATOM 2779 N N . CYS A 1 355 ? 26.847 -9.099 -37.549 1.00 86.88 355 CYS A N 1
ATOM 2780 C CA . CYS A 1 355 ? 26.883 -8.102 -36.465 1.00 86.88 355 CYS A CA 1
ATOM 2781 C C . CYS A 1 355 ? 25.986 -8.429 -35.263 1.00 86.88 355 CYS A C 1
ATOM 2783 O O . CYS A 1 355 ? 26.114 -7.784 -34.226 1.00 86.88 355 CYS A O 1
ATOM 2785 N N . GLY A 1 356 ? 25.078 -9.401 -35.384 1.00 85.75 356 GLY A N 1
ATOM 2786 C CA . GLY A 1 356 ? 24.111 -9.750 -34.341 1.00 85.75 356 GLY A CA 1
ATOM 2787 C C . GLY A 1 356 ? 22.891 -8.829 -34.252 1.00 85.75 356 GLY A C 1
ATOM 2788 O O . GLY A 1 356 ? 22.004 -9.120 -33.452 1.00 85.75 356 GLY A O 1
ATOM 2789 N N . ASP A 1 357 ? 22.819 -7.764 -35.065 1.00 85.69 357 ASP A N 1
ATOM 2790 C CA . ASP A 1 357 ? 21.696 -6.817 -35.038 1.00 85.69 357 ASP A CA 1
ATOM 2791 C C . ASP A 1 357 ? 20.367 -7.528 -35.311 1.00 85.69 357 ASP A C 1
ATOM 2793 O O . ASP A 1 357 ? 20.264 -8.308 -36.262 1.00 85.69 357 ASP A O 1
ATOM 2797 N N . ARG A 1 358 ? 19.333 -7.196 -34.534 1.00 85.00 358 ARG A N 1
ATOM 2798 C CA . ARG A 1 358 ? 17.958 -7.680 -34.725 1.00 85.00 358 ARG A CA 1
ATOM 2799 C C . ARG A 1 358 ? 17.043 -6.539 -35.145 1.00 85.00 358 ARG A C 1
ATOM 2801 O O . ARG A 1 358 ? 17.036 -5.476 -34.519 1.00 85.00 358 ARG A O 1
ATOM 2808 N N . PHE A 1 359 ? 16.221 -6.742 -36.172 1.00 83.50 359 PHE A N 1
ATOM 2809 C CA . PHE A 1 359 ? 15.208 -5.759 -36.566 1.00 83.50 359 PHE A CA 1
ATOM 2810 C C . PHE A 1 359 ? 13.803 -6.331 -36.418 1.00 83.50 359 PHE A C 1
ATOM 2812 O O . PHE A 1 359 ? 13.524 -7.425 -36.886 1.00 83.50 359 PHE A O 1
ATOM 2819 N N . CYS A 1 360 ? 12.897 -5.553 -35.817 1.00 83.50 360 CYS A N 1
ATOM 2820 C CA . CYS A 1 360 ? 11.468 -5.834 -35.935 1.00 83.50 360 CYS A CA 1
ATOM 2821 C C . CYS A 1 360 ? 11.008 -5.606 -37.383 1.00 83.50 360 CYS A C 1
ATOM 2823 O O . CYS A 1 360 ? 11.607 -4.783 -38.087 1.00 83.50 360 CYS A O 1
ATOM 2825 N N . ASP A 1 361 ? 9.920 -6.258 -37.792 1.00 81.88 361 ASP A N 1
ATOM 2826 C CA . ASP A 1 361 ? 9.396 -6.218 -39.166 1.00 81.88 361 ASP A CA 1
ATOM 2827 C C . ASP A 1 361 ? 9.251 -4.792 -39.703 1.00 81.88 361 ASP A C 1
ATOM 2829 O O . ASP A 1 361 ? 9.827 -4.462 -40.735 1.00 81.88 361 ASP A O 1
ATOM 2833 N N . ASP A 1 362 ? 8.621 -3.893 -38.940 1.00 84.44 362 ASP A N 1
ATOM 2834 C CA . ASP A 1 362 ? 8.482 -2.476 -39.301 1.00 84.44 362 ASP A CA 1
ATOM 2835 C C . ASP A 1 362 ? 9.822 -1.796 -39.628 1.00 84.44 362 ASP A C 1
ATOM 2837 O O . ASP A 1 362 ? 9.911 -0.947 -40.519 1.00 84.44 362 ASP A O 1
ATOM 2841 N N . CYS A 1 363 ? 10.868 -2.086 -38.847 1.00 85.19 363 CYS A N 1
ATOM 2842 C CA . CYS A 1 363 ? 12.190 -1.497 -39.057 1.00 85.19 363 CYS A CA 1
ATOM 2843 C C . CYS A 1 363 ? 12.900 -2.153 -40.232 1.00 85.19 363 CYS A C 1
ATOM 2845 O O . CYS A 1 363 ? 13.571 -1.456 -40.995 1.00 85.19 363 CYS A O 1
ATOM 2847 N N . ASN A 1 364 ? 12.724 -3.463 -40.383 1.00 84.62 364 ASN A N 1
ATOM 2848 C CA . ASN A 1 364 ? 13.279 -4.217 -41.486 1.00 84.62 364 ASN A CA 1
ATOM 2849 C C . ASN A 1 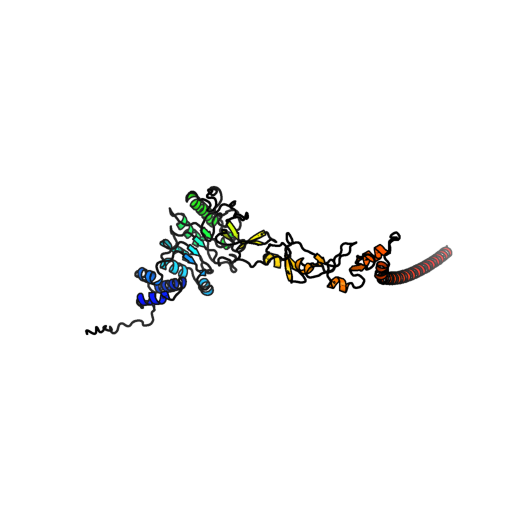364 ? 12.674 -3.735 -42.816 1.00 84.62 364 ASN A C 1
ATOM 2851 O O . ASN A 1 364 ? 13.405 -3.348 -43.724 1.00 84.62 364 ASN A O 1
ATOM 2855 N N . GLU A 1 365 ? 11.351 -3.595 -42.898 1.00 85.44 365 GLU A N 1
ATOM 2856 C CA . GLU A 1 365 ? 10.656 -3.049 -44.067 1.00 85.44 365 GLU A CA 1
ATOM 2857 C C . GLU A 1 365 ? 11.084 -1.608 -44.377 1.00 85.44 365 GLU A C 1
ATOM 2859 O O . GLU A 1 365 ? 11.415 -1.284 -45.521 1.00 85.44 365 GLU A O 1
ATOM 2864 N N . LYS A 1 366 ? 11.152 -0.735 -43.361 1.00 87.81 366 LYS A N 1
ATOM 2865 C CA . LYS A 1 366 ? 11.571 0.669 -43.541 1.00 87.81 366 LYS A CA 1
ATOM 2866 C C . LYS A 1 366 ? 13.010 0.812 -44.032 1.00 87.81 366 LYS A C 1
ATOM 2868 O O . LYS A 1 366 ? 13.311 1.778 -44.734 1.00 87.81 366 LYS A O 1
ATOM 2873 N N . LYS A 1 367 ? 13.902 -0.111 -43.664 1.00 83.81 367 LYS A N 1
ATOM 2874 C CA . LYS A 1 367 ? 15.301 -0.124 -44.118 1.00 83.81 367 LYS A CA 1
ATOM 2875 C C . LYS A 1 367 ? 15.435 -0.542 -45.588 1.00 83.81 367 LYS A C 1
ATOM 2877 O O . LYS A 1 367 ? 16.418 -0.175 -46.232 1.00 83.81 367 LYS A O 1
ATOM 2882 N N . GLY A 1 368 ? 14.456 -1.254 -46.149 1.00 87.06 368 GLY A N 1
ATOM 2883 C CA . GLY A 1 368 ? 14.433 -1.631 -47.563 1.00 87.06 368 GLY A CA 1
ATOM 2884 C C . GLY A 1 368 ? 15.641 -2.484 -47.966 1.00 87.06 368 GLY A C 1
ATOM 2885 O O . GLY A 1 368 ? 15.773 -3.621 -47.537 1.00 87.06 368 GLY A O 1
ATOM 2886 N N . THR A 1 369 ? 16.540 -1.955 -48.802 1.00 78.94 369 THR A N 1
ATOM 2887 C CA . THR A 1 369 ? 17.768 -2.675 -49.206 1.00 78.94 369 THR A CA 1
ATOM 2888 C C . THR A 1 369 ? 18.833 -2.721 -48.115 1.00 78.94 369 THR A C 1
ATOM 2890 O O . THR A 1 369 ? 19.715 -3.569 -48.172 1.00 78.94 369 THR A O 1
ATOM 2893 N N . ASP A 1 370 ? 18.767 -1.807 -47.143 1.00 78.00 370 ASP A N 1
ATOM 2894 C CA . ASP A 1 370 ? 19.681 -1.772 -45.995 1.00 78.00 370 ASP A CA 1
ATOM 2895 C C . ASP A 1 370 ? 19.202 -2.734 -44.878 1.00 78.00 370 ASP A C 1
ATOM 2897 O O . ASP A 1 370 ? 19.847 -2.863 -43.836 1.00 78.00 370 ASP A O 1
ATOM 2901 N N . ALA A 1 371 ? 18.051 -3.388 -45.085 1.00 85.94 371 ALA A N 1
ATOM 2902 C CA . ALA A 1 371 ? 17.421 -4.328 -44.168 1.00 85.94 371 ALA A CA 1
ATOM 2903 C C . ALA A 1 371 ? 18.210 -5.635 -44.036 1.00 85.94 371 ALA A C 1
ATOM 2905 O O . ALA A 1 371 ? 19.094 -5.942 -44.841 1.00 85.94 371 ALA A O 1
ATOM 2906 N N . ILE A 1 372 ? 17.854 -6.428 -43.031 1.00 85.31 372 ILE A N 1
ATOM 2907 C CA . ILE A 1 372 ? 18.304 -7.809 -42.918 1.00 85.31 372 ILE A CA 1
ATOM 2908 C C . ILE A 1 372 ? 17.499 -8.639 -43.915 1.00 85.31 372 ILE A C 1
ATOM 2910 O O . ILE A 1 372 ? 16.268 -8.671 -43.881 1.00 85.31 372 ILE A O 1
ATOM 2914 N N . GLN A 1 373 ? 18.208 -9.287 -44.832 1.00 85.56 373 GLN A N 1
ATOM 2915 C CA . GLN A 1 373 ? 17.616 -10.154 -45.846 1.00 85.56 373 GLN A CA 1
ATOM 2916 C C . GLN A 1 373 ? 18.323 -11.502 -45.831 1.00 85.56 373 GLN A C 1
ATOM 2918 O O . GLN A 1 373 ? 19.538 -11.552 -45.633 1.00 85.56 373 GLN A O 1
ATOM 2923 N N . ILE A 1 374 ? 17.593 -12.572 -46.120 1.00 87.75 374 ILE A N 1
ATOM 2924 C CA . ILE A 1 374 ? 18.156 -13.913 -46.290 1.00 87.75 374 ILE A CA 1
ATOM 2925 C C . ILE A 1 374 ? 18.598 -14.071 -47.746 1.00 87.75 374 ILE A C 1
ATOM 2927 O O . ILE A 1 374 ? 17.925 -13.614 -48.668 1.00 87.75 374 ILE A O 1
ATOM 2931 N N . CYS A 1 375 ? 19.774 -14.652 -47.960 1.00 87.31 375 CYS A N 1
ATOM 2932 C CA . CYS A 1 375 ? 20.256 -14.984 -49.294 1.00 87.31 375 CYS A CA 1
ATOM 2933 C C . CYS A 1 375 ? 19.816 -16.398 -49.687 1.00 87.31 375 CYS A C 1
ATOM 2935 O O . CYS A 1 375 ? 20.373 -17.355 -49.164 1.00 87.31 375 CYS A O 1
ATOM 2937 N N . ASP A 1 376 ? 18.936 -16.535 -50.681 1.00 86.06 376 ASP A N 1
ATOM 2938 C CA . ASP A 1 376 ? 18.409 -17.836 -51.149 1.00 86.06 376 ASP A CA 1
ATOM 2939 C C . ASP A 1 376 ? 19.477 -18.852 -51.597 1.00 86.06 376 ASP A C 1
ATOM 2941 O O . ASP A 1 376 ? 19.194 -20.034 -51.763 1.00 86.06 376 ASP A O 1
ATOM 2945 N N . GLY A 1 377 ? 20.700 -18.400 -51.891 1.00 84.81 377 GLY A N 1
ATOM 2946 C CA . GLY A 1 377 ? 21.760 -19.292 -52.360 1.00 84.81 377 GLY A CA 1
ATOM 2947 C C . GLY A 1 377 ? 22.684 -19.825 -51.263 1.00 84.81 377 GLY A C 1
ATOM 2948 O O . GLY A 1 377 ? 23.414 -20.776 -51.521 1.00 84.81 377 GLY A O 1
ATOM 2949 N N . CYS A 1 378 ? 22.719 -19.203 -50.082 1.00 85.31 378 CYS A N 1
ATOM 2950 C CA . CYS A 1 378 ? 23.573 -19.645 -48.967 1.00 85.31 378 CYS A CA 1
ATOM 2951 C C . CYS A 1 378 ? 22.889 -19.564 -47.595 1.00 85.31 378 CYS A C 1
ATOM 2953 O O . CYS A 1 378 ? 23.562 -19.686 -46.574 1.00 85.31 378 CYS A O 1
ATOM 2955 N N . ASP A 1 379 ? 21.585 -19.284 -47.578 1.00 86.38 379 ASP A N 1
ATOM 2956 C CA . ASP A 1 379 ? 20.716 -19.140 -46.406 1.00 86.38 379 ASP A CA 1
ATOM 2957 C C . ASP A 1 379 ? 21.249 -18.187 -45.323 1.00 86.38 379 ASP A C 1
ATOM 2959 O O . ASP A 1 379 ? 20.854 -18.234 -44.162 1.00 86.38 379 ASP A O 1
ATOM 2963 N N . THR A 1 380 ? 22.161 -17.282 -45.691 1.00 85.69 380 THR A N 1
ATOM 2964 C CA . THR A 1 380 ? 22.780 -16.350 -44.744 1.00 85.69 380 THR A CA 1
ATOM 2965 C C . THR A 1 380 ? 21.955 -15.072 -44.634 1.00 85.69 380 THR A C 1
ATOM 2967 O O . THR A 1 380 ? 21.687 -14.402 -45.639 1.00 85.69 380 THR A O 1
ATOM 2970 N N . SER A 1 381 ? 21.595 -14.714 -43.402 1.00 88.75 381 SER A N 1
ATOM 2971 C CA . SER A 1 381 ? 20.870 -13.492 -43.059 1.00 88.75 381 SER A CA 1
ATOM 2972 C C . SER A 1 381 ? 21.848 -12.376 -42.688 1.00 88.75 381 SER A C 1
ATOM 2974 O O . SER A 1 381 ? 22.558 -12.468 -41.690 1.00 88.75 381 SER A O 1
ATOM 2976 N N . CYS A 1 382 ? 21.925 -11.310 -43.487 1.00 85.62 382 CYS A N 1
ATOM 2977 C CA . CYS A 1 382 ? 22.817 -10.179 -43.207 1.00 85.62 382 CYS A CA 1
ATOM 2978 C C . CYS A 1 382 ? 22.118 -8.846 -43.450 1.00 85.62 382 CYS A C 1
ATOM 2980 O O . CYS A 1 382 ? 21.334 -8.723 -44.396 1.00 85.62 382 CYS A O 1
ATOM 2982 N N . CYS A 1 383 ? 22.462 -7.837 -42.648 1.00 90.12 383 CYS A N 1
ATOM 2983 C CA . CYS A 1 383 ? 22.129 -6.450 -42.954 1.00 90.12 383 CYS A CA 1
ATOM 2984 C C . CYS A 1 383 ? 22.925 -5.955 -44.176 1.00 90.12 383 CYS A C 1
ATOM 2986 O O . CYS A 1 383 ? 23.944 -6.544 -44.561 1.00 90.12 383 CYS A O 1
ATOM 2988 N N . GLY A 1 384 ? 22.462 -4.862 -44.790 1.00 84.38 384 GLY A N 1
ATOM 2989 C CA . GLY A 1 384 ? 23.085 -4.308 -45.994 1.00 84.38 384 GLY A CA 1
ATOM 2990 C C . GLY A 1 384 ? 24.573 -3.978 -45.825 1.00 84.38 384 GLY A C 1
ATOM 2991 O O . GLY A 1 384 ? 25.377 -4.309 -46.698 1.00 84.38 384 GLY A O 1
ATOM 2992 N N . ASP A 1 385 ? 24.951 -3.403 -44.682 1.00 87.25 385 ASP A N 1
ATOM 2993 C CA . ASP A 1 385 ? 26.327 -2.974 -44.406 1.00 87.25 385 ASP A CA 1
ATOM 2994 C C . ASP A 1 385 ? 27.283 -4.168 -44.245 1.00 87.25 385 ASP A C 1
ATOM 2996 O O . ASP A 1 385 ? 28.307 -4.235 -44.929 1.00 87.25 385 ASP A O 1
ATOM 3000 N N . CYS A 1 386 ? 26.928 -5.159 -43.416 1.00 87.00 386 CYS A N 1
ATOM 3001 C CA . CYS A 1 386 ? 27.704 -6.397 -43.266 1.00 87.00 386 CYS A CA 1
ATOM 3002 C C . CYS A 1 386 ? 27.840 -7.129 -44.600 1.00 87.00 386 CYS A C 1
ATOM 3004 O O . CYS A 1 386 ? 28.927 -7.562 -44.979 1.00 87.00 386 CYS A O 1
ATOM 3006 N N . ARG A 1 387 ? 26.755 -7.198 -45.378 1.00 87.44 387 ARG A N 1
ATOM 3007 C CA . ARG A 1 387 ? 26.783 -7.835 -46.696 1.00 87.44 387 ARG A CA 1
ATOM 3008 C C . ARG A 1 387 ? 27.745 -7.137 -47.656 1.00 87.44 387 ARG A C 1
ATOM 3010 O O . ARG A 1 387 ? 28.464 -7.812 -48.395 1.00 87.44 387 ARG A O 1
ATOM 3017 N N . VAL A 1 388 ? 27.768 -5.805 -47.661 1.00 87.69 388 VAL A N 1
ATOM 3018 C CA . VAL A 1 388 ? 28.719 -5.019 -48.459 1.00 87.69 388 VAL A CA 1
ATOM 3019 C C . VAL A 1 388 ? 30.157 -5.297 -48.020 1.00 87.69 388 VAL A C 1
ATOM 3021 O O . VAL A 1 388 ? 31.011 -5.497 -48.885 1.00 87.69 388 VAL A O 1
ATOM 3024 N N . SER A 1 389 ? 30.421 -5.355 -46.713 1.00 87.12 389 SER A N 1
ATOM 3025 C CA . SER A 1 389 ? 31.744 -5.677 -46.160 1.00 87.12 389 SER A CA 1
ATOM 3026 C C . SER A 1 389 ? 32.219 -7.067 -46.590 1.00 87.12 389 SER A C 1
ATOM 3028 O O . SER A 1 389 ? 33.270 -7.177 -47.221 1.00 87.12 389 SER A O 1
ATOM 3030 N N . ILE A 1 390 ? 31.388 -8.098 -46.404 1.00 84.50 390 ILE A N 1
ATOM 3031 C CA . ILE A 1 390 ? 31.672 -9.479 -46.831 1.00 84.50 390 ILE A CA 1
ATOM 3032 C C . ILE A 1 390 ? 31.957 -9.546 -48.343 1.00 84.50 390 ILE A C 1
ATOM 3034 O O . ILE A 1 390 ? 32.852 -10.257 -48.801 1.00 84.50 390 ILE A O 1
ATOM 3038 N N . CYS A 1 391 ? 31.222 -8.779 -49.156 1.00 84.12 391 CYS A N 1
ATOM 3039 C CA . CYS A 1 391 ? 31.443 -8.743 -50.604 1.00 84.12 391 CYS A CA 1
ATOM 3040 C C . CYS A 1 391 ? 32.738 -8.018 -51.008 1.00 84.12 391 CYS A C 1
ATOM 3042 O O . CYS A 1 391 ? 33.272 -8.312 -52.083 1.00 84.12 391 CYS A O 1
ATOM 3044 N N . LYS A 1 392 ? 33.238 -7.082 -50.193 1.00 84.44 392 LYS A N 1
ATOM 3045 C CA . LYS A 1 392 ? 34.475 -6.326 -50.450 1.00 84.44 392 LYS A CA 1
ATOM 3046 C C . LYS A 1 392 ? 35.733 -7.102 -50.072 1.00 84.44 392 LYS A C 1
ATOM 3048 O O . LYS A 1 392 ? 36.751 -6.910 -50.726 1.00 84.44 392 LYS A O 1
ATOM 3053 N N . GLU A 1 393 ? 35.671 -7.982 -49.078 1.00 83.88 393 GLU A N 1
ATOM 3054 C CA . GLU A 1 393 ? 36.824 -8.790 -48.677 1.00 83.88 393 GLU A CA 1
ATOM 3055 C C . GLU A 1 393 ? 37.234 -9.740 -49.818 1.00 83.88 393 GLU A C 1
ATOM 3057 O O . GLU A 1 393 ? 36.436 -10.533 -50.331 1.00 83.88 393 GLU A O 1
ATOM 3062 N N . GLU A 1 394 ? 38.465 -9.579 -50.314 1.00 58.91 394 GLU A N 1
ATOM 3063 C CA . GLU A 1 394 ? 38.942 -10.168 -51.576 1.00 58.91 394 GLU A CA 1
ATOM 3064 C C . GLU A 1 394 ? 39.192 -11.686 -51.499 1.00 58.91 394 GLU A C 1
ATOM 3066 O O . GLU A 1 394 ? 39.340 -12.326 -52.536 1.00 58.91 394 GLU A O 1
ATOM 3071 N N . GLU A 1 395 ? 39.171 -12.287 -50.304 1.00 60.44 395 GLU A N 1
ATOM 3072 C CA . GLU A 1 395 ? 39.615 -13.675 -50.084 1.00 60.44 395 GLU A CA 1
ATOM 3073 C C . GLU A 1 395 ? 38.487 -14.702 -49.868 1.00 60.44 395 GLU A C 1
ATOM 3075 O O . GLU A 1 395 ? 38.747 -15.904 -49.801 1.00 60.44 395 GLU A O 1
ATOM 3080 N N . SER A 1 396 ? 37.221 -14.279 -49.831 1.00 57.44 396 SER A N 1
ATOM 3081 C CA . SER A 1 396 ? 36.088 -15.213 -49.793 1.00 57.44 396 SER A CA 1
ATOM 3082 C C . SER A 1 396 ? 35.848 -15.807 -51.190 1.00 57.44 396 SER A C 1
ATOM 3084 O O . SER A 1 396 ? 35.155 -15.231 -52.029 1.00 57.44 396 SER A O 1
ATOM 3086 N N . ASN A 1 397 ? 36.454 -16.964 -51.468 1.00 52.84 397 ASN A N 1
ATOM 3087 C CA . ASN A 1 397 ? 36.305 -17.706 -52.730 1.00 52.84 397 ASN A CA 1
ATOM 3088 C C . ASN A 1 397 ? 34.935 -18.403 -52.897 1.00 52.84 397 ASN A C 1
ATOM 3090 O O . ASN A 1 397 ? 34.728 -19.118 -53.875 1.00 52.84 397 ASN A O 1
ATOM 3094 N N . GLU A 1 398 ? 33.979 -18.159 -52.000 1.00 57.00 398 GLU A N 1
ATOM 3095 C CA . GLU A 1 398 ? 32.613 -18.695 -52.063 1.00 57.00 398 GLU A CA 1
ATOM 3096 C C . GLU A 1 398 ? 31.571 -17.573 -51.953 1.00 57.00 398 GLU A C 1
ATOM 3098 O O . GLU A 1 398 ? 30.593 -17.646 -51.210 1.00 57.00 398 GLU A O 1
ATOM 3103 N N . LYS A 1 399 ? 31.764 -16.489 -52.714 1.00 65.44 399 LYS A N 1
ATOM 3104 C CA . LYS A 1 399 ? 30.734 -15.451 -52.846 1.00 65.44 399 LYS A CA 1
ATOM 3105 C C . LYS A 1 399 ? 29.522 -16.033 -53.568 1.00 65.44 399 LYS A C 1
ATOM 3107 O O . LYS A 1 399 ? 29.513 -16.177 -54.790 1.00 65.44 399 LYS A O 1
ATOM 3112 N N . CYS A 1 400 ? 28.485 -16.354 -52.800 1.00 80.44 400 CYS A N 1
ATOM 3113 C CA . CYS A 1 400 ? 27.199 -16.768 -53.338 1.00 80.44 400 CYS A CA 1
ATOM 3114 C C . CYS A 1 400 ? 26.635 -15.674 -54.264 1.00 80.44 400 CYS A C 1
ATOM 3116 O O . CYS A 1 400 ? 26.570 -14.497 -53.896 1.00 80.44 400 CYS A O 1
ATOM 3118 N N . GLY A 1 401 ? 26.202 -16.062 -55.468 1.00 80.38 401 GLY A N 1
ATOM 3119 C CA . GLY A 1 401 ? 25.654 -15.135 -56.463 1.00 80.38 401 GLY A CA 1
ATOM 3120 C C . GLY A 1 401 ? 24.456 -14.326 -55.950 1.00 80.38 401 GLY A C 1
ATOM 3121 O O . GLY A 1 401 ? 24.298 -13.169 -56.338 1.00 80.38 401 GLY A O 1
ATOM 3122 N N . GLY A 1 402 ? 23.668 -14.890 -55.026 1.00 84.44 402 GLY A N 1
ATOM 3123 C CA . GLY A 1 402 ? 22.566 -14.191 -54.362 1.00 84.44 402 GLY A CA 1
ATOM 3124 C C . GLY A 1 402 ? 23.040 -13.021 -53.493 1.00 84.44 402 GLY A C 1
ATOM 3125 O O . GLY A 1 402 ? 22.527 -11.912 -53.627 1.00 84.44 402 GLY A O 1
ATOM 3126 N N . CYS A 1 403 ? 24.095 -13.201 -52.687 1.00 84.00 403 CYS A N 1
ATOM 3127 C CA . CYS A 1 403 ? 24.646 -12.124 -51.854 1.00 84.00 403 CYS A CA 1
ATOM 3128 C C . CYS A 1 403 ? 25.115 -10.940 -52.706 1.00 84.00 403 CYS A C 1
ATOM 3130 O O . CYS A 1 403 ? 24.893 -9.785 -52.343 1.00 84.00 403 CYS A O 1
ATOM 3132 N N . PHE A 1 404 ? 25.711 -11.215 -53.869 1.00 84.00 404 PHE A N 1
ATOM 3133 C CA . PHE A 1 404 ? 26.166 -10.166 -54.777 1.00 84.00 404 PHE A CA 1
ATOM 3134 C C . PHE A 1 404 ? 25.002 -9.395 -55.416 1.00 84.00 404 PHE A C 1
ATOM 3136 O O . PHE A 1 404 ? 25.070 -8.170 -55.541 1.00 84.00 404 PHE A O 1
ATOM 3143 N N . GLN A 1 405 ? 23.915 -10.083 -55.784 1.00 86.19 405 GLN A N 1
ATOM 3144 C CA . GLN A 1 405 ? 22.708 -9.432 -56.308 1.00 86.19 405 GLN A CA 1
ATOM 3145 C C . GLN A 1 405 ? 22.100 -8.468 -55.286 1.00 86.19 405 GLN A C 1
ATOM 3147 O O . GLN A 1 405 ? 21.713 -7.358 -55.651 1.00 86.19 405 GLN A O 1
ATOM 3152 N N . LEU A 1 406 ? 22.085 -8.857 -54.010 1.00 84.69 406 LEU A N 1
ATOM 3153 C CA . LEU A 1 406 ? 21.562 -8.023 -52.930 1.00 84.69 406 LEU A CA 1
ATOM 3154 C C . LEU A 1 406 ? 22.519 -6.871 -52.557 1.00 84.69 406 LEU A C 1
ATOM 3156 O O . LEU A 1 406 ? 22.065 -5.771 -52.255 1.00 84.69 406 LEU A O 1
ATOM 3160 N N . ALA A 1 407 ? 23.840 -7.072 -52.640 1.00 87.44 407 ALA A N 1
ATOM 3161 C CA . ALA A 1 407 ? 24.841 -6.027 -52.378 1.00 87.44 407 ALA A CA 1
ATOM 3162 C C . ALA A 1 407 ? 24.957 -4.986 -53.508 1.00 87.44 407 ALA A C 1
ATOM 3164 O O . ALA A 1 407 ? 25.343 -3.840 -53.270 1.00 87.44 407 ALA A O 1
ATOM 3165 N N . GLY A 1 408 ? 24.644 -5.366 -54.750 1.00 87.81 408 GLY A N 1
ATOM 3166 C CA . GLY A 1 408 ? 24.845 -4.535 -55.941 1.00 87.81 408 GLY A CA 1
ATOM 3167 C C . GLY A 1 408 ? 24.217 -3.132 -55.862 1.00 87.81 408 GLY A C 1
ATOM 3168 O O . GLY A 1 408 ? 24.925 -2.144 -56.090 1.00 87.81 408 GLY A O 1
ATOM 3169 N N . PRO A 1 409 ? 22.922 -2.993 -55.515 1.00 89.19 409 PRO A N 1
ATOM 3170 C CA . PRO A 1 409 ? 22.286 -1.686 -55.341 1.00 89.19 409 PRO A CA 1
ATOM 3171 C C . PRO A 1 409 ? 22.967 -0.810 -54.277 1.00 89.19 409 PRO A C 1
ATOM 3173 O O . PRO A 1 409 ? 23.098 0.402 -54.477 1.00 89.19 409 PRO A O 1
ATOM 3176 N N . LEU A 1 410 ? 23.445 -1.416 -53.184 1.00 87.62 410 LEU A N 1
ATOM 3177 C CA . LEU A 1 410 ? 24.124 -0.725 -52.082 1.00 87.62 410 LEU A CA 1
ATOM 3178 C C . LEU A 1 410 ? 25.497 -0.211 -52.507 1.00 87.62 410 LEU A C 1
ATOM 3180 O O . LEU A 1 410 ? 25.789 0.976 -52.363 1.00 87.62 410 LEU A O 1
ATOM 3184 N N . LEU A 1 411 ? 26.295 -1.069 -53.144 1.00 87.31 411 LEU A N 1
ATOM 3185 C CA . LEU A 1 411 ? 27.588 -0.696 -53.717 1.00 87.31 411 LEU A CA 1
ATOM 3186 C C . LEU A 1 411 ? 27.443 0.423 -54.757 1.00 87.31 411 LEU A C 1
ATOM 3188 O O . LEU A 1 411 ? 28.269 1.334 -54.819 1.00 87.31 411 LEU A O 1
ATOM 3192 N N . LEU A 1 412 ? 26.373 0.408 -55.560 1.00 89.12 412 LEU A N 1
ATOM 3193 C CA . LEU A 1 412 ? 26.094 1.477 -56.521 1.00 89.12 412 LEU A CA 1
ATOM 3194 C C . LEU A 1 412 ? 25.743 2.803 -55.825 1.00 89.12 412 LEU A C 1
ATOM 3196 O O . LEU A 1 412 ? 26.185 3.865 -56.274 1.00 89.12 412 LEU A O 1
ATOM 3200 N N . LYS A 1 413 ? 24.958 2.760 -54.742 1.00 89.75 413 LYS A N 1
ATOM 3201 C CA . LYS A 1 413 ? 24.619 3.927 -53.910 1.00 89.75 413 LYS A CA 1
ATOM 3202 C C . LYS A 1 413 ? 25.873 4.509 -53.247 1.00 89.75 413 LYS A C 1
ATOM 3204 O O . LYS A 1 413 ? 26.092 5.717 -53.352 1.00 89.75 413 LYS A O 1
ATOM 3209 N N . GLU A 1 414 ? 26.726 3.671 -52.656 1.00 89.31 414 GLU A N 1
ATOM 3210 C CA . GLU A 1 414 ? 28.020 4.082 -52.094 1.00 89.31 414 GLU A CA 1
ATOM 3211 C C . GLU A 1 414 ? 28.933 4.700 -53.154 1.00 89.31 414 GLU A C 1
ATOM 3213 O O . GLU A 1 414 ? 29.470 5.784 -52.946 1.00 89.31 414 GLU A O 1
ATOM 3218 N N . ASN A 1 415 ? 29.061 4.074 -54.326 1.00 90.25 415 ASN A N 1
ATOM 3219 C CA . ASN A 1 415 ? 29.886 4.606 -55.410 1.00 90.25 415 ASN A CA 1
ATOM 3220 C C . ASN A 1 415 ? 29.379 5.982 -55.873 1.00 90.25 415 ASN A C 1
ATOM 3222 O O . ASN A 1 415 ? 30.170 6.906 -56.041 1.00 90.25 415 ASN A O 1
ATOM 3226 N N . LYS A 1 416 ? 28.058 6.177 -55.997 1.00 93.12 416 LYS A N 1
ATOM 3227 C CA . LYS A 1 416 ? 27.479 7.501 -56.296 1.00 93.12 416 LYS A CA 1
ATOM 3228 C C . LYS A 1 416 ? 27.805 8.537 -55.215 1.00 93.12 416 LYS A C 1
ATOM 3230 O O . LYS A 1 416 ? 28.107 9.681 -55.556 1.00 93.12 416 LYS A O 1
ATOM 3235 N N . LYS A 1 417 ? 27.774 8.154 -53.932 1.00 93.06 417 LYS A N 1
ATOM 3236 C CA . LYS A 1 417 ? 28.163 9.028 -52.812 1.00 93.06 417 LYS A CA 1
ATOM 3237 C C . LYS A 1 417 ? 29.644 9.408 -52.896 1.00 93.06 417 LYS A C 1
ATOM 3239 O O . LYS A 1 417 ? 29.956 10.594 -52.916 1.00 93.06 417 LYS A O 1
ATOM 3244 N N . VAL A 1 418 ? 30.528 8.427 -53.068 1.00 92.88 418 VAL A N 1
ATOM 3245 C CA . VAL A 1 418 ? 31.977 8.636 -53.229 1.00 92.88 418 VAL A CA 1
ATOM 3246 C C . VAL A 1 418 ? 32.287 9.484 -54.467 1.00 92.88 418 VAL A C 1
ATOM 3248 O O . VAL A 1 418 ? 33.175 10.332 -54.438 1.00 92.88 418 VAL A O 1
ATOM 3251 N N . GLN A 1 419 ? 31.554 9.313 -55.570 1.00 94.50 419 GLN A N 1
ATOM 3252 C CA . GLN A 1 419 ? 31.690 10.167 -56.752 1.00 94.50 419 GLN A CA 1
ATOM 3253 C C . GLN A 1 419 ? 31.323 11.619 -56.447 1.00 94.50 419 GLN A C 1
ATOM 3255 O O . GLN A 1 419 ? 32.056 12.518 -56.858 1.00 94.50 419 GLN A O 1
ATOM 3260 N N . LYS A 1 420 ? 30.235 11.852 -55.706 1.00 95.81 420 LYS A N 1
ATOM 3261 C CA . LYS A 1 420 ? 29.829 13.194 -55.281 1.00 95.81 420 LYS A CA 1
ATOM 3262 C C . LYS A 1 420 ? 30.884 13.835 -54.373 1.00 95.81 420 LYS A C 1
ATOM 3264 O O . LYS A 1 420 ? 31.347 14.932 -54.680 1.00 95.81 420 LYS A O 1
ATOM 3269 N N . GLU A 1 421 ? 31.338 13.131 -53.339 1.00 95.38 421 GLU A N 1
ATOM 3270 C CA . GLU A 1 421 ? 32.403 13.602 -52.438 1.00 95.38 421 GLU A CA 1
ATOM 3271 C C . GLU A 1 421 ? 33.690 13.910 -53.218 1.00 95.38 421 GLU A C 1
ATOM 3273 O O . GLU A 1 421 ? 34.282 14.975 -53.068 1.00 95.38 421 GLU A O 1
ATOM 3278 N N . ASN A 1 422 ? 34.072 13.049 -54.164 1.00 94.25 422 ASN A N 1
ATOM 3279 C CA . ASN A 1 422 ? 35.208 13.308 -55.047 1.00 94.25 422 ASN A CA 1
ATOM 3280 C C . ASN A 1 422 ? 35.019 14.555 -55.921 1.00 94.25 422 ASN A C 1
ATOM 3282 O O . ASN A 1 422 ? 35.999 15.238 -56.225 1.00 94.25 422 ASN A O 1
ATOM 3286 N N . THR A 1 423 ? 33.798 14.865 -56.369 1.00 96.06 423 THR A N 1
ATOM 3287 C CA . THR A 1 423 ? 33.540 16.108 -57.114 1.00 96.06 423 THR A CA 1
ATOM 3288 C C . THR A 1 423 ? 33.633 17.348 -56.229 1.00 96.06 423 THR A C 1
ATOM 3290 O O . THR A 1 423 ? 34.205 18.344 -56.671 1.00 96.06 423 THR A O 1
ATOM 3293 N N . GLU A 1 424 ? 33.159 17.274 -54.983 1.00 96.75 424 GLU A N 1
ATOM 3294 C CA . GLU A 1 424 ? 33.263 18.349 -53.987 1.00 96.75 424 GLU A CA 1
ATOM 3295 C C . GLU A 1 424 ? 34.734 18.609 -53.630 1.00 96.75 424 GLU A C 1
ATOM 3297 O O . GLU A 1 424 ? 35.228 19.722 -53.812 1.00 96.75 424 GLU A O 1
ATOM 3302 N N . VAL A 1 425 ? 35.490 17.558 -53.299 1.00 96.88 425 VAL A N 1
ATOM 3303 C CA . VAL A 1 425 ? 36.936 17.635 -53.027 1.00 96.88 425 VAL A CA 1
ATOM 3304 C C . VAL A 1 425 ? 37.715 18.170 -54.234 1.00 96.88 425 VAL A C 1
ATOM 3306 O O . VAL A 1 425 ? 38.678 18.927 -54.085 1.00 96.88 425 VAL A O 1
ATOM 3309 N N . LYS A 1 426 ? 37.328 17.817 -55.468 1.00 96.19 426 LYS A N 1
ATOM 3310 C CA . LYS A 1 426 ? 37.937 18.394 -56.681 1.00 96.19 426 LYS A CA 1
ATOM 3311 C C . LYS A 1 426 ? 37.641 19.889 -56.824 1.00 96.19 426 LYS A C 1
ATOM 3313 O O . LYS A 1 426 ? 38.525 20.623 -57.270 1.00 96.19 426 LYS A O 1
ATOM 3318 N N . ALA A 1 427 ? 36.439 20.338 -56.466 1.00 96.62 427 ALA A N 1
ATOM 3319 C CA . ALA A 1 427 ? 36.069 21.750 -56.489 1.00 96.62 427 ALA A CA 1
ATOM 3320 C C . ALA A 1 427 ? 36.846 22.547 -55.430 1.00 96.62 427 ALA A C 1
ATOM 3322 O O . ALA A 1 427 ? 37.449 23.563 -55.768 1.00 96.62 427 ALA A O 1
ATOM 3323 N N . GLU A 1 428 ? 36.938 22.042 -54.199 1.00 97.06 428 GLU A N 1
ATOM 3324 C CA . GLU A 1 428 ? 37.741 22.652 -53.132 1.00 97.06 428 GLU A CA 1
ATOM 3325 C C . GLU A 1 428 ? 39.220 22.751 -53.514 1.00 97.06 428 GLU A C 1
ATOM 3327 O O . GLU A 1 428 ? 39.831 23.814 -53.407 1.00 97.06 428 GLU A O 1
ATOM 3332 N N . ASN A 1 429 ? 39.790 21.673 -54.061 1.00 95.31 429 ASN A N 1
ATOM 3333 C CA . ASN A 1 429 ? 41.165 21.680 -54.558 1.00 95.31 429 ASN A CA 1
ATOM 3334 C C . ASN A 1 429 ? 41.385 22.715 -55.667 1.00 95.31 429 ASN A C 1
ATOM 3336 O O . ASN A 1 429 ? 42.474 23.280 -55.777 1.00 95.31 429 ASN A O 1
ATOM 3340 N N . LYS A 1 430 ? 40.376 22.968 -56.507 1.00 97.19 430 LYS A N 1
ATOM 3341 C CA . LYS A 1 430 ? 40.440 24.027 -57.517 1.00 97.19 430 LYS A CA 1
ATOM 3342 C C . LYS A 1 430 ? 40.457 25.406 -56.854 1.00 97.19 430 LYS A C 1
ATOM 3344 O O . LYS A 1 430 ? 41.354 26.189 -57.147 1.00 97.19 430 LYS A O 1
ATOM 3349 N N . THR A 1 431 ? 39.553 25.668 -55.911 1.00 97.50 431 THR A N 1
ATOM 3350 C CA . THR A 1 431 ? 39.514 26.927 -55.150 1.00 97.50 431 THR A CA 1
ATOM 3351 C C . THR A 1 431 ? 40.824 27.193 -54.408 1.00 97.50 431 THR A C 1
ATOM 3353 O O . THR A 1 431 ? 41.355 28.300 -54.477 1.00 97.50 431 THR A O 1
ATOM 3356 N N . LEU A 1 432 ? 41.395 26.180 -53.751 1.00 97.31 432 LEU A N 1
ATOM 3357 C CA . LEU A 1 432 ? 42.690 26.293 -53.074 1.00 97.31 432 LEU A CA 1
ATOM 3358 C C . LEU A 1 432 ? 43.825 26.600 -54.060 1.00 97.31 432 LEU A C 1
ATOM 3360 O O . LEU A 1 432 ? 44.686 27.431 -53.770 1.00 97.31 432 LEU A O 1
ATOM 3364 N N . LYS A 1 433 ? 43.826 25.981 -55.248 1.00 97.56 433 LYS A N 1
ATOM 3365 C CA . LYS A 1 433 ? 44.800 26.301 -56.305 1.00 97.56 433 LYS A CA 1
ATOM 3366 C C . LYS A 1 433 ? 44.683 27.752 -56.774 1.00 97.56 433 LYS A C 1
ATOM 3368 O O . LYS A 1 433 ? 45.717 28.399 -56.935 1.00 97.56 433 LYS A O 1
ATOM 3373 N N . ASP A 1 434 ? 43.466 28.268 -56.935 1.00 96.38 434 ASP A N 1
ATOM 3374 C CA . ASP A 1 434 ? 43.223 29.662 -57.327 1.00 96.38 434 ASP A CA 1
ATOM 3375 C C . ASP A 1 434 ? 43.700 30.641 -56.236 1.00 96.38 434 ASP A C 1
ATOM 3377 O O . ASP A 1 434 ? 44.388 31.621 -56.533 1.00 96.38 434 ASP A O 1
ATOM 3381 N N . GLN A 1 435 ? 43.440 30.337 -54.958 1.00 97.31 435 GLN A N 1
ATOM 3382 C CA . GLN A 1 435 ? 43.950 31.112 -53.816 1.00 97.31 435 GLN A CA 1
ATOM 3383 C C . GLN A 1 435 ? 45.483 31.122 -53.754 1.00 97.31 435 GLN A C 1
ATOM 3385 O O . GLN A 1 435 ? 46.093 32.176 -53.561 1.00 97.31 435 GLN A O 1
ATOM 3390 N N . ILE A 1 436 ? 46.124 29.966 -53.960 1.00 97.00 436 ILE A N 1
ATOM 3391 C CA . ILE A 1 436 ? 47.588 29.862 -54.045 1.00 97.00 436 ILE A CA 1
ATOM 3392 C C . ILE A 1 436 ? 48.121 30.710 -55.208 1.00 97.00 436 ILE A C 1
ATOM 3394 O O . ILE A 1 436 ? 49.170 31.341 -55.067 1.00 97.00 436 ILE A O 1
ATOM 3398 N N . GLY A 1 437 ? 47.415 30.744 -56.341 1.00 96.38 437 GLY A N 1
ATOM 3399 C CA . GLY A 1 437 ? 47.717 31.630 -57.467 1.00 96.38 437 GLY A CA 1
ATOM 3400 C C . GLY A 1 437 ? 47.708 33.104 -57.059 1.00 96.38 437 GLY A C 1
ATOM 3401 O O . GLY A 1 437 ? 48.727 33.778 -57.191 1.00 96.38 437 GLY A O 1
ATOM 3402 N N . GLY A 1 438 ? 46.614 33.574 -56.455 1.00 95.50 438 GLY A N 1
ATOM 3403 C CA . GLY A 1 438 ? 46.494 34.962 -55.994 1.00 95.50 438 GLY A CA 1
ATOM 3404 C C . GLY A 1 438 ? 47.566 35.365 -54.973 1.00 95.50 438 GLY A C 1
ATOM 3405 O O . GLY A 1 438 ? 48.122 36.461 -55.049 1.00 95.50 438 GLY A O 1
ATOM 3406 N N . LEU A 1 439 ? 47.932 34.464 -54.054 1.00 97.06 439 LEU A N 1
ATOM 3407 C CA . LEU A 1 439 ? 49.030 34.699 -53.109 1.00 97.06 439 LEU A CA 1
ATOM 3408 C C . LEU A 1 439 ? 50.395 34.809 -53.806 1.00 97.06 439 LEU A C 1
ATOM 3410 O O . LEU A 1 439 ? 51.232 35.612 -53.387 1.00 97.06 439 LEU A O 1
ATOM 3414 N N . LYS A 1 440 ? 50.638 34.032 -54.870 1.00 97.38 440 LYS A N 1
ATOM 3415 C CA . LYS A 1 440 ? 51.867 34.144 -55.675 1.00 97.38 440 LYS A CA 1
ATOM 3416 C C . LYS A 1 440 ? 51.937 35.484 -56.401 1.00 97.38 440 LYS A C 1
ATOM 3418 O O . LYS A 1 440 ? 52.994 36.116 -56.372 1.00 97.38 440 LYS A O 1
ATOM 3423 N N . ASP A 1 441 ? 50.833 35.932 -56.989 1.00 96.44 441 ASP A N 1
ATOM 3424 C CA . ASP A 1 441 ? 50.762 37.221 -57.683 1.00 96.44 441 ASP A CA 1
ATOM 3425 C C . ASP A 1 441 ? 50.989 38.384 -56.715 1.00 96.44 441 ASP A C 1
ATOM 3427 O O . ASP A 1 441 ? 51.806 39.269 -56.977 1.00 96.44 441 ASP A O 1
ATOM 3431 N N . TYR A 1 442 ? 50.361 38.332 -55.539 1.00 96.81 442 TYR A N 1
ATOM 3432 C CA . TYR A 1 442 ? 50.579 39.315 -54.481 1.00 96.81 442 TYR A CA 1
ATOM 3433 C C . TYR A 1 442 ? 52.039 39.345 -54.001 1.00 96.81 442 TYR A C 1
ATOM 3435 O O . TYR A 1 442 ? 52.629 40.414 -53.840 1.00 96.81 442 TYR A O 1
ATOM 3443 N N . ASN A 1 443 ? 52.667 38.180 -53.828 1.00 96.75 443 ASN A N 1
ATOM 3444 C CA . ASN A 1 443 ? 54.083 38.088 -53.465 1.00 96.75 443 ASN A CA 1
ATOM 3445 C C . ASN A 1 443 ? 54.992 38.698 -54.551 1.00 96.75 443 ASN A C 1
ATOM 3447 O O . ASN A 1 443 ? 55.927 39.436 -54.240 1.00 96.75 443 ASN A O 1
ATOM 3451 N N . ASN A 1 444 ? 54.700 38.456 -55.832 1.00 96.50 444 ASN A N 1
ATOM 3452 C CA . ASN A 1 444 ? 55.432 39.078 -56.937 1.00 96.50 444 ASN A CA 1
ATOM 3453 C C . ASN A 1 444 ? 55.278 40.605 -56.939 1.00 96.50 444 ASN A C 1
ATOM 3455 O O . ASN A 1 444 ? 56.281 41.309 -57.052 1.00 96.50 444 ASN A O 1
ATOM 3459 N N . PHE A 1 445 ? 54.065 41.117 -56.717 1.00 97.31 445 PHE A N 1
ATOM 3460 C CA . PHE A 1 445 ? 53.820 42.551 -56.559 1.00 97.31 445 PHE A CA 1
ATOM 3461 C C . PHE A 1 445 ? 54.655 43.154 -55.419 1.00 97.31 445 PHE A C 1
ATOM 3463 O O . PHE A 1 445 ? 55.328 44.169 -55.607 1.00 97.31 445 PHE A O 1
ATOM 3470 N N . LEU A 1 446 ? 54.686 42.509 -54.247 1.00 97.25 446 LEU A N 1
ATOM 3471 C CA . LEU A 1 446 ? 55.509 42.960 -53.120 1.00 97.25 446 LEU A CA 1
ATOM 3472 C C . LEU A 1 446 ? 57.006 42.971 -53.460 1.00 97.25 446 LEU A C 1
ATOM 3474 O O . LEU A 1 446 ? 57.714 43.909 -53.091 1.00 97.25 446 LEU A O 1
ATOM 3478 N N . LYS A 1 447 ? 57.498 41.968 -54.199 1.00 97.38 447 LYS A N 1
ATOM 3479 C CA . LYS A 1 447 ? 58.890 41.938 -54.677 1.00 97.38 447 LYS A CA 1
ATOM 3480 C C . LYS A 1 447 ? 59.202 43.095 -55.624 1.00 97.38 447 LYS A C 1
ATOM 3482 O O . LYS A 1 447 ? 60.295 43.654 -55.547 1.00 97.38 447 LYS A O 1
ATOM 3487 N N . GLU A 1 448 ? 58.278 43.469 -56.504 1.00 96.69 448 GLU A N 1
ATOM 3488 C CA . GLU A 1 448 ? 58.454 44.630 -57.381 1.00 96.69 448 GLU A CA 1
ATOM 3489 C C . GLU A 1 448 ? 58.466 45.940 -56.594 1.00 96.69 448 GLU A C 1
ATOM 3491 O O . GLU A 1 448 ? 59.366 46.754 -56.792 1.00 96.69 448 GLU A O 1
ATOM 3496 N N . GLN A 1 449 ? 57.535 46.123 -55.653 1.00 96.62 449 GLN A N 1
ATOM 3497 C CA . GLN A 1 449 ? 57.528 47.287 -54.759 1.00 96.62 449 GLN A CA 1
ATOM 3498 C C . GLN A 1 449 ? 58.846 47.414 -53.987 1.00 96.62 449 GLN A C 1
ATOM 3500 O O . GLN A 1 449 ? 59.413 48.505 -53.894 1.00 96.62 449 GLN A O 1
ATOM 3505 N N . LEU A 1 450 ? 59.381 46.292 -53.498 1.00 96.81 450 LEU A N 1
ATOM 3506 C CA . LEU A 1 450 ? 60.674 46.257 -52.822 1.00 96.81 450 LEU A CA 1
ATOM 3507 C C . LEU A 1 450 ? 61.821 46.689 -53.750 1.00 96.81 450 LEU A C 1
ATOM 3509 O O . LEU A 1 450 ? 62.655 47.498 -53.346 1.00 96.81 450 LEU A O 1
ATOM 3513 N N . ARG A 1 451 ? 61.847 46.214 -55.003 1.00 95.94 451 ARG A N 1
ATOM 3514 C CA . ARG A 1 451 ? 62.839 46.655 -56.004 1.00 95.94 451 ARG A CA 1
ATOM 3515 C C . ARG A 1 451 ? 62.750 48.159 -56.261 1.00 95.94 451 ARG A C 1
ATOM 3517 O O . ARG A 1 451 ? 63.774 48.837 -56.268 1.00 95.94 451 ARG A O 1
ATOM 3524 N N . TRP A 1 452 ? 61.542 48.696 -56.431 1.00 95.06 452 TRP A N 1
ATOM 3525 C CA . TRP A 1 452 ? 61.331 50.135 -56.615 1.00 95.06 452 TRP A CA 1
ATOM 3526 C C . TRP A 1 452 ? 61.822 50.954 -55.420 1.00 95.06 452 TRP A C 1
ATOM 3528 O O . TRP A 1 452 ? 62.455 51.996 -55.606 1.00 95.06 452 TRP A O 1
ATOM 3538 N N . ALA A 1 453 ? 61.569 50.480 -54.198 1.00 93.75 453 ALA A N 1
ATOM 3539 C CA . ALA A 1 453 ? 62.067 51.112 -52.982 1.00 93.75 453 ALA A CA 1
ATOM 3540 C C . ALA A 1 453 ? 63.606 51.133 -52.941 1.00 93.75 453 ALA A C 1
ATOM 3542 O O . ALA A 1 453 ? 64.191 52.187 -52.690 1.00 93.75 453 ALA A O 1
ATOM 3543 N N . GLN A 1 454 ? 64.255 50.014 -53.280 1.00 94.75 454 GLN A N 1
ATOM 3544 C CA . GLN A 1 454 ? 65.718 49.907 -53.345 1.00 94.75 454 GLN A CA 1
ATOM 3545 C C . GLN A 1 454 ? 66.332 50.858 -54.383 1.00 94.75 454 GLN A C 1
ATOM 3547 O O . GLN A 1 454 ? 67.315 51.536 -54.085 1.00 94.75 454 GLN A O 1
ATOM 3552 N N . VAL A 1 455 ? 65.737 50.968 -55.578 1.00 93.56 455 VAL A N 1
ATOM 3553 C CA . VAL A 1 455 ? 66.191 51.909 -56.621 1.00 93.56 455 VAL A CA 1
ATOM 3554 C C . VAL A 1 455 ? 66.071 53.359 -56.144 1.00 93.56 455 VAL A C 1
ATOM 3556 O O . VAL A 1 455 ? 67.002 54.151 -56.310 1.00 93.56 455 VAL A O 1
ATOM 3559 N N . LYS A 1 456 ? 64.951 53.719 -55.501 1.00 92.44 456 LYS A N 1
ATOM 3560 C CA . LYS A 1 456 ? 64.762 55.055 -54.910 1.00 92.44 456 LYS A CA 1
ATOM 3561 C C . LYS A 1 456 ? 65.810 55.374 -53.849 1.00 92.44 456 LYS A C 1
ATOM 3563 O O . LYS A 1 456 ? 66.268 56.510 -53.778 1.00 92.44 456 LYS A O 1
ATOM 3568 N N . GLU A 1 457 ? 66.169 54.398 -53.022 1.00 92.88 457 GLU A N 1
ATOM 3569 C CA . GLU A 1 457 ? 67.180 54.573 -51.983 1.00 92.88 457 GLU A CA 1
ATOM 3570 C C . GLU A 1 457 ? 68.583 54.753 -52.574 1.00 92.88 457 GLU A C 1
ATOM 3572 O O . GLU A 1 457 ? 69.309 55.648 -52.148 1.00 92.88 457 GLU A O 1
ATOM 3577 N N . GLN A 1 458 ? 68.940 53.975 -53.601 1.00 90.50 458 GLN A N 1
ATOM 3578 C CA . GLN A 1 458 ? 70.199 54.1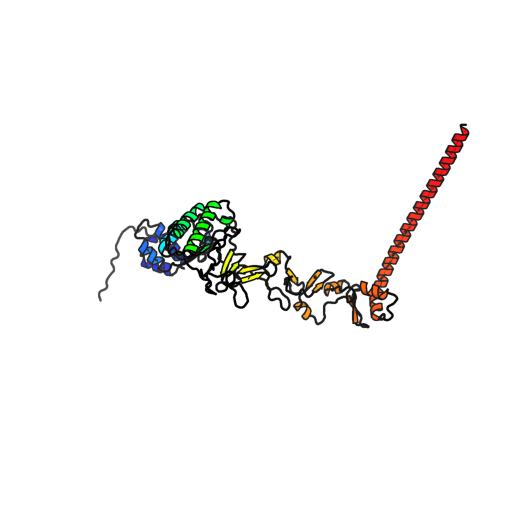51 -54.331 1.00 90.50 458 GLN A CA 1
ATOM 3579 C C . GLN A 1 458 ? 70.289 55.511 -55.027 1.00 90.50 458 GLN A C 1
ATOM 3581 O O . GLN A 1 458 ? 71.360 56.092 -55.055 1.00 90.50 458 GLN A O 1
ATOM 3586 N N . SER A 1 459 ? 69.173 56.049 -55.527 1.00 86.00 459 SER A N 1
ATOM 3587 C CA . SER A 1 459 ? 69.135 57.362 -56.194 1.00 86.00 459 SER A CA 1
ATOM 3588 C C . SER A 1 459 ? 69.300 58.550 -55.231 1.00 86.00 459 SER A C 1
ATOM 3590 O O . SER A 1 459 ? 69.480 59.681 -55.675 1.00 86.00 459 SER A O 1
ATOM 3592 N N . ARG A 1 460 ? 69.148 58.322 -53.919 1.00 83.56 460 ARG A N 1
ATOM 3593 C CA . ARG A 1 460 ? 69.318 59.343 -52.870 1.00 83.56 460 ARG A CA 1
ATOM 3594 C C . ARG A 1 460 ? 70.734 59.381 -52.290 1.00 83.56 460 ARG A C 1
ATOM 3596 O O . ARG A 1 460 ? 71.045 60.341 -51.589 1.00 83.56 460 ARG A O 1
ATOM 3603 N N . LYS A 1 461 ? 71.526 58.333 -52.515 1.00 73.06 461 LYS A N 1
ATOM 3604 C CA . LYS A 1 461 ? 72.946 58.253 -52.152 1.00 73.06 461 LYS A CA 1
ATOM 3605 C C . LYS A 1 461 ? 73.778 58.769 -53.313 1.00 73.06 461 LYS A C 1
ATOM 3607 O O . LYS A 1 461 ? 74.811 59.405 -53.018 1.00 73.06 461 LYS A O 1
#